Protein AF-A0A0G0ALE6-F1 (afdb_monomer_lite)

Secondary structure (DSSP, 8-state):
--HHHHHHHHHHHHHHTTSS-HHHHHHHHT--HHHHHHHHHHHHH--STTTHHHHSS----TTS--TT---HHHHHHHHHHHHH-TTS-HHHHHHHHHHHSSS---HHHHHHHHHHTT-SSHHHHHHHHHH--TT-HHHHHHHHHHHHTS---HHHHHHHTT--HHHHHHHHHHHHHH-GGGGS--------TT---HHHHHHHHHHHHH-TT--HHHHHHHHHHH-TT----HHHHHHHHHHTT--SHHHHHHHHHHHS----------------PPPPGGG--S--PPPPPP------------PPP--HHHHHHHHHHHHHHHHHHHHHHHHHHHHHHHHHHT--SHHHHHHHHHHHHHHHHHHHHHHHHHHHHHHHHHHHHHHHHHHHHHHHHHHHHHHHS-S---------TT---

InterPro domains:
  IPR010921 Trp repressor/replication initiator [SSF48295] (130-186)
  IPR036388 Winged helix-like DNA-binding domain superfamily [G3DSA:1.10.10.10] (129-192)
  IPR055247 Insertion element IS150 protein InsJ-like, helix-turn-helix domain [PF13518] (139-183)

Radius of gyration: 42.59 Å; chains: 1; bounding box: 122×99×124 Å

Sequence (421 aa):
MNQQNSKIIQTLTAVKIGELTVTQAAIGLGVSRQTIYTWLAKIASENTSETGQNAIKRQPRNNWVSKNSLDPKFEIQILKLIKNQPQLKIVDLYNYVSHLLPQKISWHGFYNCLKRNNLLTQENRQAFINSQDDTTASFRQRMVEKVVIGKYPVTSVANEYGISRQSLYTWINRYKKEGSQALTIKKTAYKTGLDATAEDVQMVLDQIIYQPQLSYAQVWQKLKVANPNFSIGRHGIYNIYKKYNLSHQNDRLYYSQKFAPIVQEAPKTAQTIDSVSIPSLDQLSPQVLPAPPPVISEVITPEAHVSPPLSFKTRIFNFFKISIISASLSLSVVTILFNLSDALISARSGKEFVGLIFAVAALSFGMFFFMYSMKYYLTIAFVLLFSRKNLNVKESEISNVNSSSIVSKTGLIPDLSQIEL

Structure (mmCIF, N/CA/C/O backbone):
data_AF-A0A0G0ALE6-F1
#
_entry.id   AF-A0A0G0ALE6-F1
#
loop_
_atom_site.group_PDB
_atom_site.id
_atom_site.type_symbol
_atom_site.label_atom_id
_atom_site.label_alt_id
_atom_site.label_comp_id
_atom_site.label_asym_id
_atom_site.label_entity_id
_atom_site.label_seq_id
_atom_site.pdbx_PDB_ins_code
_atom_site.Cartn_x
_atom_site.Cartn_y
_atom_site.Cartn_z
_atom_site.occupancy
_atom_site.B_iso_or_equiv
_atom_site.auth_seq_id
_atom_site.auth_comp_id
_atom_site.auth_asym_id
_atom_site.auth_atom_id
_atom_site.pdbx_PDB_model_num
ATOM 1 N N . MET A 1 1 ? -24.916 9.907 34.331 1.00 53.84 1 MET A N 1
ATOM 2 C CA . MET A 1 1 ? -23.897 9.141 35.093 1.00 53.84 1 MET A CA 1
ATOM 3 C C . MET A 1 1 ? -24.300 7.668 35.041 1.00 53.84 1 MET A C 1
ATOM 5 O O . MET A 1 1 ? -25.479 7.396 35.206 1.00 53.84 1 MET A O 1
ATOM 9 N N . ASN A 1 2 ? -23.400 6.738 34.702 1.00 75.69 2 ASN A N 1
ATOM 10 C CA . ASN A 1 2 ? -23.782 5.344 34.420 1.00 75.69 2 ASN A CA 1
ATOM 11 C C . ASN A 1 2 ? -24.257 4.642 35.712 1.00 75.69 2 ASN A C 1
ATOM 13 O O . ASN A 1 2 ? -23.517 4.675 36.698 1.00 75.69 2 ASN A O 1
ATOM 17 N N . GLN A 1 3 ? -25.451 4.029 35.730 1.00 83.06 3 GLN A N 1
ATOM 18 C CA . GLN A 1 3 ? -26.054 3.407 36.933 1.00 83.06 3 GLN A CA 1
ATOM 19 C C . GLN A 1 3 ? -25.088 2.442 37.647 1.00 83.06 3 GLN A C 1
ATOM 21 O O . GLN A 1 3 ? -25.023 2.394 38.874 1.00 83.06 3 GLN A O 1
ATOM 26 N N . GLN A 1 4 ? -24.252 1.743 36.877 1.00 82.19 4 GLN A N 1
ATOM 27 C CA . GLN A 1 4 ? -23.237 0.824 37.387 1.00 82.19 4 GLN A CA 1
ATOM 28 C C . GLN A 1 4 ? -22.166 1.508 38.258 1.00 82.19 4 GLN A C 1
ATOM 30 O O . GLN A 1 4 ? -21.738 0.941 39.261 1.00 82.19 4 GLN A O 1
ATOM 35 N N . ASN A 1 5 ? -21.760 2.738 37.927 1.00 84.50 5 ASN A N 1
ATOM 36 C CA .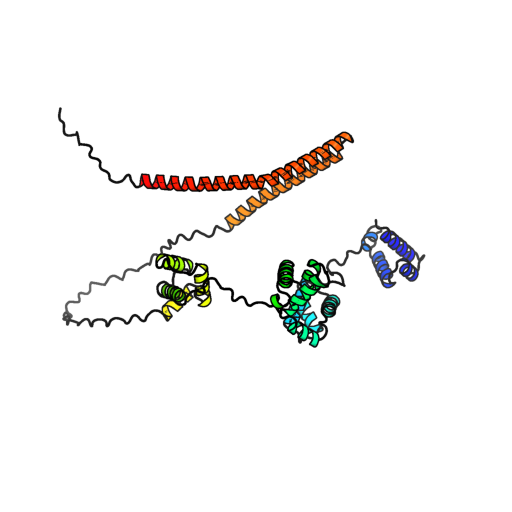 ASN A 1 5 ? -20.749 3.468 38.698 1.00 84.50 5 ASN A CA 1
ATOM 37 C C . ASN A 1 5 ? -21.296 3.926 40.054 1.00 84.50 5 ASN A C 1
ATOM 39 O O . ASN A 1 5 ? -20.572 3.890 41.045 1.00 84.50 5 ASN A O 1
ATOM 43 N N . SER A 1 6 ? -22.575 4.315 40.105 1.00 86.25 6 SER A N 1
ATOM 44 C CA . SER A 1 6 ? -23.244 4.689 41.356 1.00 86.25 6 SER A CA 1
ATOM 45 C C . SER A 1 6 ? -23.294 3.504 42.327 1.00 86.25 6 SER A C 1
ATOM 47 O O . SER A 1 6 ? -22.882 3.643 43.477 1.00 86.25 6 SER A O 1
ATOM 49 N N . LYS A 1 7 ? -23.656 2.310 41.832 1.00 93.75 7 LYS A N 1
ATOM 50 C CA . LYS A 1 7 ? -23.669 1.074 42.628 1.00 93.75 7 LYS A CA 1
ATOM 51 C C . LYS A 1 7 ? -22.281 0.706 43.171 1.00 93.75 7 LYS A C 1
ATOM 53 O O . LYS A 1 7 ? -22.166 0.321 44.332 1.00 93.75 7 LYS A O 1
ATOM 58 N N . ILE A 1 8 ? -21.222 0.844 42.362 1.00 93.38 8 ILE A N 1
ATOM 59 C CA . ILE A 1 8 ? -19.837 0.577 42.799 1.00 93.38 8 ILE A CA 1
ATOM 60 C C . ILE A 1 8 ? -19.435 1.523 43.934 1.00 93.38 8 ILE A C 1
ATOM 62 O O . ILE A 1 8 ? -18.913 1.061 44.945 1.00 93.38 8 ILE A O 1
ATOM 66 N N . ILE A 1 9 ? -19.703 2.825 43.792 1.00 90.56 9 ILE A N 1
ATOM 67 C CA . ILE A 1 9 ? -19.353 3.824 44.810 1.00 90.56 9 ILE A CA 1
ATOM 68 C C . ILE A 1 9 ? -20.107 3.550 46.112 1.00 90.56 9 ILE A C 1
ATOM 70 O O . ILE A 1 9 ? -19.473 3.461 47.155 1.00 90.56 9 ILE A O 1
ATOM 74 N N . GLN A 1 10 ? -21.426 3.342 46.052 1.00 93.56 10 GLN A N 1
ATOM 75 C CA . GLN A 1 10 ? -22.234 3.017 47.234 1.00 93.56 10 GLN A CA 1
ATOM 76 C C . GLN A 1 10 ? -21.705 1.776 47.961 1.00 93.56 10 GLN A C 1
ATOM 78 O O . GLN A 1 10 ? -21.524 1.800 49.175 1.00 93.56 10 GLN A O 1
ATOM 83 N N . THR A 1 11 ? -21.374 0.722 47.209 1.00 95.88 11 THR A N 1
ATOM 84 C CA . THR A 1 11 ? -20.838 -0.521 47.781 1.00 95.88 11 THR A CA 1
ATOM 85 C C . THR A 1 11 ? -19.474 -0.295 48.443 1.00 95.88 11 THR A C 1
ATOM 87 O O . THR A 1 11 ? -19.226 -0.807 49.529 1.00 95.88 11 THR A O 1
ATOM 90 N N . LEU A 1 12 ? -18.577 0.479 47.823 1.00 94.50 12 LEU A N 1
ATOM 91 C CA . LEU A 1 12 ? -17.256 0.772 48.393 1.00 94.50 12 LEU A CA 1
ATOM 92 C C . LEU A 1 12 ? -17.338 1.672 49.631 1.00 94.50 12 LEU A C 1
ATOM 94 O O . LEU A 1 12 ? -16.584 1.459 50.580 1.00 94.50 12 LEU A O 1
ATOM 98 N N . THR A 1 13 ? -18.262 2.635 49.648 1.00 92.62 13 THR A N 1
ATOM 99 C CA . THR A 1 13 ? -18.533 3.467 50.826 1.00 92.62 13 THR A CA 1
ATOM 100 C C . THR A 1 13 ? -19.042 2.614 51.984 1.00 92.62 13 THR A C 1
ATOM 102 O O . THR A 1 13 ? -18.494 2.730 53.075 1.00 92.62 13 THR A O 1
ATOM 105 N N . ALA A 1 14 ? -19.988 1.700 51.732 1.00 95.69 14 ALA A N 1
ATOM 106 C CA . ALA A 1 14 ? -20.498 0.750 52.724 1.00 95.69 14 ALA A CA 1
ATOM 107 C C . ALA A 1 14 ? -19.392 -0.155 53.303 1.00 95.69 14 ALA A C 1
ATOM 109 O O . ALA A 1 14 ? -19.362 -0.420 54.502 1.00 95.69 14 ALA A O 1
ATOM 110 N N . VAL A 1 15 ? -18.416 -0.573 52.487 1.00 96.38 15 VAL A N 1
ATOM 111 C CA . VAL A 1 15 ? -17.241 -1.307 52.993 1.00 96.38 15 VAL A CA 1
ATOM 112 C C . VAL A 1 15 ? -16.349 -0.423 53.867 1.00 96.38 15 VAL A C 1
ATOM 114 O O . VAL A 1 15 ? -15.850 -0.880 54.891 1.00 96.38 15 VAL A O 1
ATOM 117 N N . LYS A 1 16 ? -16.150 0.847 53.493 1.00 94.00 16 LYS A N 1
ATOM 118 C CA . LYS A 1 16 ? -15.302 1.786 54.245 1.00 94.00 16 LYS A CA 1
ATOM 119 C C . LYS A 1 16 ? -15.869 2.112 55.631 1.00 94.00 16 LYS A C 1
ATOM 121 O O . LYS A 1 16 ? -15.094 2.259 56.568 1.00 94.00 16 LYS A O 1
ATOM 126 N N . ILE A 1 17 ? -17.192 2.219 55.750 1.00 95.00 17 ILE A N 1
ATOM 127 C CA . ILE A 1 17 ? -17.886 2.458 57.029 1.00 95.00 17 ILE A CA 1
ATOM 128 C C . ILE A 1 17 ? -18.119 1.172 57.841 1.00 95.00 17 ILE A C 1
ATOM 130 O O . ILE A 1 17 ? -18.606 1.248 58.962 1.00 95.00 17 ILE A O 1
ATOM 134 N N . GLY A 1 18 ? -17.748 0.002 57.307 1.00 95.75 18 GLY A N 1
ATOM 135 C CA . GLY A 1 18 ? -17.861 -1.288 57.996 1.00 95.75 18 GLY A CA 1
ATOM 136 C C . GLY A 1 18 ? -19.229 -1.974 57.891 1.00 95.75 18 GLY A C 1
ATOM 137 O O . GLY A 1 18 ? -19.412 -3.026 58.493 1.00 95.75 18 GLY A O 1
ATOM 138 N N . GLU A 1 19 ? -20.170 -1.435 57.110 1.00 96.62 19 GLU A N 1
ATOM 139 C CA . GLU A 1 19 ? -21.495 -2.038 56.878 1.00 96.62 19 GLU A CA 1
ATOM 140 C C . GLU A 1 19 ? -21.433 -3.301 56.007 1.00 96.62 19 GLU A C 1
ATOM 142 O O . GLU A 1 19 ? -22.260 -4.202 56.141 1.00 96.62 19 GLU A O 1
ATOM 147 N N . LEU A 1 20 ? -20.453 -3.380 55.103 1.00 97.69 20 LEU A N 1
ATOM 148 C CA . LEU A 1 20 ? -20.230 -4.539 54.240 1.00 97.69 20 LEU A CA 1
ATOM 149 C C . LEU A 1 20 ? -18.809 -5.072 54.385 1.00 97.69 20 LEU A C 1
ATOM 151 O O . LEU A 1 20 ? -17.831 -4.328 54.392 1.00 97.69 20 LEU A O 1
ATOM 155 N N . THR A 1 21 ? -18.669 -6.395 54.386 1.00 97.81 21 THR A N 1
ATOM 156 C CA . THR A 1 21 ? -17.351 -7.024 54.245 1.00 97.81 21 THR A CA 1
ATOM 157 C C . THR A 1 21 ? -16.851 -6.921 52.799 1.00 97.81 21 THR A C 1
ATOM 159 O O . THR A 1 21 ? -17.629 -6.937 51.841 1.00 97.81 21 THR A O 1
ATOM 162 N N . VAL A 1 22 ? -15.525 -6.911 52.610 1.00 97.12 22 VAL A N 1
ATOM 163 C CA . VAL A 1 22 ? -14.880 -6.951 51.278 1.00 97.12 22 VAL A CA 1
ATOM 164 C C . VAL A 1 22 ? -15.400 -8.126 50.438 1.00 97.12 22 VAL A C 1
ATOM 166 O O . VAL A 1 22 ? -15.578 -8.004 49.227 1.00 97.12 22 VAL A O 1
ATOM 169 N N . THR A 1 23 ? -15.670 -9.266 51.079 1.00 97.12 23 THR A N 1
ATOM 170 C CA . THR A 1 23 ? -16.202 -10.468 50.425 1.00 97.12 23 THR A CA 1
ATOM 171 C C . THR A 1 23 ? -17.626 -10.253 49.908 1.00 97.12 23 THR A C 1
ATOM 173 O O . THR A 1 23 ? -17.898 -10.574 48.753 1.00 97.12 23 THR A O 1
ATOM 176 N N . GLN A 1 24 ? -18.519 -9.665 50.709 1.00 96.88 24 GLN A N 1
ATOM 177 C CA . GLN A 1 24 ? -19.891 -9.360 50.280 1.00 96.88 24 GLN A CA 1
ATOM 178 C C . GLN A 1 24 ? -19.910 -8.334 49.142 1.00 96.88 24 GLN A C 1
ATOM 180 O O . GLN A 1 24 ? -20.637 -8.512 48.166 1.00 96.88 24 GLN A O 1
ATOM 185 N N . ALA A 1 25 ? -19.059 -7.308 49.214 1.00 97.19 25 ALA A N 1
ATOM 186 C CA . ALA A 1 25 ? -18.912 -6.324 48.145 1.00 97.19 25 ALA A CA 1
ATOM 187 C C . ALA A 1 25 ? -18.399 -6.942 46.835 1.00 97.19 25 ALA A C 1
ATOM 189 O O . ALA A 1 25 ? -18.910 -6.632 45.758 1.00 97.19 25 ALA A O 1
ATOM 190 N N . ALA A 1 26 ? -17.420 -7.849 46.919 1.00 95.94 26 ALA A N 1
ATOM 191 C CA . ALA A 1 26 ? -16.896 -8.582 45.769 1.00 95.94 26 ALA A CA 1
ATOM 192 C C . ALA A 1 26 ? -17.993 -9.416 45.081 1.00 95.94 26 ALA A C 1
ATOM 194 O O . ALA A 1 26 ? -18.141 -9.350 43.859 1.00 95.94 26 ALA A O 1
ATOM 195 N N . ILE A 1 27 ? -18.808 -10.129 45.868 1.00 95.50 27 ILE A N 1
ATOM 196 C CA . ILE A 1 27 ? -19.945 -10.918 45.372 1.00 95.50 27 ILE A CA 1
ATOM 197 C C . ILE A 1 27 ? -21.007 -10.005 44.740 1.00 95.50 27 ILE A C 1
ATOM 199 O O . ILE A 1 27 ? -21.399 -10.228 43.596 1.00 95.50 27 ILE A O 1
ATOM 203 N N . GLY A 1 28 ? -21.426 -8.938 45.430 1.00 94.56 28 GLY A N 1
ATOM 204 C CA . GLY A 1 28 ? -22.487 -8.033 44.966 1.00 94.56 28 GLY A CA 1
ATOM 205 C C . GLY A 1 28 ? -22.150 -7.242 43.694 1.00 94.56 28 GLY A C 1
ATOM 206 O O . GLY A 1 28 ? -23.056 -6.817 42.968 1.00 94.56 28 GLY A O 1
ATOM 207 N N . LEU A 1 29 ? -20.857 -7.057 43.407 1.00 94.75 29 LEU A N 1
ATOM 208 C CA . LEU A 1 29 ? -20.359 -6.383 42.205 1.00 94.75 29 LEU A CA 1
ATOM 209 C C . LEU A 1 29 ? -19.858 -7.344 41.115 1.00 94.75 29 LEU A C 1
ATOM 211 O O . LEU A 1 29 ? -19.537 -6.882 40.020 1.00 94.75 29 LEU A O 1
ATOM 215 N N . GLY A 1 30 ? -19.778 -8.652 41.384 1.00 92.31 30 GLY A N 1
ATOM 216 C CA . GLY A 1 30 ? -19.241 -9.635 40.439 1.00 92.31 30 GLY A CA 1
ATOM 217 C C . GLY A 1 30 ? -17.754 -9.428 40.123 1.00 92.31 30 GLY A C 1
ATOM 218 O O . GLY A 1 30 ? -17.331 -9.599 38.979 1.00 92.31 30 GLY A O 1
ATOM 219 N N . VAL A 1 31 ? -16.951 -9.017 41.111 1.00 94.19 31 VAL A N 1
ATOM 220 C CA . VAL A 1 31 ? -15.507 -8.758 40.954 1.00 94.19 31 VAL A CA 1
ATOM 221 C C . VAL A 1 31 ? -14.680 -9.507 41.998 1.00 94.19 31 VAL A C 1
ATOM 223 O O . VAL A 1 31 ? -15.194 -9.988 43.000 1.00 94.19 31 VAL A O 1
ATOM 226 N N . SER A 1 32 ? -13.367 -9.611 41.781 1.00 95.06 32 SER A N 1
ATOM 227 C CA . SER A 1 32 ? -12.469 -10.261 42.746 1.00 95.06 32 SER A CA 1
ATOM 228 C C . SER A 1 32 ? -12.237 -9.401 44.000 1.00 95.06 32 SER A C 1
ATOM 230 O O . SER A 1 32 ? -12.211 -8.171 43.915 1.00 95.06 32 SER A O 1
ATOM 232 N N . ARG A 1 33 ? -11.957 -10.034 45.152 1.00 95.19 33 ARG A N 1
ATOM 233 C CA . ARG A 1 33 ? -11.572 -9.339 46.403 1.00 95.19 33 ARG A CA 1
ATOM 234 C C . ARG A 1 33 ? -10.376 -8.395 46.206 1.00 95.19 33 ARG A C 1
ATOM 236 O O . ARG A 1 33 ? -10.393 -7.274 46.703 1.00 95.19 33 ARG A O 1
ATOM 243 N N . GLN A 1 34 ? -9.388 -8.797 45.400 1.00 91.75 34 GLN A N 1
ATOM 244 C CA . GLN A 1 34 ? -8.221 -7.970 45.062 1.00 91.75 34 GLN A CA 1
ATOM 245 C C . GLN A 1 34 ? -8.621 -6.651 44.386 1.00 91.75 34 GLN A C 1
ATOM 247 O O . GLN A 1 34 ? -8.029 -5.602 44.640 1.00 91.75 34 GLN A O 1
ATOM 252 N N . THR A 1 35 ? -9.649 -6.689 43.534 1.00 90.88 35 THR A N 1
ATOM 253 C CA . THR A 1 35 ? -10.183 -5.498 42.864 1.00 90.88 35 THR A CA 1
ATOM 254 C C . THR A 1 35 ? -10.791 -4.526 43.871 1.00 90.88 35 THR A C 1
ATOM 256 O O . THR A 1 35 ? -10.513 -3.333 43.785 1.00 90.88 35 THR A O 1
ATOM 259 N N . ILE A 1 36 ? -11.535 -5.035 44.859 1.00 96.25 36 ILE A N 1
ATOM 260 C CA . ILE A 1 36 ? -12.102 -4.219 45.942 1.00 96.25 36 ILE A CA 1
ATOM 261 C C . ILE A 1 36 ? -10.990 -3.555 46.763 1.00 96.25 36 ILE A C 1
ATOM 263 O O . ILE A 1 36 ? -11.023 -2.340 46.936 1.00 96.25 36 ILE A O 1
ATOM 267 N N . TYR A 1 37 ? -9.962 -4.302 47.188 1.00 94.88 37 TYR A N 1
ATOM 268 C CA . TYR A 1 37 ? -8.813 -3.724 47.905 1.00 94.88 37 TYR A CA 1
ATOM 269 C C . TYR A 1 37 ? -8.104 -2.633 47.099 1.00 94.88 37 TYR A C 1
ATOM 271 O O . TYR A 1 37 ? -7.771 -1.582 47.637 1.00 94.88 37 TYR A O 1
ATOM 279 N N . THR A 1 38 ? -7.917 -2.851 45.794 1.00 90.50 38 THR A N 1
ATOM 280 C CA . THR A 1 38 ? -7.276 -1.865 44.910 1.00 90.50 38 THR A CA 1
ATOM 281 C C . THR A 1 38 ? -8.106 -0.581 44.814 1.00 90.50 38 THR A C 1
ATOM 283 O O . THR A 1 38 ? -7.554 0.518 44.824 1.00 90.50 38 THR A O 1
ATOM 286 N N . TRP A 1 39 ? -9.434 -0.701 44.727 1.00 93.06 39 TRP A N 1
ATOM 287 C CA . TRP A 1 39 ? -10.333 0.452 44.704 1.00 93.06 39 TRP A CA 1
ATOM 288 C C . TRP A 1 39 ? -10.353 1.199 46.037 1.00 93.06 39 TRP A C 1
ATOM 290 O O . TRP A 1 39 ? -10.263 2.423 46.032 1.00 93.06 39 TRP A O 1
ATOM 300 N N . LEU A 1 40 ? -10.391 0.484 47.165 1.00 93.38 40 LEU A N 1
ATOM 301 C CA . LEU A 1 40 ? -10.316 1.087 48.499 1.00 93.38 40 LEU A CA 1
ATOM 302 C C . LEU A 1 40 ? -8.989 1.821 48.722 1.00 93.38 40 LEU A C 1
ATOM 304 O O . LEU A 1 40 ? -9.004 2.959 49.183 1.00 93.38 40 LEU A O 1
ATOM 308 N N . ALA A 1 41 ? -7.859 1.219 48.337 1.00 90.12 41 ALA A N 1
ATOM 309 C CA . ALA A 1 41 ? -6.543 1.852 48.429 1.00 90.12 41 ALA A CA 1
ATOM 310 C C . ALA A 1 41 ? -6.474 3.144 47.602 1.00 90.12 41 ALA A C 1
ATOM 312 O O . ALA A 1 41 ? -5.946 4.151 48.067 1.00 90.12 41 ALA A O 1
ATOM 313 N N . LYS A 1 42 ? -7.071 3.141 46.403 1.00 85.06 42 LYS A N 1
ATOM 314 C CA . LYS A 1 42 ? -7.122 4.321 45.535 1.00 85.06 42 LYS A CA 1
ATOM 315 C C . LYS A 1 42 ? -7.989 5.445 46.116 1.00 85.06 42 LYS A C 1
ATOM 317 O O . LYS A 1 42 ? -7.601 6.607 46.060 1.00 85.06 42 LYS A O 1
ATOM 322 N N . ILE A 1 43 ? -9.128 5.095 46.716 1.00 86.06 43 ILE A N 1
ATOM 323 C CA . ILE A 1 43 ? -9.993 6.047 47.432 1.00 86.06 43 ILE A CA 1
ATOM 324 C C . ILE A 1 43 ? -9.286 6.605 48.676 1.00 86.06 43 ILE A C 1
ATOM 326 O O . ILE A 1 43 ? -9.480 7.766 49.012 1.00 86.06 43 ILE A O 1
ATOM 330 N N . ALA A 1 44 ? -8.468 5.803 49.362 1.00 84.69 44 ALA A N 1
ATOM 331 C CA . ALA A 1 44 ? -7.708 6.247 50.528 1.00 84.69 44 ALA A CA 1
ATOM 332 C C . ALA A 1 44 ? -6.543 7.186 50.164 1.00 84.69 44 ALA A C 1
ATOM 334 O O . ALA A 1 44 ? -6.212 8.063 50.954 1.00 84.69 44 ALA A O 1
ATOM 335 N N . SER A 1 45 ? -5.936 7.026 48.981 1.00 77.94 45 SER A N 1
ATOM 336 C CA . SER A 1 45 ? -4.833 7.884 48.522 1.00 77.94 45 SER A CA 1
ATOM 337 C C . SER A 1 45 ? -5.272 9.260 48.008 1.00 77.94 45 SER A C 1
ATOM 339 O O . SER A 1 45 ? -4.462 10.181 47.966 1.00 77.94 45 SER A O 1
ATOM 341 N N . GLU A 1 46 ? -6.534 9.418 47.606 1.00 76.81 46 GLU A N 1
ATOM 342 C CA . GLU A 1 46 ? -7.064 10.676 47.072 1.00 76.81 46 GLU A CA 1
ATOM 343 C C . GLU A 1 46 ? -7.840 11.425 48.168 1.00 76.81 46 GLU A C 1
ATOM 345 O O . GLU A 1 46 ? -9.049 11.275 48.332 1.00 76.81 46 GLU A O 1
ATOM 350 N N . ASN A 1 47 ? -7.120 12.233 48.952 1.00 56.53 47 ASN A N 1
ATOM 351 C CA . ASN A 1 47 ? -7.692 13.132 49.958 1.00 56.53 47 ASN A CA 1
ATOM 352 C C . ASN A 1 47 ? -8.458 14.286 49.285 1.00 56.53 47 ASN A C 1
ATOM 354 O O . ASN A 1 47 ? -7.909 15.376 49.165 1.00 56.53 47 ASN A O 1
ATOM 358 N N . THR A 1 48 ? -9.680 14.064 48.783 1.00 53.06 48 THR A N 1
ATOM 359 C CA . THR A 1 48 ? -10.735 15.087 48.556 1.00 53.06 48 THR A CA 1
ATOM 360 C C . THR A 1 48 ? -11.987 14.460 47.924 1.00 53.06 48 THR A C 1
ATOM 362 O O . THR A 1 48 ? -11.912 13.591 47.058 1.00 53.06 48 THR A O 1
ATOM 365 N N . SER A 1 49 ? -13.171 14.885 48.371 1.00 57.62 49 SER A N 1
ATOM 366 C CA . SER A 1 49 ? -14.468 14.240 48.096 1.00 57.62 49 SER A CA 1
ATOM 367 C C . SER A 1 49 ? -14.944 14.287 46.634 1.00 57.62 49 SER A C 1
ATOM 369 O O . SER A 1 49 ? -15.823 13.506 46.267 1.00 57.62 49 SER A O 1
ATOM 371 N N . GLU A 1 50 ? -14.355 15.127 45.779 1.00 57.50 50 GLU A N 1
ATOM 372 C CA . GLU A 1 50 ? -14.726 15.226 44.356 1.00 57.50 50 GLU A CA 1
ATOM 373 C C . GLU A 1 50 ? -13.795 14.454 43.402 1.00 57.50 50 GLU A C 1
ATOM 375 O O . GLU A 1 50 ? -14.221 14.027 42.325 1.00 57.50 50 GLU A O 1
ATOM 380 N N . THR A 1 51 ? -12.542 14.190 43.782 1.00 55.41 51 THR A N 1
ATOM 381 C CA . THR A 1 51 ? -11.544 13.519 42.924 1.00 55.41 51 THR A CA 1
ATOM 382 C C . THR A 1 51 ? -11.677 11.994 42.934 1.00 55.41 51 THR A C 1
ATOM 384 O O . THR A 1 51 ? -11.557 11.369 41.875 1.00 55.41 51 THR A O 1
ATOM 387 N N . GLY A 1 52 ? -12.098 11.399 44.056 1.00 57.78 52 GLY A N 1
ATOM 388 C CA . GLY A 1 52 ? -12.292 9.946 44.178 1.00 57.78 52 GLY A CA 1
ATOM 389 C C . GLY A 1 52 ? -13.320 9.351 43.198 1.00 57.78 52 GLY A C 1
ATOM 390 O O . GLY A 1 52 ? -13.184 8.206 42.758 1.00 57.78 52 GLY A O 1
ATOM 391 N N . GLN A 1 53 ? -14.318 10.133 42.764 1.00 61.19 53 GLN A N 1
ATOM 392 C CA . GLN A 1 53 ? -15.270 9.699 41.729 1.00 61.19 53 GLN A CA 1
ATOM 393 C C . GLN A 1 53 ? -14.619 9.593 40.338 1.00 61.19 53 GLN A C 1
ATOM 395 O O . GLN A 1 53 ? -15.040 8.783 39.504 1.00 61.19 53 GLN A O 1
ATOM 400 N N . ASN A 1 54 ? -13.572 10.381 40.080 1.00 61.28 54 ASN A N 1
ATOM 401 C CA . ASN A 1 54 ? -12.802 10.339 38.839 1.00 61.28 54 ASN A CA 1
ATOM 402 C C . ASN A 1 54 ? -11.723 9.245 38.860 1.00 61.28 54 ASN A C 1
ATOM 404 O O . ASN A 1 54 ? -11.412 8.700 37.803 1.00 61.28 54 ASN A O 1
ATOM 408 N N . ALA A 1 55 ? -11.237 8.822 40.030 1.00 60.22 55 ALA A N 1
ATOM 409 C CA . ALA A 1 55 ? -10.323 7.684 40.159 1.00 60.22 55 ALA A CA 1
ATOM 410 C C . ALA A 1 55 ? -10.903 6.345 39.694 1.00 60.22 55 ALA A C 1
ATOM 412 O O . ALA A 1 55 ? -10.172 5.500 39.162 1.00 60.22 55 ALA A O 1
ATOM 413 N N . ILE A 1 56 ? -12.198 6.120 39.922 1.00 61.78 56 ILE A N 1
ATOM 414 C CA . ILE A 1 56 ? -12.871 4.854 39.588 1.00 61.78 56 ILE A CA 1
ATOM 415 C C . ILE A 1 56 ? -13.229 4.798 38.099 1.00 61.78 56 ILE A C 1
ATOM 417 O O . ILE A 1 56 ? -13.375 3.710 37.530 1.00 61.78 56 ILE A O 1
ATOM 421 N N . LYS A 1 57 ? -13.279 5.953 37.418 1.00 61.47 57 LYS A N 1
ATOM 422 C CA . LYS A 1 57 ? -13.288 5.990 35.956 1.00 61.47 57 LYS A CA 1
ATOM 423 C C . LYS A 1 57 ? -11.958 5.408 35.495 1.00 61.47 57 LYS A C 1
ATOM 425 O O . LYS A 1 57 ? -10.922 6.065 35.525 1.00 61.47 57 LYS A O 1
ATOM 430 N N . ARG A 1 58 ? -11.978 4.138 35.084 1.00 51.75 58 ARG A N 1
ATOM 431 C CA . ARG A 1 58 ? -10.898 3.544 34.301 1.00 51.75 58 ARG A CA 1
ATOM 432 C C . ARG A 1 58 ? -10.613 4.512 33.153 1.00 51.75 58 ARG A C 1
ATOM 434 O O . ARG A 1 58 ? -11.361 4.528 32.184 1.00 51.75 58 ARG A O 1
ATOM 441 N N . GLN A 1 59 ? -9.526 5.276 33.228 1.00 42.88 59 GLN A N 1
ATOM 442 C CA . GLN A 1 59 ? -8.764 5.523 32.016 1.00 42.88 59 GLN A CA 1
ATOM 443 C C . GLN A 1 59 ? -8.411 4.111 31.542 1.00 42.88 59 GLN A C 1
ATOM 445 O O . GLN A 1 59 ? -7.719 3.389 32.277 1.00 42.88 59 GLN A O 1
ATOM 450 N N . PRO A 1 60 ? -8.964 3.626 30.415 1.00 43.56 60 PRO A N 1
ATOM 451 C CA . PRO A 1 60 ? -8.452 2.396 29.849 1.00 43.56 60 PRO A CA 1
ATOM 452 C C . PRO A 1 60 ? -6.946 2.623 29.716 1.00 43.56 60 PRO A C 1
ATOM 454 O O . PRO A 1 60 ? -6.519 3.726 29.371 1.00 43.56 60 PRO A O 1
ATOM 457 N N . ARG A 1 61 ? -6.118 1.629 30.051 1.00 46.25 61 ARG A N 1
ATOM 458 C CA . ARG A 1 61 ? -4.707 1.666 29.652 1.00 46.25 61 ARG A CA 1
ATOM 459 C C . ARG A 1 61 ? -4.706 1.702 28.122 1.00 46.25 61 ARG A C 1
ATOM 461 O O . ARG A 1 61 ? -4.682 0.655 27.486 1.00 46.25 61 ARG A O 1
ATOM 468 N N . ASN A 1 62 ? -4.803 2.901 27.555 1.00 44.06 62 ASN A N 1
ATOM 469 C CA . ASN A 1 62 ? -5.250 3.168 26.188 1.00 44.06 62 ASN A CA 1
ATOM 470 C C . ASN A 1 62 ? -4.260 2.718 25.109 1.00 44.06 62 ASN A C 1
ATOM 472 O O . ASN A 1 62 ? -4.515 2.934 23.935 1.00 44.06 62 ASN A O 1
ATOM 476 N N . ASN A 1 63 ? -3.176 2.031 25.476 1.00 46.69 63 ASN A N 1
ATOM 477 C CA . ASN A 1 63 ? -2.191 1.531 24.519 1.00 46.69 63 ASN A CA 1
ATOM 478 C C . ASN A 1 63 ? -2.078 0.002 24.483 1.00 46.69 63 ASN A C 1
ATOM 480 O O . ASN A 1 63 ? -1.238 -0.524 23.762 1.00 46.69 63 ASN A O 1
ATOM 484 N N . TRP A 1 64 ? -2.903 -0.731 25.235 1.00 45.72 64 TRP A N 1
ATOM 485 C CA . TRP A 1 64 ? -2.943 -2.189 25.125 1.00 45.72 64 TRP A CA 1
ATOM 486 C C . TRP A 1 64 ? -4.137 -2.565 24.257 1.00 45.72 64 TRP A C 1
ATOM 488 O O . TRP A 1 64 ? -5.270 -2.632 24.735 1.00 45.72 64 TRP A O 1
ATOM 498 N N . VAL A 1 65 ? -3.868 -2.780 22.965 1.00 46.75 65 VAL A N 1
ATOM 499 C CA . VAL A 1 65 ? -4.811 -3.399 22.023 1.00 46.75 65 VAL A CA 1
ATOM 500 C C . VAL A 1 65 ? -5.400 -4.644 22.696 1.00 46.75 65 VAL A C 1
ATOM 502 O O . VAL A 1 65 ? -4.674 -5.367 23.384 1.00 46.75 65 VAL A O 1
ATOM 505 N N . SER A 1 66 ? -6.721 -4.833 22.587 1.00 46.03 66 SER A N 1
ATOM 506 C CA . SER A 1 66 ? -7.469 -5.826 23.371 1.00 46.03 66 SER A CA 1
ATOM 507 C C . SER A 1 66 ? -6.744 -7.179 23.441 1.00 46.03 66 SER A C 1
ATOM 509 O O . SER A 1 66 ? -6.188 -7.644 22.444 1.00 46.03 66 SER A O 1
ATOM 511 N N . LYS A 1 67 ? -6.783 -7.837 24.611 1.00 51.06 67 LYS A N 1
ATOM 512 C CA . LYS A 1 67 ? -6.098 -9.119 24.892 1.00 51.06 67 LYS A CA 1
ATOM 513 C C . LYS A 1 67 ? -6.362 -10.236 23.861 1.00 51.06 67 LYS A C 1
ATOM 515 O O . LYS A 1 67 ? -5.621 -11.217 23.854 1.00 51.06 67 LYS A O 1
ATOM 520 N N . ASN A 1 68 ? -7.373 -10.091 23.001 1.00 54.00 68 ASN A N 1
ATOM 521 C CA . ASN A 1 68 ? -7.833 -11.137 22.092 1.00 54.00 68 ASN A CA 1
ATOM 522 C C . ASN A 1 68 ? -7.580 -10.861 20.601 1.00 54.00 68 ASN A C 1
ATOM 524 O O . ASN A 1 68 ? -7.758 -11.776 19.799 1.00 54.00 68 ASN A O 1
ATOM 528 N N . SER A 1 69 ? -7.123 -9.671 20.201 1.00 62.28 69 SER A N 1
ATOM 529 C CA . SER A 1 69 ? -6.765 -9.428 18.798 1.00 62.28 69 SER A CA 1
ATOM 530 C C . SER A 1 69 ? -5.553 -8.515 18.687 1.00 62.28 69 SER A C 1
ATOM 532 O O . SER A 1 69 ? -5.641 -7.315 18.933 1.00 62.28 69 SER A O 1
ATOM 534 N N . LEU A 1 70 ? -4.421 -9.093 18.293 1.00 78.06 70 LEU A N 1
ATOM 535 C CA . LEU A 1 70 ? -3.292 -8.328 17.785 1.00 78.06 70 LEU A CA 1
ATOM 536 C C . LEU A 1 70 ? -3.755 -7.499 16.571 1.00 78.06 70 LEU A C 1
ATOM 538 O O . LEU A 1 70 ? -4.602 -7.972 15.814 1.00 78.06 70 LEU A O 1
ATOM 542 N N . ASP A 1 71 ? -3.231 -6.283 16.380 1.00 79.19 71 ASP A N 1
ATOM 543 C CA . ASP A 1 71 ? -3.498 -5.526 15.147 1.00 79.19 71 ASP A CA 1
ATOM 544 C C . ASP A 1 71 ? -3.093 -6.397 13.936 1.00 79.19 71 ASP A C 1
ATOM 546 O O . ASP A 1 71 ? -1.967 -6.920 13.925 1.00 79.19 71 ASP A O 1
ATOM 550 N N . PRO A 1 72 ? -3.963 -6.557 12.919 1.00 76.75 72 PRO A N 1
ATOM 551 C CA . PRO A 1 72 ? -3.665 -7.345 11.724 1.00 76.75 72 PRO A CA 1
ATOM 552 C C . PRO A 1 72 ? -2.320 -6.999 11.069 1.00 76.75 72 PRO A C 1
ATOM 554 O O . PRO A 1 72 ? -1.640 -7.875 10.535 1.00 76.75 72 PRO A O 1
ATOM 557 N N . LYS A 1 73 ? -1.878 -5.736 11.143 1.00 80.12 73 LYS A N 1
ATOM 558 C CA . LYS A 1 73 ? -0.577 -5.311 10.603 1.00 80.12 73 LYS A CA 1
ATOM 559 C C . LYS A 1 73 ? 0.605 -5.958 11.320 1.00 80.12 73 LYS A C 1
ATOM 561 O O . LYS A 1 73 ? 1.628 -6.212 10.682 1.00 80.12 73 LYS A O 1
ATOM 566 N N . PHE A 1 74 ? 0.500 -6.197 12.625 1.00 86.44 74 PHE A N 1
ATOM 567 C CA . PHE A 1 74 ? 1.553 -6.858 13.398 1.00 86.44 74 PHE A CA 1
ATOM 568 C C . PHE A 1 74 ? 1.522 -8.365 13.211 1.00 86.44 74 PHE A C 1
ATOM 570 O O . PHE A 1 74 ? 2.578 -8.980 13.115 1.00 86.44 74 PHE A O 1
ATOM 577 N N . GLU A 1 75 ? 0.333 -8.951 13.086 1.00 88.38 75 GLU A N 1
ATOM 578 C CA . GLU A 1 75 ? 0.188 -10.368 12.752 1.00 88.38 75 GLU A CA 1
ATOM 579 C C . GLU A 1 75 ? 0.879 -10.684 11.423 1.00 88.38 75 GLU A C 1
ATOM 581 O O . GLU A 1 75 ? 1.721 -11.576 11.370 1.00 88.38 75 GLU A O 1
ATOM 586 N N . ILE A 1 76 ? 0.651 -9.873 10.384 1.00 82.88 76 ILE A N 1
ATOM 587 C CA . ILE A 1 76 ? 1.345 -10.017 9.094 1.00 82.88 76 ILE A CA 1
ATOM 588 C C . ILE A 1 76 ? 2.871 -9.939 9.258 1.00 82.88 76 ILE A C 1
ATOM 590 O O . ILE A 1 76 ? 3.601 -10.684 8.605 1.00 82.88 76 ILE A O 1
ATOM 594 N N . GLN A 1 77 ? 3.376 -9.049 10.114 1.00 87.44 77 GLN A N 1
ATOM 595 C CA . GLN A 1 77 ? 4.816 -8.922 10.359 1.00 87.44 77 GLN A CA 1
ATOM 596 C C . GLN A 1 77 ? 5.387 -10.140 11.094 1.00 87.44 77 GLN A C 1
ATOM 598 O O . GLN A 1 77 ? 6.440 -10.635 10.702 1.00 87.44 77 GLN A O 1
ATOM 603 N N . ILE A 1 78 ? 4.671 -10.674 12.088 1.00 92.00 78 ILE A N 1
ATOM 604 C CA . ILE A 1 78 ? 5.042 -11.915 12.782 1.00 92.00 78 ILE A CA 1
ATOM 605 C C . ILE A 1 78 ? 5.101 -13.084 11.795 1.00 92.00 78 ILE A C 1
ATOM 607 O O . ILE A 1 78 ? 6.085 -13.819 11.777 1.00 92.00 78 ILE A O 1
ATOM 611 N N . LEU A 1 79 ? 4.088 -13.231 10.936 1.00 90.12 79 LEU A N 1
ATOM 612 C CA . LEU A 1 79 ? 4.043 -14.301 9.936 1.00 90.12 79 LEU A CA 1
ATOM 613 C C . LEU A 1 79 ? 5.196 -14.193 8.924 1.00 90.12 79 LEU A C 1
ATOM 615 O O . LEU A 1 79 ? 5.831 -15.198 8.608 1.00 90.12 79 LEU A O 1
ATOM 619 N N . LYS A 1 80 ? 5.531 -12.978 8.469 1.00 89.12 80 LYS A N 1
ATOM 620 C CA . LYS A 1 80 ? 6.701 -12.736 7.604 1.00 89.12 80 LYS A CA 1
ATOM 621 C C . LYS A 1 80 ? 8.020 -13.100 8.284 1.00 89.12 80 LYS A C 1
ATOM 623 O O . LYS A 1 80 ? 8.906 -13.647 7.639 1.00 89.12 80 LYS A O 1
ATOM 628 N N . LEU A 1 81 ? 8.156 -12.804 9.574 1.00 91.44 81 LEU A N 1
ATOM 629 C CA . LEU A 1 81 ? 9.359 -13.143 10.332 1.00 91.44 81 LEU A CA 1
ATOM 630 C C . LEU A 1 81 ? 9.513 -14.654 10.510 1.00 91.44 81 LEU A C 1
ATOM 632 O O . LEU A 1 81 ? 10.596 -15.184 10.277 1.00 91.44 81 LEU A O 1
ATOM 636 N N . ILE A 1 82 ? 8.422 -15.357 10.820 1.00 93.12 82 ILE A N 1
ATOM 637 C CA . ILE A 1 82 ? 8.402 -16.825 10.891 1.00 93.12 82 ILE A CA 1
ATOM 638 C C . ILE A 1 82 ? 8.806 -17.448 9.557 1.00 93.12 82 ILE A C 1
ATOM 640 O O . ILE A 1 82 ? 9.551 -18.423 9.551 1.00 93.12 82 ILE A O 1
ATOM 644 N N . LYS A 1 83 ? 8.366 -16.866 8.435 1.00 88.69 83 LYS A N 1
ATOM 645 C CA . LYS A 1 83 ? 8.750 -17.319 7.093 1.00 88.69 83 LYS A CA 1
ATOM 646 C C . LYS A 1 83 ? 10.260 -17.254 6.866 1.00 88.69 83 LYS A C 1
ATOM 648 O O . LYS A 1 83 ? 10.822 -18.148 6.246 1.00 88.69 83 LYS A O 1
ATOM 653 N N . ASN A 1 84 ? 10.914 -16.220 7.386 1.00 90.75 84 ASN A N 1
ATOM 654 C CA . ASN A 1 84 ? 12.355 -16.046 7.235 1.00 90.75 84 ASN A CA 1
ATOM 655 C C . ASN A 1 84 ? 13.165 -16.924 8.203 1.00 90.75 84 ASN A C 1
ATOM 657 O O . ASN A 1 84 ? 14.326 -17.214 7.927 1.00 90.75 84 ASN A O 1
ATOM 661 N N . GLN A 1 85 ? 12.593 -17.293 9.355 1.00 94.31 85 GLN A N 1
ATOM 662 C CA . GLN A 1 85 ? 13.310 -17.955 10.452 1.00 94.31 85 GLN A CA 1
ATOM 663 C C . GLN A 1 85 ? 12.433 -18.999 11.187 1.00 94.31 85 GLN A C 1
ATOM 665 O O . GLN A 1 85 ? 12.158 -18.849 12.383 1.00 94.31 85 GLN A O 1
ATOM 670 N N . PRO A 1 86 ? 11.980 -20.078 10.518 1.00 94.25 86 PRO A N 1
ATOM 671 C CA . PRO A 1 86 ? 11.102 -21.095 11.122 1.00 94.25 86 PRO A CA 1
ATOM 672 C C . PRO A 1 86 ? 11.738 -21.866 12.284 1.00 94.25 86 PRO A C 1
ATOM 674 O O . PRO A 1 86 ? 11.029 -22.347 13.174 1.00 94.25 86 PRO A O 1
ATOM 677 N N . GLN A 1 87 ? 13.065 -21.989 12.269 1.00 96.00 87 GLN A N 1
ATOM 678 C CA . GLN A 1 87 ? 13.856 -22.773 13.213 1.00 96.00 87 GLN A CA 1
ATOM 679 C C . GLN A 1 87 ? 13.960 -22.142 14.605 1.00 96.00 87 GLN A C 1
ATOM 681 O O . GLN A 1 87 ? 14.326 -22.826 15.558 1.00 96.00 87 GLN A O 1
ATOM 686 N N . LEU A 1 88 ? 13.645 -20.851 14.747 1.00 95.94 88 LEU A N 1
ATOM 687 C CA . LEU A 1 88 ? 13.733 -20.179 16.038 1.00 95.94 88 LEU A CA 1
ATOM 688 C C . LEU A 1 88 ? 12.702 -20.726 17.031 1.00 95.94 88 LEU A C 1
ATOM 690 O O . LEU A 1 88 ? 11.576 -21.095 16.669 1.00 95.94 88 LEU A O 1
ATOM 694 N N . LYS A 1 89 ? 13.079 -20.752 18.315 1.00 96.75 89 LYS A N 1
ATOM 695 C CA . LYS A 1 89 ? 12.142 -21.073 19.394 1.00 96.75 89 LYS A CA 1
ATOM 696 C C . LYS A 1 89 ? 11.140 -19.928 19.542 1.00 96.75 89 LYS A C 1
ATOM 698 O O . LYS A 1 89 ? 11.429 -18.776 19.231 1.00 96.75 89 LYS A O 1
ATOM 703 N N . ILE A 1 90 ? 9.954 -20.238 20.066 1.00 96.88 90 ILE A N 1
ATOM 704 C CA . ILE A 1 90 ? 8.865 -19.260 20.238 1.00 96.88 90 ILE A CA 1
ATOM 705 C C . ILE A 1 90 ? 9.321 -18.048 21.066 1.00 96.88 90 ILE A C 1
ATOM 707 O O . ILE A 1 90 ? 8.969 -16.914 20.750 1.00 96.88 90 ILE A O 1
ATOM 711 N N . VAL A 1 91 ? 10.106 -18.292 22.119 1.00 96.50 91 VAL A N 1
ATOM 712 C CA . VAL A 1 91 ? 10.631 -17.241 23.001 1.00 96.50 91 VAL A CA 1
ATOM 713 C C . VAL A 1 91 ? 11.598 -16.325 22.247 1.00 96.50 91 VAL A C 1
ATOM 715 O O . VAL A 1 91 ? 11.478 -15.107 22.342 1.00 96.50 91 VAL A O 1
ATOM 718 N N . ASP A 1 92 ? 12.486 -16.896 21.430 1.00 96.38 92 ASP A N 1
ATOM 719 C CA . ASP A 1 92 ? 13.451 -16.134 20.628 1.00 96.38 92 ASP A CA 1
ATOM 720 C C . ASP A 1 92 ? 12.739 -15.292 19.563 1.00 96.38 92 ASP A C 1
ATOM 722 O O . ASP A 1 92 ? 13.037 -14.109 19.403 1.00 96.38 92 ASP A O 1
ATOM 726 N N . LEU A 1 93 ? 11.728 -15.868 18.899 1.00 95.31 93 LEU A N 1
ATOM 727 C CA . LEU A 1 93 ? 10.869 -15.147 17.956 1.00 95.31 93 LEU A CA 1
ATOM 728 C C . LEU A 1 93 ? 10.162 -13.968 18.625 1.00 95.31 93 LEU A C 1
ATOM 730 O O . LEU A 1 93 ? 10.117 -12.882 18.053 1.00 95.31 93 LEU A O 1
ATOM 734 N N . TYR A 1 94 ? 9.619 -14.158 19.828 1.00 96.19 94 TYR A N 1
ATOM 735 C CA . TYR A 1 94 ? 8.970 -13.073 20.557 1.00 96.19 94 TYR A CA 1
ATOM 736 C C . TYR A 1 94 ? 9.950 -11.956 20.900 1.00 96.19 94 TYR A C 1
ATOM 738 O O . TYR A 1 94 ? 9.644 -10.795 20.641 1.00 96.19 94 TYR A O 1
ATOM 746 N N . ASN A 1 95 ? 11.121 -12.297 21.445 1.00 95.38 95 ASN A N 1
ATOM 747 C CA . ASN A 1 95 ? 12.135 -11.308 21.799 1.00 95.38 95 ASN A CA 1
ATOM 748 C C . ASN A 1 95 ? 12.536 -10.503 20.557 1.00 95.38 95 ASN A C 1
ATOM 750 O O . ASN A 1 95 ? 12.494 -9.273 20.580 1.00 95.38 95 ASN A O 1
ATOM 754 N N . TYR A 1 96 ? 12.792 -11.187 19.442 1.00 93.88 96 TYR A N 1
ATOM 755 C CA . TYR A 1 96 ? 13.123 -10.562 18.165 1.00 93.88 96 TYR A CA 1
ATOM 756 C C . TYR A 1 96 ? 12.018 -9.616 17.664 1.00 93.88 96 TYR A C 1
ATOM 758 O O . TYR A 1 96 ? 12.271 -8.446 17.377 1.00 93.88 96 TYR A O 1
ATOM 766 N N . VAL A 1 97 ? 10.764 -10.079 17.644 1.00 92.06 97 VAL A N 1
ATOM 767 C CA . VAL A 1 97 ? 9.590 -9.275 17.258 1.00 92.06 97 VAL A CA 1
ATOM 768 C C . VAL A 1 97 ? 9.408 -8.066 18.182 1.00 92.06 97 VAL A C 1
ATOM 770 O O . VAL A 1 97 ? 9.083 -6.976 17.715 1.00 92.06 97 VAL A O 1
ATOM 773 N N . SER A 1 98 ? 9.632 -8.241 19.486 1.00 91.75 98 SER A N 1
ATOM 774 C CA . SER A 1 98 ? 9.453 -7.191 20.493 1.00 91.75 98 SER A CA 1
ATOM 775 C C . SER A 1 98 ? 10.470 -6.055 20.364 1.00 91.75 98 SER A C 1
ATOM 777 O O . SER A 1 98 ? 10.148 -4.918 20.697 1.00 91.75 98 SER A O 1
ATOM 779 N N . HIS A 1 99 ? 11.667 -6.352 19.845 1.00 91.56 99 HIS A N 1
ATOM 780 C CA . HIS A 1 99 ? 12.700 -5.359 19.562 1.00 91.56 99 HIS A CA 1
ATOM 781 C C . HIS A 1 99 ? 12.496 -4.657 18.217 1.00 91.56 99 HIS A C 1
ATOM 783 O O . HIS A 1 99 ? 12.827 -3.482 18.090 1.00 91.56 99 HIS A O 1
ATOM 789 N N . LEU A 1 100 ? 11.954 -5.358 17.217 1.00 89.38 100 LEU A N 1
ATOM 790 C CA . LEU A 1 100 ? 11.762 -4.799 15.877 1.00 89.38 100 LEU A CA 1
ATOM 791 C C . LEU A 1 100 ? 10.549 -3.877 15.760 1.00 89.38 100 LEU A C 1
ATOM 793 O O . LEU A 1 100 ? 10.542 -2.972 14.924 1.00 89.38 100 LEU A O 1
ATOM 797 N N . LEU A 1 101 ? 9.496 -4.125 16.537 1.00 85.06 101 LEU A N 1
ATOM 798 C CA . LEU A 1 101 ? 8.245 -3.397 16.387 1.00 85.06 101 LEU A CA 1
ATOM 799 C C . LEU A 1 101 ? 8.200 -2.165 17.300 1.00 85.06 101 LEU A C 1
ATOM 801 O O . LEU A 1 101 ? 8.451 -2.277 18.497 1.00 85.06 101 LEU A O 1
ATOM 805 N N . PRO A 1 102 ? 7.798 -0.989 16.778 1.00 79.44 102 PRO A N 1
ATOM 806 C CA . PRO A 1 102 ? 7.747 0.246 17.564 1.00 79.44 102 PRO A CA 1
ATOM 807 C C . PRO A 1 102 ? 6.686 0.208 18.675 1.00 79.44 102 PRO A C 1
ATOM 809 O O . PRO A 1 102 ? 6.725 1.014 19.603 1.00 79.44 102 PRO A O 1
ATOM 812 N N . GLN A 1 103 ? 5.722 -0.714 18.594 1.00 82.94 103 GLN A N 1
ATOM 813 C CA . GLN A 1 103 ? 4.695 -0.910 19.612 1.00 82.94 103 GLN A CA 1
ATOM 814 C C . GLN A 1 103 ? 4.976 -2.174 20.425 1.00 82.94 103 GLN A C 1
ATOM 816 O O . GLN A 1 103 ? 5.238 -3.241 19.871 1.00 82.94 103 GLN A O 1
ATOM 821 N N . LYS A 1 104 ? 4.854 -2.063 21.753 1.00 85.19 104 LYS A N 1
ATOM 822 C CA . LYS A 1 104 ? 5.031 -3.190 22.676 1.00 85.19 104 LYS A CA 1
ATOM 823 C C . LYS A 1 104 ? 3.898 -4.204 22.498 1.00 85.19 104 LYS A C 1
ATOM 825 O O . LYS A 1 104 ? 2.779 -3.982 22.957 1.00 85.19 104 LYS A O 1
ATOM 830 N N . ILE A 1 105 ? 4.200 -5.332 21.860 1.00 89.12 105 ILE A N 1
ATOM 831 C CA . ILE A 1 105 ? 3.300 -6.486 21.795 1.00 89.12 105 ILE A CA 1
ATOM 832 C C . ILE A 1 105 ? 3.405 -7.276 23.099 1.00 89.12 105 ILE A C 1
ATOM 834 O O . ILE A 1 105 ? 4.495 -7.552 23.585 1.00 89.12 105 ILE A O 1
ATOM 838 N N . SER A 1 106 ? 2.263 -7.671 23.662 1.00 91.06 106 SER A N 1
ATOM 839 C CA . SER A 1 106 ? 2.245 -8.573 24.816 1.00 91.06 106 SER A CA 1
ATOM 840 C C . SER A 1 106 ? 2.590 -10.011 24.414 1.00 91.06 106 SER A C 1
ATOM 842 O O . SER A 1 106 ? 2.124 -10.487 23.377 1.00 91.06 106 SER A O 1
ATOM 844 N N . TRP A 1 107 ? 3.309 -10.737 25.276 1.00 93.94 107 TRP A N 1
ATOM 845 C CA . TRP A 1 107 ? 3.574 -12.175 25.108 1.00 93.94 107 TRP A CA 1
ATOM 846 C C . TRP A 1 107 ? 2.307 -12.979 24.787 1.00 93.94 107 TRP A C 1
ATOM 848 O O . TRP A 1 107 ? 2.297 -13.782 23.860 1.00 93.94 107 TRP A O 1
ATOM 858 N N . HIS A 1 108 ? 1.200 -12.713 25.488 1.00 91.94 108 HIS A N 1
ATOM 859 C CA . HIS A 1 108 ? -0.072 -13.393 25.232 1.00 91.94 108 HIS A CA 1
ATOM 860 C C . HIS A 1 108 ? -0.647 -13.095 23.843 1.00 91.94 108 HIS A C 1
ATOM 862 O O . HIS A 1 108 ? -1.171 -14.000 23.200 1.00 91.94 108 HIS A O 1
ATOM 868 N N . GLY A 1 109 ? -0.535 -11.854 23.361 1.00 89.44 109 GLY A N 1
ATOM 869 C CA . GLY A 1 109 ? -0.975 -11.484 22.013 1.00 89.44 109 GLY A CA 1
ATOM 870 C C . GLY A 1 109 ? -0.164 -12.199 20.932 1.00 89.44 109 GLY A C 1
ATOM 871 O O . GLY A 1 109 ? -0.739 -12.753 19.997 1.00 89.44 109 GLY A O 1
ATOM 872 N N . PHE A 1 110 ? 1.157 -12.256 21.110 1.00 94.06 110 PHE A N 1
ATOM 873 C CA . PHE A 1 110 ? 2.059 -13.009 20.241 1.00 94.06 110 PHE A CA 1
ATOM 874 C C . PHE A 1 110 ? 1.747 -14.514 20.259 1.00 94.06 110 PHE A C 1
ATOM 876 O O . PHE A 1 110 ? 1.536 -15.121 19.212 1.00 94.06 110 PHE A O 1
ATOM 883 N N . TYR A 1 111 ? 1.619 -15.110 21.444 1.00 95.19 111 TYR A N 1
ATOM 884 C CA . TYR A 1 111 ? 1.302 -16.529 21.597 1.00 95.19 111 TYR A CA 1
ATOM 885 C C . TYR A 1 111 ? -0.052 -16.895 20.969 1.00 95.19 111 TYR A C 1
ATOM 887 O O . TYR A 1 111 ? -0.153 -17.883 20.243 1.00 95.19 111 TYR A O 1
ATOM 895 N N . ASN A 1 112 ? -1.090 -16.082 21.190 1.00 89.56 112 ASN A N 1
ATOM 896 C CA . ASN A 1 112 ? -2.411 -16.295 20.597 1.00 89.56 112 ASN A CA 1
ATOM 897 C C . ASN A 1 112 ? -2.382 -16.182 19.066 1.00 89.56 112 ASN A C 1
ATOM 899 O O . ASN A 1 112 ? -3.063 -16.953 18.391 1.00 89.56 112 ASN A O 1
ATOM 903 N N . CYS A 1 113 ? -1.573 -15.264 18.524 1.00 90.00 113 CYS A N 1
ATOM 904 C CA . CYS A 1 113 ? -1.327 -15.149 17.088 1.00 90.00 113 CYS A CA 1
ATOM 905 C C . CYS A 1 113 ? -0.748 -16.455 16.524 1.00 90.00 113 CYS A C 1
ATOM 907 O O . CYS A 1 113 ? -1.284 -16.999 15.559 1.00 90.00 113 CYS A O 1
ATOM 909 N N . LEU A 1 114 ? 0.289 -17.013 17.157 1.00 94.44 114 LEU A N 1
ATOM 910 C CA . LEU A 1 114 ? 0.862 -18.293 16.728 1.00 94.44 114 LEU A CA 1
ATOM 911 C C . LEU A 1 114 ? -0.134 -19.442 16.864 1.00 94.44 114 LEU A C 1
ATOM 913 O O . LEU A 1 114 ? -0.281 -20.237 15.942 1.00 94.44 114 LEU A O 1
ATOM 917 N N . LYS A 1 115 ? -0.842 -19.516 17.995 1.00 92.38 115 LYS A N 1
ATOM 918 C CA . LYS A 1 115 ? -1.813 -20.577 18.276 1.00 92.38 115 LYS A CA 1
ATOM 919 C C . LYS A 1 115 ? -2.929 -20.617 17.234 1.00 92.38 115 LYS A C 1
ATOM 921 O O . LYS A 1 115 ? -3.248 -21.689 16.733 1.00 92.38 115 LYS A O 1
ATOM 926 N N . ARG A 1 116 ? -3.500 -19.463 16.878 1.00 82.50 116 ARG A N 1
ATOM 927 C CA . ARG A 1 116 ? -4.595 -19.374 15.899 1.00 82.50 116 ARG A CA 1
ATOM 928 C C . ARG A 1 116 ? -4.155 -19.748 14.481 1.00 82.50 116 ARG A C 1
ATOM 930 O O . ARG A 1 116 ? -4.950 -20.307 13.739 1.00 82.50 116 ARG A O 1
ATOM 937 N N . ASN A 1 117 ? -2.895 -19.489 14.137 1.00 84.69 117 ASN A N 1
ATOM 938 C CA . ASN A 1 117 ? -2.304 -19.879 12.854 1.00 84.69 117 ASN A CA 1
ATOM 939 C C . ASN A 1 117 ? -1.662 -21.283 12.887 1.00 84.69 117 ASN A C 1
ATOM 941 O O . ASN A 1 117 ? -1.031 -21.696 11.920 1.00 84.69 117 ASN A O 1
ATOM 945 N N . ASN A 1 118 ? -1.810 -22.020 13.994 1.00 91.38 118 ASN A N 1
ATOM 946 C CA . ASN A 1 118 ? -1.207 -23.333 14.224 1.00 91.38 118 ASN A CA 1
ATOM 947 C C . ASN A 1 118 ? 0.339 -23.356 14.146 1.00 91.38 118 ASN A C 1
ATOM 949 O O . ASN A 1 118 ? 0.921 -24.377 13.820 1.00 91.38 118 ASN A O 1
ATOM 953 N N . LEU A 1 119 ? 1.031 -22.260 14.479 1.00 95.31 119 LEU A N 1
ATOM 954 C CA . LEU A 1 119 ? 2.487 -22.078 14.295 1.00 95.31 119 LEU A CA 1
ATOM 955 C C . LEU A 1 119 ? 3.333 -22.323 15.557 1.00 95.31 119 LEU A C 1
ATOM 957 O O . LEU A 1 119 ? 4.479 -21.871 15.650 1.00 95.31 119 LEU A O 1
ATOM 961 N N . LEU A 1 120 ? 2.775 -22.999 16.564 1.00 96.06 120 LEU A N 1
ATOM 962 C CA . LEU A 1 120 ? 3.469 -23.226 17.837 1.00 96.06 120 LEU A CA 1
ATOM 963 C C . LEU A 1 120 ? 4.646 -24.203 17.688 1.00 96.06 120 LEU A C 1
ATOM 965 O O . LEU A 1 120 ? 5.709 -23.978 18.267 1.00 96.06 120 LEU A O 1
ATOM 969 N N . THR A 1 121 ? 4.520 -25.246 16.870 1.00 95.88 121 THR A N 1
ATOM 970 C CA . THR A 1 121 ? 5.607 -26.210 16.643 1.00 95.88 121 THR A CA 1
ATOM 971 C C . THR A 1 121 ? 6.500 -25.778 15.480 1.00 95.88 121 THR A C 1
ATOM 973 O O . THR A 1 121 ? 6.056 -25.106 14.548 1.00 95.88 121 THR A O 1
ATOM 976 N N . GLN A 1 122 ? 7.781 -26.149 15.539 1.00 95.31 122 GLN A N 1
ATOM 977 C CA . GLN A 1 122 ? 8.723 -25.905 14.441 1.00 95.31 122 GLN A CA 1
ATOM 978 C C . GLN A 1 122 ? 8.276 -26.611 13.158 1.00 95.31 122 GLN A C 1
ATOM 980 O O . GLN A 1 122 ? 8.342 -26.022 12.084 1.00 95.31 122 GLN A O 1
ATOM 985 N N . GLU A 1 123 ? 7.758 -27.832 13.284 1.00 94.06 123 GLU A N 1
ATOM 986 C CA . GLU A 1 123 ? 7.191 -28.594 12.172 1.00 94.06 123 GLU A CA 1
ATOM 987 C C . GLU A 1 123 ? 6.051 -27.833 11.494 1.00 94.06 123 GLU A C 1
ATOM 989 O O . GLU A 1 123 ? 6.081 -27.646 10.281 1.00 94.06 123 GLU A O 1
ATOM 994 N N . ASN A 1 124 ? 5.104 -27.284 12.262 1.00 92.69 124 ASN A N 1
ATOM 995 C CA . ASN A 1 124 ? 4.011 -26.518 11.675 1.00 92.69 124 ASN A CA 1
ATOM 996 C C . ASN A 1 124 ? 4.491 -25.206 11.047 1.00 92.69 124 ASN A C 1
ATOM 998 O O . ASN A 1 124 ? 3.914 -24.771 10.055 1.00 92.69 124 ASN A O 1
ATOM 1002 N N . ARG A 1 125 ? 5.546 -24.572 11.579 1.00 94.44 125 ARG A N 1
ATOM 1003 C CA . ARG A 1 125 ? 6.173 -23.401 10.936 1.00 94.44 125 ARG A CA 1
ATOM 1004 C C . ARG A 1 125 ? 6.838 -23.772 9.613 1.00 94.44 125 ARG A C 1
ATOM 1006 O O . ARG A 1 125 ? 6.704 -23.034 8.641 1.00 94.44 125 ARG A O 1
ATOM 1013 N N . GLN A 1 126 ? 7.502 -24.922 9.550 1.00 91.94 126 GLN A N 1
ATOM 1014 C CA . GLN A 1 126 ? 8.100 -25.418 8.314 1.00 91.94 126 GLN A CA 1
ATOM 1015 C C . GLN A 1 126 ? 7.025 -25.811 7.292 1.00 91.94 126 GLN A C 1
ATOM 1017 O O . GLN A 1 126 ? 7.110 -25.433 6.126 1.00 91.94 126 GLN A O 1
ATOM 1022 N N . ALA A 1 127 ? 5.966 -26.492 7.736 1.00 85.69 127 ALA A N 1
ATOM 1023 C CA . ALA A 1 127 ? 4.802 -26.808 6.918 1.00 85.69 127 ALA A CA 1
ATOM 1024 C C . ALA A 1 127 ? 4.099 -25.535 6.430 1.00 85.69 127 ALA A C 1
ATOM 1026 O O . ALA A 1 127 ? 3.684 -25.471 5.277 1.00 85.69 127 ALA A O 1
ATOM 1027 N N . PHE A 1 128 ? 4.018 -24.500 7.269 1.00 85.75 128 PHE A N 1
ATOM 1028 C CA . PHE A 1 128 ? 3.488 -23.193 6.899 1.00 85.75 128 PHE A CA 1
ATOM 1029 C C . PHE A 1 128 ? 4.292 -22.576 5.754 1.00 85.75 128 PHE A C 1
ATOM 1031 O O . PHE A 1 128 ? 3.687 -22.221 4.748 1.00 85.75 128 PHE A O 1
ATOM 1038 N N . ILE A 1 129 ? 5.626 -22.560 5.835 1.00 85.12 129 ILE A N 1
ATOM 1039 C CA . ILE A 1 129 ? 6.499 -22.098 4.741 1.00 85.12 129 ILE A CA 1
ATOM 1040 C C . ILE A 1 129 ? 6.260 -22.904 3.467 1.00 85.12 129 ILE A C 1
ATOM 1042 O O . ILE A 1 129 ? 6.015 -22.320 2.414 1.00 85.12 129 ILE A O 1
ATOM 1046 N N . ASN A 1 130 ? 6.251 -24.233 3.576 1.00 77.94 130 ASN A N 1
ATOM 1047 C CA . ASN A 1 130 ? 6.044 -25.127 2.437 1.00 77.94 130 ASN A CA 1
ATOM 1048 C C . ASN A 1 130 ? 4.636 -24.968 1.824 1.00 77.94 130 ASN A C 1
ATOM 1050 O O . ASN A 1 130 ? 4.441 -25.181 0.632 1.00 77.94 130 ASN A O 1
ATOM 1054 N N . SER A 1 131 ? 3.644 -24.575 2.629 1.00 65.31 131 SER A N 1
ATOM 1055 C CA . SER A 1 131 ? 2.265 -24.327 2.191 1.00 65.31 131 SER A CA 1
ATOM 1056 C C . SER A 1 131 ? 2.039 -22.924 1.616 1.00 65.31 131 SER A C 1
ATOM 1058 O O . SER A 1 131 ? 1.018 -22.693 0.962 1.00 65.31 131 SER A O 1
ATOM 1060 N N . GLN A 1 132 ? 2.969 -22.001 1.879 1.00 61.16 132 GLN A N 1
ATOM 1061 C CA . GLN A 1 132 ? 2.875 -20.572 1.598 1.00 61.16 132 GLN A CA 1
ATOM 1062 C C . GLN A 1 132 ? 3.890 -20.133 0.527 1.00 61.16 132 GLN A C 1
ATOM 1064 O O . GLN A 1 132 ? 4.473 -19.042 0.580 1.00 61.16 132 GLN A O 1
ATOM 1069 N N . ASP A 1 133 ? 4.034 -20.954 -0.514 1.00 58.09 133 ASP A N 1
ATOM 1070 C CA . ASP A 1 133 ? 4.181 -20.394 -1.853 1.00 58.09 133 ASP A CA 1
ATOM 1071 C C . ASP A 1 133 ? 2.896 -19.600 -2.132 1.00 58.09 133 ASP A C 1
ATOM 1073 O O . ASP A 1 133 ? 1.864 -20.150 -2.525 1.00 58.09 133 ASP A O 1
ATOM 1077 N N . ASP A 1 134 ? 2.949 -18.285 -1.887 1.00 54.75 134 ASP A N 1
ATOM 1078 C CA . ASP A 1 134 ? 1.857 -17.289 -1.970 1.00 54.75 134 ASP A CA 1
ATOM 1079 C C . ASP A 1 134 ? 1.167 -17.210 -3.359 1.00 54.75 134 ASP A C 1
ATOM 1081 O O . ASP A 1 134 ? 0.348 -16.334 -3.650 1.00 54.75 134 ASP A O 1
ATOM 1085 N N . THR A 1 135 ? 1.481 -18.138 -4.258 1.00 57.66 135 THR A N 1
ATOM 1086 C CA . THR A 1 135 ? 0.994 -18.214 -5.630 1.00 57.66 135 THR A CA 1
ATOM 1087 C C . THR A 1 135 ? 0.579 -19.609 -6.092 1.00 57.66 135 THR A C 1
ATOM 1089 O O . THR A 1 135 ? 0.109 -19.742 -7.228 1.00 57.66 135 THR A O 1
ATOM 1092 N N . THR A 1 136 ? 0.678 -20.630 -5.239 1.00 67.44 136 THR A N 1
ATOM 1093 C CA . THR A 1 136 ? 0.308 -21.994 -5.624 1.00 67.44 136 THR A CA 1
ATOM 1094 C C . THR A 1 136 ? -1.191 -22.077 -5.877 1.00 67.44 136 THR A C 1
ATOM 1096 O O . THR A 1 136 ? -2.014 -21.558 -5.116 1.00 67.44 136 THR A O 1
ATOM 1099 N N . ALA A 1 137 ? -1.556 -22.729 -6.980 1.00 77.38 137 ALA A N 1
ATOM 1100 C CA . ALA A 1 137 ? -2.939 -22.895 -7.421 1.00 77.38 137 ALA A CA 1
ATOM 1101 C C . ALA A 1 137 ? -3.852 -23.419 -6.301 1.00 77.38 137 ALA A C 1
ATOM 1103 O O . ALA A 1 137 ? -4.980 -22.955 -6.156 1.00 77.38 137 ALA A O 1
ATOM 1104 N N . SER A 1 138 ? -3.319 -24.308 -5.457 1.00 78.31 138 SER A N 1
ATOM 1105 C CA . SER A 1 138 ? -4.006 -24.895 -4.305 1.00 78.31 138 SER A CA 1
ATOM 1106 C C . SER A 1 138 ? -4.393 -23.867 -3.236 1.00 78.31 138 SER A C 1
ATOM 1108 O O . SER A 1 138 ? -5.476 -23.946 -2.659 1.00 78.31 138 SER A O 1
ATOM 1110 N N . PHE A 1 139 ? -3.554 -22.861 -2.972 1.00 83.06 139 PHE A N 1
ATOM 1111 C CA . PHE A 1 139 ? -3.864 -21.798 -2.015 1.00 83.06 139 PHE A CA 1
ATOM 1112 C C . PHE A 1 139 ? -5.025 -20.937 -2.518 1.00 83.06 139 PHE A C 1
ATOM 1114 O O . PHE A 1 139 ? -5.998 -20.709 -1.798 1.00 83.06 139 PHE A O 1
ATOM 1121 N N . ARG A 1 140 ? -4.972 -20.540 -3.794 1.00 89.88 140 ARG A N 1
ATOM 1122 C CA . ARG A 1 140 ? -6.063 -19.807 -4.455 1.00 89.88 140 ARG A CA 1
ATOM 1123 C C . ARG A 1 140 ? -7.352 -20.609 -4.482 1.00 89.88 140 ARG A C 1
ATOM 1125 O O . ARG A 1 140 ? -8.411 -20.047 -4.221 1.00 89.88 140 ARG A O 1
ATOM 1132 N N . GLN A 1 141 ? -7.249 -21.905 -4.755 1.00 90.62 141 GLN A N 1
ATOM 1133 C CA . GLN A 1 141 ? -8.387 -22.811 -4.788 1.00 90.62 141 GLN A CA 1
ATOM 1134 C C . GLN A 1 141 ? -9.107 -22.846 -3.441 1.00 90.62 141 GLN A C 1
ATOM 1136 O O . GLN A 1 141 ? -10.302 -22.579 -3.413 1.00 90.62 141 GLN A O 1
ATOM 1141 N N . ARG A 1 142 ? -8.385 -23.018 -2.326 1.00 88.75 142 ARG A N 1
ATOM 1142 C CA . ARG A 1 142 ? -8.987 -23.010 -0.979 1.00 88.75 142 ARG A CA 1
ATOM 1143 C C . ARG A 1 142 ? -9.768 -21.728 -0.677 1.00 88.75 142 ARG A C 1
ATOM 1145 O O . ARG A 1 142 ? -10.866 -21.787 -0.129 1.00 88.75 142 ARG A O 1
ATOM 1152 N N . MET A 1 143 ? -9.226 -20.566 -1.045 1.00 91.62 143 MET A N 1
ATOM 1153 C CA . MET A 1 143 ? -9.903 -19.280 -0.823 1.00 91.62 143 MET A CA 1
ATOM 1154 C C . MET A 1 143 ? -11.164 -19.145 -1.675 1.00 91.62 143 MET A C 1
ATOM 1156 O O . MET A 1 143 ? -12.199 -18.689 -1.189 1.00 91.62 143 MET A O 1
ATOM 1160 N N . VAL A 1 144 ? -11.088 -19.551 -2.943 1.00 94.25 144 VAL A N 1
ATOM 1161 C CA . VAL A 1 144 ? -12.234 -19.498 -3.850 1.00 94.25 144 VAL A CA 1
ATOM 1162 C C . VAL A 1 144 ? -13.314 -20.493 -3.428 1.00 94.25 144 VAL A C 1
ATOM 1164 O O . VAL A 1 144 ? -14.479 -20.115 -3.388 1.00 94.25 144 VAL A O 1
ATOM 1167 N N . GLU A 1 145 ? -12.955 -21.715 -3.040 1.00 92.31 145 GLU A N 1
ATOM 1168 C CA . GLU A 1 145 ? -13.890 -22.730 -2.542 1.00 92.31 145 GLU A CA 1
ATOM 1169 C C . GLU A 1 145 ? -14.590 -22.278 -1.260 1.00 92.31 145 GLU A C 1
ATOM 1171 O O . GLU A 1 145 ? -15.808 -22.409 -1.153 1.00 92.31 145 GLU A O 1
ATOM 1176 N N . LYS A 1 146 ? -13.875 -21.636 -0.326 1.00 92.12 146 LYS A N 1
ATOM 1177 C CA . LYS A 1 146 ? -14.502 -21.007 0.848 1.00 92.12 146 LYS A CA 1
ATOM 1178 C C . LYS A 1 146 ? -15.595 -20.014 0.448 1.00 92.12 146 LYS A C 1
ATOM 1180 O O . LYS A 1 146 ? -16.672 -20.014 1.035 1.00 92.12 146 LYS A O 1
ATOM 1185 N N . VAL A 1 147 ? -15.356 -19.179 -0.559 1.00 95.31 147 VAL A N 1
ATOM 1186 C CA . VAL A 1 147 ? -16.361 -18.200 -0.999 1.00 95.31 147 VAL A CA 1
ATOM 1187 C C . VAL A 1 147 ? -17.499 -18.862 -1.781 1.00 95.31 147 VAL A C 1
ATOM 1189 O O . VAL A 1 147 ? -18.665 -18.561 -1.542 1.00 95.31 147 VAL A O 1
ATOM 1192 N N . VAL A 1 148 ? -17.175 -19.737 -2.734 1.00 92.44 148 VAL A N 1
ATOM 1193 C CA . VAL A 1 148 ? -18.137 -20.300 -3.694 1.00 92.44 148 VAL A CA 1
ATOM 1194 C C . VAL A 1 148 ? -18.966 -21.422 -3.071 1.00 92.44 148 VAL A C 1
ATOM 1196 O O . VAL A 1 148 ? -20.183 -21.427 -3.226 1.00 92.44 148 VAL A O 1
ATOM 1199 N N . ILE A 1 149 ? -18.321 -22.344 -2.354 1.00 90.31 149 ILE A N 1
ATOM 1200 C CA . ILE A 1 149 ? -18.954 -23.510 -1.721 1.00 90.31 149 ILE A CA 1
ATOM 1201 C C . ILE A 1 149 ? -19.407 -23.150 -0.305 1.00 90.31 149 ILE A C 1
ATOM 1203 O O . ILE A 1 149 ? -20.564 -23.353 0.050 1.00 90.31 149 ILE A O 1
ATOM 1207 N N . GLY A 1 150 ? -18.508 -22.564 0.492 1.00 82.88 150 GLY A N 1
ATOM 1208 C CA . GLY A 1 150 ? -18.771 -22.231 1.896 1.00 82.88 150 GLY A CA 1
ATOM 1209 C C . GLY A 1 150 ? -19.688 -21.022 2.113 1.00 82.88 150 GLY A C 1
ATOM 1210 O O . GLY A 1 150 ? -20.073 -20.755 3.247 1.00 82.88 150 GLY A O 1
ATOM 1211 N N . LYS A 1 151 ? -20.037 -20.282 1.047 1.00 88.12 151 LYS A N 1
ATOM 1212 C CA . LYS A 1 151 ? -20.866 -19.058 1.073 1.00 88.12 151 LYS A CA 1
ATOM 1213 C C . LYS A 1 151 ? -20.363 -17.978 2.045 1.00 88.12 151 LYS A C 1
ATOM 1215 O O . LYS A 1 151 ? -21.135 -17.127 2.489 1.00 88.12 151 LYS A O 1
ATOM 1220 N N . TYR A 1 152 ? -19.067 -17.970 2.361 1.00 92.38 152 TYR A N 1
ATOM 1221 C CA . TYR A 1 152 ? -18.479 -16.917 3.184 1.00 92.38 152 TYR A CA 1
ATOM 1222 C C . TYR A 1 152 ? -18.417 -15.593 2.406 1.00 92.38 152 TYR A C 1
ATOM 1224 O O . TYR A 1 152 ? -18.101 -15.588 1.211 1.00 92.38 152 TYR A O 1
ATOM 1232 N N . PRO A 1 153 ? -18.660 -14.442 3.059 1.00 96.00 153 PRO A N 1
ATOM 1233 C CA . PRO A 1 153 ? -18.557 -13.153 2.392 1.00 96.00 153 PRO A CA 1
ATOM 1234 C C . PRO A 1 153 ? -17.114 -12.899 1.937 1.00 96.00 153 PRO A C 1
ATOM 1236 O O . PRO A 1 153 ? -16.168 -13.039 2.715 1.00 96.00 153 PRO A O 1
ATOM 1239 N N . VAL A 1 154 ? -16.953 -12.454 0.686 1.00 95.31 154 VAL A N 1
ATOM 1240 C CA . VAL A 1 154 ? -15.652 -12.174 0.039 1.00 95.31 154 VAL A CA 1
ATOM 1241 C C . VAL A 1 154 ? -14.762 -11.293 0.910 1.00 95.31 154 VAL A C 1
ATOM 1243 O O . VAL A 1 154 ? -13.564 -11.529 1.010 1.00 95.31 154 VAL A O 1
ATOM 1246 N N . THR A 1 155 ? -15.342 -10.289 1.570 1.00 92.25 155 THR A N 1
ATOM 1247 C CA . THR A 1 155 ? -14.614 -9.386 2.469 1.00 92.25 155 THR A CA 1
ATOM 1248 C C . THR A 1 155 ? -14.009 -10.127 3.662 1.00 92.25 155 THR A C 1
ATOM 1250 O O . THR A 1 155 ? -12.873 -9.846 4.023 1.00 92.25 155 THR A O 1
ATOM 1253 N N . SER A 1 156 ? -14.730 -11.090 4.248 1.00 90.06 156 SER A N 1
ATOM 1254 C CA . SER A 1 156 ? -14.221 -11.879 5.376 1.00 90.06 156 SER A CA 1
ATOM 1255 C C . SER A 1 156 ? -13.054 -12.754 4.943 1.00 90.06 156 SER A C 1
ATOM 1257 O O . SER A 1 156 ? -12.018 -12.740 5.594 1.00 90.06 156 SER A O 1
ATOM 1259 N N . VAL A 1 157 ? -13.194 -13.454 3.814 1.00 90.56 157 VAL A N 1
ATOM 1260 C CA . VAL A 1 157 ? -12.131 -14.320 3.282 1.00 90.56 157 VAL A CA 1
ATOM 1261 C C . VAL A 1 157 ? -10.921 -13.489 2.843 1.00 90.56 157 VAL A C 1
ATOM 1263 O O . VAL A 1 157 ? -9.788 -13.837 3.145 1.00 90.56 157 VAL A O 1
ATOM 1266 N N . ALA A 1 158 ? -11.124 -12.341 2.194 1.00 90.44 158 ALA A N 1
ATOM 1267 C CA . ALA A 1 158 ? -10.022 -11.463 1.804 1.00 90.44 158 ALA A CA 1
ATOM 1268 C C . ALA A 1 158 ? -9.219 -10.961 3.018 1.00 90.44 158 ALA A C 1
ATOM 1270 O O . ALA A 1 158 ? -7.990 -10.980 2.989 1.00 90.44 158 ALA A O 1
ATOM 1271 N N . ASN A 1 159 ? -9.910 -10.567 4.092 1.00 79.12 159 ASN A N 1
ATOM 1272 C CA . ASN A 1 159 ? -9.275 -10.120 5.330 1.00 79.12 159 ASN A CA 1
ATOM 1273 C C . ASN A 1 159 ? -8.568 -11.268 6.063 1.00 79.12 159 ASN A C 1
ATOM 1275 O O . ASN A 1 159 ? -7.454 -11.076 6.538 1.00 79.12 159 ASN A O 1
ATOM 1279 N N . GLU A 1 160 ? -9.195 -12.447 6.128 1.00 82.00 160 GLU A N 1
ATOM 1280 C CA . GLU A 1 160 ? -8.635 -13.644 6.768 1.00 82.00 160 GLU A CA 1
ATOM 1281 C C . GLU A 1 160 ? -7.305 -14.056 6.126 1.00 82.00 160 GLU A C 1
ATOM 1283 O O . GLU A 1 160 ? -6.336 -14.328 6.826 1.00 82.00 160 GLU A O 1
ATOM 1288 N N . TYR A 1 161 ? -7.243 -14.055 4.793 1.00 82.06 161 TYR A N 1
ATOM 1289 C CA . TYR A 1 161 ? -6.060 -14.485 4.045 1.00 82.06 161 TYR A CA 1
ATOM 1290 C C . TYR A 1 161 ? -5.100 -13.335 3.693 1.00 82.06 161 TYR A C 1
ATOM 1292 O O . TYR A 1 161 ? -4.112 -13.556 2.995 1.00 82.06 161 TYR A O 1
ATOM 1300 N N . GLY A 1 162 ? -5.369 -12.105 4.146 1.00 79.06 162 GLY A N 1
ATOM 1301 C CA . GLY A 1 162 ? -4.495 -10.951 3.907 1.00 79.06 162 GLY A CA 1
ATOM 1302 C C . GLY A 1 162 ? -4.349 -10.556 2.431 1.00 79.06 162 GLY A C 1
ATOM 1303 O O . GLY A 1 162 ? -3.317 -10.010 2.040 1.00 79.06 162 GLY A O 1
ATOM 1304 N N . ILE A 1 163 ? -5.360 -10.823 1.601 1.00 87.75 163 ILE A N 1
ATOM 1305 C CA . ILE A 1 163 ? -5.353 -10.515 0.164 1.00 87.75 163 ILE A CA 1
ATOM 1306 C C . ILE A 1 163 ? -6.298 -9.364 -0.173 1.00 87.75 163 ILE A C 1
ATOM 1308 O O . ILE A 1 163 ? -7.281 -9.094 0.516 1.00 87.75 163 ILE A O 1
ATOM 1312 N N . SER A 1 164 ? -6.046 -8.693 -1.298 1.00 89.12 164 SER A N 1
ATOM 1313 C CA . SER A 1 164 ? -6.987 -7.687 -1.783 1.00 89.12 164 SER A CA 1
ATOM 1314 C C . SER A 1 164 ? -8.300 -8.343 -2.235 1.00 89.12 164 SER A C 1
ATOM 1316 O O . SER A 1 164 ? -8.305 -9.386 -2.900 1.00 89.12 164 SER A O 1
ATOM 1318 N N . ARG A 1 165 ? -9.433 -7.689 -1.946 1.00 94.12 165 ARG A N 1
ATOM 1319 C CA . ARG A 1 165 ? -10.754 -8.121 -2.440 1.00 94.12 165 ARG A CA 1
ATOM 1320 C C . ARG A 1 165 ? -10.773 -8.256 -3.966 1.00 94.12 165 ARG A C 1
ATOM 1322 O O . ARG A 1 165 ? -11.371 -9.189 -4.487 1.00 94.12 165 ARG A O 1
ATOM 1329 N N . GLN A 1 166 ? -10.094 -7.355 -4.681 1.00 93.62 166 GLN A N 1
ATOM 1330 C CA . GLN A 1 166 ? -10.008 -7.370 -6.147 1.00 93.62 166 GLN A CA 1
ATOM 1331 C C . GLN A 1 166 ? -9.292 -8.622 -6.678 1.00 93.62 166 GLN A C 1
ATOM 1333 O O . GLN A 1 166 ? -9.755 -9.233 -7.644 1.00 93.62 166 GLN A O 1
ATOM 1338 N N . SER A 1 167 ? -8.203 -9.045 -6.026 1.00 91.50 167 SER A N 1
ATOM 1339 C CA . SER A 1 167 ? -7.493 -10.286 -6.363 1.00 91.50 167 SER A CA 1
ATOM 1340 C C . SER A 1 167 ? -8.402 -11.498 -6.177 1.00 91.50 167 SER A C 1
ATOM 1342 O O . SER A 1 167 ? -8.510 -12.327 -7.081 1.00 91.50 167 SER A O 1
ATOM 1344 N N . LEU A 1 168 ? -9.125 -11.550 -5.053 1.00 94.75 168 LEU A N 1
ATOM 1345 C CA . LEU A 1 168 ? -10.063 -12.632 -4.766 1.00 94.75 168 LEU A CA 1
ATOM 1346 C C . LEU A 1 168 ? -11.213 -12.678 -5.783 1.00 94.75 168 LEU A C 1
ATOM 1348 O O . LEU A 1 168 ? -11.503 -13.745 -6.315 1.00 94.75 168 LEU A O 1
ATOM 1352 N N . TYR A 1 169 ? -11.812 -11.534 -6.134 1.00 96.12 169 TYR A N 1
ATOM 1353 C CA . TYR A 1 169 ? -12.826 -11.460 -7.197 1.00 96.12 169 TYR A CA 1
ATOM 1354 C C . TYR A 1 169 ? -12.298 -11.954 -8.544 1.00 96.12 169 TYR A C 1
ATOM 1356 O O . TYR A 1 169 ? -12.982 -12.699 -9.244 1.00 96.12 169 TYR A O 1
ATOM 1364 N N . THR A 1 170 ? -11.068 -11.582 -8.896 1.00 94.12 170 THR A N 1
ATOM 1365 C CA . THR A 1 170 ? -10.428 -12.037 -10.135 1.00 94.12 170 THR A CA 1
ATOM 1366 C C . THR A 1 170 ? -10.286 -13.559 -10.152 1.00 94.12 170 THR A C 1
ATOM 1368 O O . THR A 1 170 ? -10.590 -14.192 -11.161 1.00 94.12 170 THR A O 1
ATOM 1371 N N . TRP A 1 171 ? -9.870 -14.164 -9.037 1.00 94.81 171 TRP A N 1
ATOM 1372 C CA . TRP A 1 171 ? -9.747 -15.618 -8.917 1.00 94.81 171 TRP A CA 1
ATOM 1373 C C . TRP A 1 171 ? -11.099 -16.327 -8.928 1.00 94.81 171 TRP A C 1
ATOM 1375 O O . TRP A 1 171 ? -11.245 -17.302 -9.657 1.00 94.81 171 TRP A O 1
ATOM 1385 N N . ILE A 1 172 ? -12.104 -15.809 -8.217 1.00 95.50 172 ILE A N 1
ATOM 1386 C CA . ILE A 1 172 ? -13.474 -16.345 -8.246 1.00 95.50 172 ILE A CA 1
ATOM 1387 C C . ILE A 1 172 ? -14.016 -16.343 -9.679 1.00 95.50 172 ILE A C 1
ATOM 1389 O O . ILE A 1 172 ? -14.566 -17.343 -10.132 1.00 95.50 172 ILE A O 1
ATOM 1393 N N . ASN A 1 173 ? -13.833 -15.244 -10.414 1.00 95.06 173 ASN A N 1
ATOM 1394 C CA . ASN A 1 173 ? -14.306 -15.133 -11.793 1.00 95.06 173 ASN A CA 1
ATOM 1395 C C . ASN A 1 173 ? -13.597 -16.115 -12.733 1.00 95.06 173 ASN A C 1
ATOM 1397 O O . ASN A 1 173 ? -14.243 -16.678 -13.611 1.00 95.06 173 ASN A O 1
ATOM 1401 N N . ARG A 1 174 ? -12.291 -16.346 -12.551 1.00 93.38 174 ARG A N 1
ATOM 1402 C CA . ARG A 1 174 ? -11.543 -17.353 -13.323 1.00 93.38 174 ARG A CA 1
ATOM 1403 C C . ARG A 1 174 ? -12.003 -18.769 -12.996 1.00 93.38 174 ARG A C 1
ATOM 1405 O O . ARG A 1 174 ? -12.294 -19.535 -13.905 1.00 93.38 174 ARG A O 1
ATOM 1412 N N . TYR A 1 175 ? -12.145 -19.080 -11.712 1.00 94.88 175 TYR A N 1
ATOM 1413 C CA . TYR A 1 175 ? -12.612 -20.383 -11.247 1.00 94.88 175 TYR A CA 1
ATOM 1414 C C . TYR A 1 175 ? -14.018 -20.716 -11.754 1.00 94.88 175 TYR A C 1
ATOM 1416 O O . TYR A 1 175 ? -14.261 -21.828 -12.200 1.00 94.88 175 TYR A O 1
ATOM 1424 N N . LYS A 1 176 ? -14.936 -19.741 -11.762 1.00 94.00 176 LYS A N 1
ATOM 1425 C CA . LYS A 1 176 ? -16.289 -19.929 -12.310 1.00 94.00 176 LYS A CA 1
ATOM 1426 C C . LYS A 1 176 ? -16.305 -20.214 -13.815 1.00 94.00 176 LYS A C 1
ATOM 1428 O O . LYS A 1 176 ? -17.250 -20.831 -14.286 1.00 94.00 176 LYS A O 1
ATOM 1433 N N . LYS A 1 177 ? -15.306 -19.736 -14.563 1.00 93.69 177 LYS A N 1
ATOM 1434 C CA . LYS A 1 177 ? -15.217 -19.913 -16.021 1.00 93.69 177 LYS A CA 1
ATOM 1435 C C . LYS A 1 177 ? -14.515 -21.208 -16.421 1.00 93.69 177 LYS A C 1
ATOM 1437 O O . LYS A 1 177 ? -14.970 -21.886 -17.328 1.00 93.69 177 LYS A O 1
ATOM 1442 N N . GLU A 1 178 ? -13.395 -21.513 -15.775 1.00 93.19 178 GLU A N 1
ATOM 1443 C CA . GLU A 1 178 ? -12.436 -22.534 -16.226 1.00 93.19 178 GLU A CA 1
ATOM 1444 C C . GLU A 1 178 ? -12.112 -23.579 -15.131 1.00 93.19 178 GLU A C 1
ATOM 1446 O O . GLU A 1 178 ? -11.265 -24.451 -15.323 1.00 93.19 178 GLU A O 1
ATOM 1451 N N . GLY A 1 179 ? -12.755 -23.502 -13.962 1.00 92.31 179 GLY A N 1
ATOM 1452 C CA . GLY A 1 179 ? -12.526 -24.412 -12.837 1.00 92.31 179 GLY A CA 1
ATOM 1453 C C . GLY A 1 179 ? -11.214 -24.167 -12.080 1.00 92.31 179 GLY A C 1
ATOM 1454 O O . GLY A 1 179 ? -10.565 -23.123 -12.198 1.00 92.31 179 GLY A O 1
ATOM 1455 N N . SER A 1 180 ? -10.809 -25.149 -11.268 1.00 86.94 180 SER A N 1
ATOM 1456 C CA . SER A 1 180 ? -9.595 -25.092 -10.432 1.00 86.94 180 SER A CA 1
ATOM 1457 C C . SER A 1 180 ? -8.309 -24.931 -11.246 1.00 86.94 180 SER A C 1
ATOM 1459 O O . SER A 1 180 ? -7.381 -24.248 -10.806 1.00 86.94 180 SER A O 1
ATOM 1461 N N . GLN A 1 181 ? -8.273 -25.477 -12.464 1.00 85.00 181 GLN A N 1
ATOM 1462 C CA . GLN A 1 181 ? -7.108 -25.426 -13.351 1.00 85.00 181 GLN A CA 1
ATOM 1463 C C . GLN A 1 181 ? -6.704 -23.986 -13.705 1.00 85.00 181 GLN A C 1
ATOM 1465 O O . GLN A 1 181 ? -5.514 -23.688 -13.798 1.00 85.00 181 GLN A O 1
ATOM 1470 N N . ALA A 1 182 ? -7.654 -23.051 -13.801 1.00 85.25 182 ALA A N 1
ATOM 1471 C CA . ALA A 1 182 ? -7.372 -21.646 -14.118 1.00 85.25 182 ALA A CA 1
ATOM 1472 C C . ALA A 1 182 ? -6.828 -20.807 -12.957 1.00 85.25 182 ALA A C 1
ATOM 1474 O O . ALA A 1 182 ? -6.482 -19.633 -13.135 1.00 85.25 182 ALA A O 1
ATOM 1475 N N . LEU A 1 183 ? -6.749 -21.386 -11.759 1.00 86.62 183 LEU A N 1
ATOM 1476 C CA . LEU A 1 183 ? -6.123 -20.742 -10.609 1.00 86.62 183 LEU A CA 1
ATOM 1477 C C . LEU A 1 183 ? -4.606 -20.930 -10.586 1.00 86.62 183 LEU A C 1
ATOM 1479 O O . LEU A 1 183 ? -3.917 -20.175 -9.888 1.00 86.62 183 LEU A O 1
ATOM 1483 N N . THR A 1 184 ? -4.076 -21.863 -11.382 1.00 82.75 184 THR A N 1
ATOM 1484 C CA . THR A 1 184 ? -2.639 -21.932 -11.653 1.00 82.75 184 THR A CA 1
ATOM 1485 C C . THR A 1 184 ? -2.175 -20.595 -12.227 1.00 82.75 184 THR A C 1
ATOM 1487 O O . THR A 1 184 ? -2.852 -19.974 -13.052 1.00 82.75 184 THR A O 1
ATOM 1490 N N . ILE A 1 185 ? -1.030 -20.083 -11.756 1.00 69.62 185 ILE A N 1
ATOM 1491 C CA . ILE A 1 185 ? -0.349 -19.037 -12.518 1.00 69.62 185 ILE A CA 1
ATOM 1492 C C . ILE A 1 185 ? 0.006 -19.691 -13.847 1.00 69.62 185 ILE A C 1
ATOM 1494 O O . ILE A 1 185 ? 1.022 -20.373 -13.951 1.00 69.62 185 ILE A O 1
ATOM 1498 N N . LYS A 1 186 ? -0.803 -19.446 -14.884 1.00 63.38 186 LYS A N 1
ATOM 1499 C CA . LYS A 1 186 ? -0.253 -19.399 -16.230 1.00 63.38 186 LYS A CA 1
ATOM 1500 C C . LYS A 1 186 ? 0.867 -18.382 -16.097 1.00 63.38 186 LYS A C 1
ATOM 1502 O O . LYS A 1 186 ? 0.589 -17.203 -15.857 1.00 63.38 186 LYS A O 1
ATOM 1507 N N . LYS A 1 187 ? 2.125 -18.834 -16.157 1.00 53.81 187 LYS A N 1
ATOM 1508 C CA . LYS A 1 187 ? 3.214 -17.958 -16.567 1.00 53.81 187 LYS A CA 1
ATOM 1509 C C . LYS A 1 187 ? 2.784 -17.548 -17.962 1.00 53.81 187 LYS A C 1
ATOM 1511 O O . LYS A 1 187 ? 3.111 -18.205 -18.941 1.00 53.81 187 LYS A O 1
ATOM 1516 N N . THR A 1 188 ? 1.934 -16.528 -18.053 1.00 48.84 188 THR A N 1
ATOM 1517 C CA . THR A 1 188 ? 1.867 -15.739 -19.254 1.00 48.84 188 THR A CA 1
ATOM 1518 C C . THR A 1 188 ? 3.306 -15.295 -19.356 1.00 48.84 188 THR A C 1
ATOM 1520 O O . THR A 1 188 ? 3.752 -14.468 -18.558 1.00 48.84 188 THR A O 1
ATOM 1523 N N . ALA A 1 189 ? 4.060 -15.931 -20.256 1.00 46.50 189 ALA A N 1
ATOM 1524 C CA . ALA A 1 189 ? 5.059 -15.201 -20.992 1.00 46.50 189 ALA A CA 1
ATOM 1525 C C . ALA A 1 189 ? 4.273 -13.971 -21.409 1.00 46.50 189 ALA A C 1
ATOM 1527 O O . ALA A 1 189 ? 3.372 -14.055 -22.249 1.00 46.50 189 ALA A O 1
ATOM 1528 N N . TYR A 1 190 ? 4.416 -12.889 -20.639 1.00 45.66 190 TYR A N 1
ATOM 1529 C CA . TYR A 1 190 ? 3.949 -11.613 -21.103 1.00 45.66 190 TYR A CA 1
ATOM 1530 C C . TYR A 1 190 ? 4.605 -11.577 -22.468 1.00 45.66 190 TYR A C 1
ATOM 1532 O O . TYR A 1 190 ? 5.828 -11.679 -22.553 1.00 45.66 190 TYR A O 1
ATOM 1540 N N . LYS A 1 191 ? 3.801 -11.571 -23.532 1.00 45.94 191 LYS A N 1
ATOM 1541 C CA . LYS A 1 191 ? 4.280 -11.031 -24.789 1.00 45.94 191 LYS A CA 1
ATOM 1542 C C . LYS A 1 191 ? 4.539 -9.571 -24.436 1.00 45.94 191 LYS A C 1
ATOM 1544 O O . LYS A 1 191 ? 3.661 -8.729 -24.601 1.00 45.94 191 LYS A O 1
ATOM 1549 N N . THR A 1 192 ? 5.662 -9.310 -23.762 1.00 48.12 192 THR A N 1
ATOM 1550 C CA . THR A 1 192 ? 6.307 -8.016 -23.691 1.00 48.12 192 THR A CA 1
ATOM 1551 C C . THR A 1 192 ? 6.303 -7.588 -25.138 1.00 48.12 192 THR A C 1
ATOM 1553 O O . THR A 1 192 ? 6.780 -8.329 -25.996 1.00 48.12 192 THR A O 1
ATOM 1556 N N . GLY A 1 193 ? 5.517 -6.547 -25.429 1.00 50.38 193 GLY A N 1
ATOM 1557 C CA . GLY A 1 193 ? 5.214 -6.171 -26.802 1.00 50.38 193 GLY A CA 1
ATOM 1558 C C . GLY A 1 193 ? 6.517 -6.129 -27.576 1.00 50.38 193 GLY A C 1
ATOM 1559 O O . GLY A 1 193 ? 7.392 -5.393 -27.144 1.00 50.38 193 GLY A O 1
ATOM 1560 N N . LEU A 1 194 ? 6.627 -6.989 -28.598 1.00 54.41 194 LEU A N 1
ATOM 1561 C CA . LEU A 1 194 ? 7.822 -7.222 -29.413 1.00 54.41 194 LEU A CA 1
ATOM 1562 C C . LEU A 1 194 ? 9.111 -7.043 -28.602 1.00 54.41 194 LEU A C 1
ATOM 1564 O O . LEU A 1 194 ? 9.657 -5.941 -28.544 1.00 54.41 194 LEU A O 1
ATOM 1568 N N . ASP A 1 195 ? 9.582 -8.118 -27.962 1.00 64.69 195 ASP A N 1
ATOM 1569 C CA . ASP A 1 195 ? 10.942 -8.130 -27.427 1.00 64.69 195 ASP A CA 1
ATOM 1570 C C . ASP A 1 195 ? 11.871 -7.534 -28.486 1.00 64.69 195 ASP A C 1
ATOM 1572 O O . ASP A 1 195 ? 11.834 -7.941 -29.649 1.00 64.69 195 ASP A O 1
ATOM 1576 N N . ALA A 1 196 ? 12.611 -6.503 -28.074 1.00 77.62 196 ALA A N 1
ATOM 1577 C CA . ALA A 1 196 ? 13.562 -5.793 -28.910 1.00 77.62 196 ALA A CA 1
ATOM 1578 C C . ALA A 1 196 ? 14.334 -6.807 -29.759 1.00 77.62 196 ALA A C 1
ATOM 1580 O O . ALA A 1 196 ? 14.966 -7.712 -29.201 1.00 77.62 196 ALA A O 1
ATOM 1581 N N . THR A 1 197 ? 14.242 -6.690 -31.086 1.00 88.38 197 THR A N 1
ATOM 1582 C CA . THR A 1 197 ? 14.977 -7.594 -31.971 1.00 88.38 197 THR A CA 1
ATOM 1583 C C . THR A 1 197 ? 16.469 -7.467 -31.665 1.00 88.38 197 THR A C 1
ATOM 1585 O O . THR A 1 197 ? 16.931 -6.413 -31.219 1.00 88.38 197 THR A O 1
ATOM 1588 N N . ALA A 1 198 ? 17.242 -8.537 -31.865 1.00 89.81 198 ALA A N 1
ATOM 1589 C CA . ALA A 1 198 ? 18.686 -8.483 -31.622 1.00 89.81 198 ALA A CA 1
ATOM 1590 C C . ALA A 1 198 ? 19.349 -7.346 -32.425 1.00 89.81 198 ALA A C 1
ATOM 1592 O O . ALA A 1 198 ? 20.253 -6.683 -31.924 1.00 89.81 198 ALA A O 1
ATOM 1593 N N . GLU A 1 199 ? 18.825 -7.078 -33.622 1.00 92.75 199 GLU A N 1
ATOM 1594 C CA . GLU A 1 199 ? 19.226 -5.973 -34.487 1.00 92.75 199 GLU A CA 1
ATOM 1595 C C . GLU A 1 199 ? 18.915 -4.602 -33.870 1.00 92.75 199 GLU A C 1
ATOM 1597 O O . GLU A 1 199 ? 19.817 -3.778 -33.731 1.00 92.75 199 GLU A O 1
ATOM 1602 N N . ASP A 1 200 ? 17.683 -4.370 -33.406 1.00 93.44 200 ASP A N 1
ATOM 1603 C CA . ASP A 1 200 ? 17.324 -3.103 -32.763 1.00 93.44 200 ASP A CA 1
ATOM 1604 C C . ASP A 1 200 ? 18.148 -2.858 -31.479 1.00 93.44 200 ASP A C 1
ATOM 1606 O O . ASP A 1 200 ? 18.511 -1.720 -31.173 1.00 93.44 200 ASP A O 1
ATOM 1610 N N . VAL A 1 201 ? 18.459 -3.916 -30.712 1.00 95.00 201 VAL A N 1
ATOM 1611 C CA . VAL A 1 201 ? 19.350 -3.820 -29.541 1.00 95.00 201 VAL A CA 1
ATOM 1612 C C . VAL A 1 201 ? 20.753 -3.408 -29.972 1.00 95.00 201 VAL A C 1
ATOM 1614 O O . VAL A 1 201 ? 21.338 -2.524 -29.345 1.00 95.00 201 VAL A O 1
ATOM 1617 N N . GLN A 1 202 ? 21.280 -4.014 -31.037 1.00 95.31 202 GLN A N 1
ATOM 1618 C CA . GLN A 1 202 ? 22.611 -3.697 -31.539 1.00 95.31 202 GLN A CA 1
ATOM 1619 C C . GLN A 1 202 ? 22.690 -2.250 -32.032 1.00 95.31 202 GLN A C 1
ATOM 1621 O O . GLN A 1 202 ? 23.593 -1.534 -31.616 1.00 95.31 202 GLN A O 1
ATOM 1626 N N . MET A 1 203 ? 21.687 -1.764 -32.771 1.00 95.94 203 MET A N 1
ATOM 1627 C CA . MET A 1 203 ? 21.614 -0.359 -33.197 1.00 95.94 203 MET A CA 1
ATOM 1628 C C . MET A 1 203 ? 21.674 0.618 -32.013 1.00 95.94 203 MET A C 1
ATOM 1630 O O . MET A 1 203 ? 22.313 1.669 -32.092 1.00 95.94 203 MET A O 1
ATOM 1634 N N . VAL A 1 204 ? 21.025 0.282 -30.891 1.00 97.06 204 VAL A N 1
ATOM 1635 C CA . VAL A 1 204 ? 21.109 1.082 -29.659 1.00 97.06 204 VAL A CA 1
ATOM 1636 C C . VAL A 1 204 ? 22.523 1.068 -29.085 1.00 97.06 204 VAL A C 1
ATOM 1638 O O . VAL A 1 204 ? 23.023 2.125 -28.699 1.00 97.06 204 VAL A O 1
ATOM 1641 N N . LEU A 1 205 ? 23.164 -0.098 -29.012 1.00 96.94 205 LEU A N 1
ATOM 1642 C CA . LEU A 1 205 ? 24.519 -0.230 -28.471 1.00 96.94 205 LEU A CA 1
ATOM 1643 C C . LEU A 1 205 ? 25.557 0.470 -29.359 1.00 96.94 205 LEU A C 1
ATOM 1645 O O . LEU A 1 205 ? 26.399 1.192 -28.831 1.00 96.94 205 LEU A O 1
ATOM 1649 N N . ASP A 1 206 ? 25.446 0.354 -30.680 1.00 96.44 206 ASP A N 1
ATOM 1650 C CA . ASP A 1 206 ? 26.314 1.035 -31.646 1.00 96.44 206 ASP A CA 1
ATOM 1651 C C . ASP A 1 206 ? 26.191 2.556 -31.512 1.00 96.44 206 ASP A C 1
ATOM 1653 O O . ASP A 1 206 ? 27.189 3.279 -31.477 1.00 96.44 206 ASP A O 1
ATOM 1657 N N . GLN A 1 207 ? 24.964 3.055 -31.330 1.00 97.50 207 GLN A N 1
ATOM 1658 C CA . GLN A 1 207 ? 24.733 4.478 -31.106 1.00 97.50 207 GLN A CA 1
ATOM 1659 C C . GLN A 1 207 ? 25.355 4.973 -29.789 1.00 97.50 207 GLN A C 1
ATOM 1661 O O . GLN A 1 207 ? 25.796 6.122 -29.724 1.00 97.50 207 GLN A O 1
ATOM 1666 N N . ILE A 1 208 ? 25.413 4.127 -28.752 1.00 97.12 208 ILE A N 1
ATOM 1667 C CA . ILE A 1 208 ? 26.094 4.433 -27.481 1.00 97.12 208 ILE A CA 1
ATOM 1668 C C . ILE A 1 208 ? 27.614 4.422 -27.657 1.00 97.12 208 ILE A C 1
ATOM 1670 O O . ILE A 1 208 ? 28.278 5.286 -27.092 1.00 97.12 208 ILE A O 1
ATOM 1674 N N . ILE A 1 209 ? 28.160 3.487 -28.442 1.00 96.88 209 ILE A N 1
ATOM 1675 C CA . ILE A 1 209 ? 29.596 3.437 -28.754 1.00 96.88 209 ILE A CA 1
ATOM 1676 C C . ILE A 1 209 ? 30.012 4.707 -29.506 1.00 96.88 209 ILE A C 1
ATOM 1678 O O . ILE A 1 209 ? 31.016 5.323 -29.161 1.00 96.88 209 ILE A O 1
ATOM 1682 N N . TYR A 1 210 ? 29.210 5.139 -30.482 1.00 96.25 210 TYR A N 1
ATOM 1683 C CA . TYR A 1 210 ? 29.493 6.333 -31.277 1.00 96.25 210 TYR A CA 1
ATOM 1684 C C . TYR A 1 210 ? 29.285 7.644 -30.495 1.00 96.25 210 TYR A C 1
ATOM 1686 O O . TYR A 1 210 ? 30.037 8.600 -30.679 1.00 96.25 210 TYR A O 1
ATOM 1694 N N . GLN A 1 211 ? 28.255 7.727 -29.640 1.00 96.88 211 GLN A N 1
ATOM 1695 C CA . GLN A 1 211 ? 27.890 8.946 -28.898 1.00 96.88 211 GLN A CA 1
ATOM 1696 C C . GLN A 1 211 ? 27.475 8.658 -27.440 1.00 96.88 211 GLN A C 1
ATOM 1698 O O . GLN A 1 211 ? 26.291 8.766 -27.087 1.00 96.88 211 GLN A O 1
ATOM 1703 N N . PRO A 1 212 ? 28.438 8.350 -26.551 1.00 97.31 212 PRO A N 1
ATOM 1704 C CA . PRO A 1 212 ? 28.170 7.960 -25.161 1.00 97.31 212 PRO A CA 1
ATOM 1705 C C . PRO A 1 212 ? 27.537 9.072 -24.301 1.00 97.31 212 PRO A C 1
ATOM 1707 O O . PRO A 1 212 ? 26.922 8.799 -23.264 1.00 97.31 212 PRO A O 1
ATOM 1710 N N . GLN A 1 213 ? 27.624 10.333 -24.729 1.00 97.19 213 GLN A N 1
ATOM 1711 C CA . GLN A 1 213 ? 27.023 11.488 -24.057 1.00 97.19 213 GLN A CA 1
ATOM 1712 C C . GLN A 1 213 ? 25.491 11.535 -24.159 1.00 97.19 213 GLN A C 1
ATOM 1714 O O . GLN A 1 213 ? 24.845 12.191 -23.341 1.00 97.19 213 GLN A O 1
ATOM 1719 N N . LEU A 1 214 ? 24.885 10.837 -25.127 1.00 97.44 214 LEU A N 1
ATOM 1720 C CA . LEU A 1 214 ? 23.440 10.899 -25.335 1.00 97.44 214 LEU A CA 1
ATOM 1721 C C . LEU A 1 214 ? 22.655 10.168 -24.237 1.00 97.44 214 LEU A C 1
ATOM 1723 O O . LEU A 1 214 ? 22.964 9.048 -23.821 1.00 97.44 214 LEU A O 1
ATOM 1727 N N . SER A 1 215 ? 21.562 10.792 -23.805 1.00 96.81 215 SER A N 1
ATOM 1728 C CA . SER A 1 215 ? 20.536 10.138 -22.993 1.00 96.81 215 SER A CA 1
ATOM 1729 C C . SER A 1 215 ? 19.738 9.128 -23.826 1.00 96.81 215 SER A C 1
ATOM 1731 O O . SER A 1 215 ? 19.580 9.292 -25.036 1.00 96.81 215 SER A O 1
ATOM 1733 N N . TYR A 1 216 ? 19.140 8.123 -23.178 1.00 96.38 216 TYR A N 1
ATOM 1734 C CA . TYR A 1 216 ? 18.296 7.121 -23.853 1.00 96.38 216 TYR A CA 1
ATOM 1735 C C . TYR A 1 216 ? 17.157 7.748 -24.682 1.00 96.38 216 TYR A C 1
ATOM 1737 O O . TYR A 1 216 ? 16.729 7.194 -25.690 1.00 96.38 216 TYR A O 1
ATOM 1745 N N . ALA A 1 217 ? 16.668 8.925 -24.275 1.00 97.19 217 ALA A N 1
ATOM 1746 C CA . ALA A 1 217 ? 15.657 9.679 -25.004 1.00 97.19 217 ALA A CA 1
ATOM 1747 C C . ALA A 1 217 ? 16.185 10.273 -26.316 1.00 97.19 217 ALA A C 1
ATOM 1749 O O . ALA A 1 217 ? 15.481 10.249 -27.323 1.00 97.19 217 ALA A O 1
ATOM 1750 N N . GLN A 1 218 ? 17.409 10.803 -26.295 1.00 97.94 218 GLN A N 1
ATOM 1751 C CA . GLN A 1 218 ? 18.063 11.351 -27.481 1.00 97.94 218 GLN A CA 1
ATOM 1752 C C . GLN A 1 218 ? 18.467 10.233 -28.441 1.00 97.94 218 GLN A C 1
ATOM 1754 O O . GLN A 1 218 ? 18.259 10.372 -29.642 1.00 97.94 218 GLN A O 1
ATOM 1759 N N . VAL A 1 219 ? 18.960 9.104 -27.915 1.00 97.56 219 VAL A N 1
ATOM 1760 C CA . VAL A 1 219 ? 19.229 7.899 -28.714 1.00 97.56 219 VAL A CA 1
ATOM 1761 C C . VAL A 1 219 ? 17.952 7.406 -29.391 1.00 97.56 219 VAL A C 1
ATOM 1763 O O . VAL A 1 219 ? 17.960 7.188 -30.597 1.00 97.56 219 VAL A O 1
ATOM 1766 N N . TRP A 1 220 ? 16.831 7.330 -28.664 1.00 97.25 220 TRP A N 1
ATOM 1767 C CA . TRP A 1 220 ? 15.534 6.976 -29.249 1.00 97.25 220 TRP A CA 1
ATOM 1768 C C . TRP A 1 220 ? 15.130 7.911 -30.391 1.00 97.25 220 TRP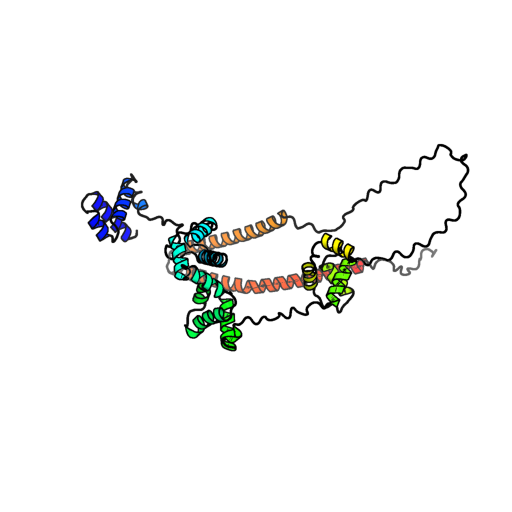 A C 1
ATOM 1770 O O . TRP A 1 220 ? 14.793 7.439 -31.473 1.00 97.25 220 TRP A O 1
ATOM 1780 N N . GLN A 1 221 ? 15.189 9.227 -30.169 1.00 97.56 221 GLN A N 1
ATOM 1781 C CA . GLN A 1 221 ? 14.815 10.208 -31.187 1.00 97.56 221 GLN A CA 1
ATOM 1782 C C . GLN A 1 221 ? 15.699 10.072 -32.430 1.00 97.56 221 GLN A C 1
ATOM 1784 O O . GLN A 1 221 ? 15.196 10.063 -33.549 1.00 97.56 221 GLN A O 1
ATOM 1789 N N . LYS A 1 222 ? 17.013 9.931 -32.233 1.00 97.31 222 LYS A N 1
ATOM 1790 C CA . LYS A 1 222 ? 17.980 9.826 -33.323 1.00 97.31 222 LYS A CA 1
ATOM 1791 C C . LYS A 1 222 ? 17.791 8.543 -34.131 1.00 97.31 222 LYS A C 1
ATOM 1793 O O . LYS A 1 222 ? 17.738 8.615 -35.353 1.00 97.31 222 LYS A O 1
ATOM 1798 N N . LEU A 1 223 ? 17.604 7.403 -33.464 1.00 96.69 223 LEU A N 1
ATOM 1799 C CA . LEU A 1 223 ? 17.326 6.127 -34.128 1.00 96.69 223 LEU A CA 1
ATOM 1800 C C . LEU A 1 223 ? 15.975 6.134 -34.845 1.00 96.69 223 LEU A C 1
ATOM 1802 O O . LEU A 1 223 ? 15.874 5.589 -35.935 1.00 96.69 223 LEU A O 1
ATOM 1806 N N . LYS A 1 224 ? 14.951 6.792 -34.288 1.00 96.00 224 LYS A N 1
ATOM 1807 C CA . LYS A 1 224 ? 13.633 6.880 -34.928 1.00 96.00 224 LYS A CA 1
ATOM 1808 C C . LYS A 1 224 ? 13.633 7.772 -36.171 1.00 96.00 224 LYS A C 1
ATOM 1810 O O . LYS A 1 224 ? 12.910 7.480 -37.118 1.00 96.00 224 LYS A O 1
ATOM 1815 N N . VAL A 1 225 ? 14.431 8.843 -36.162 1.00 96.44 225 VAL A N 1
ATOM 1816 C CA . VAL A 1 225 ? 14.634 9.723 -37.325 1.00 96.44 225 VAL A CA 1
ATOM 1817 C C . VAL A 1 225 ? 15.480 9.030 -38.394 1.00 96.44 225 VAL A C 1
ATOM 1819 O O . VAL A 1 225 ? 15.140 9.113 -39.567 1.00 96.44 225 VAL A O 1
ATOM 1822 N N . ALA A 1 226 ? 16.548 8.329 -37.998 1.00 96.06 226 ALA A N 1
ATOM 1823 C CA . ALA A 1 226 ? 17.413 7.603 -38.928 1.00 96.06 226 ALA A CA 1
ATOM 1824 C C . ALA A 1 226 ? 16.716 6.379 -39.548 1.00 96.06 226 ALA A C 1
ATOM 1826 O O . ALA A 1 226 ? 16.863 6.128 -40.738 1.00 96.06 226 ALA A O 1
ATOM 1827 N N . ASN A 1 227 ? 15.925 5.651 -38.753 1.00 95.12 227 ASN A N 1
ATOM 1828 C CA . ASN A 1 227 ? 15.243 4.422 -39.145 1.00 95.12 227 ASN A CA 1
ATOM 1829 C C . ASN A 1 227 ? 13.744 4.513 -38.796 1.00 95.12 227 ASN A C 1
ATOM 1831 O O . ASN A 1 227 ? 13.342 4.171 -37.678 1.00 95.12 227 ASN A O 1
ATOM 1835 N N . PRO A 1 228 ? 12.872 4.917 -39.742 1.00 91.94 228 PRO A N 1
ATOM 1836 C CA . PRO A 1 228 ? 11.427 5.008 -39.505 1.00 91.94 228 PRO A CA 1
ATOM 1837 C C . PRO A 1 228 ? 10.799 3.694 -39.005 1.00 91.94 228 PRO A C 1
ATOM 1839 O O . PRO A 1 228 ? 9.890 3.715 -38.167 1.00 91.94 228 PRO A O 1
ATOM 1842 N N . ASN A 1 229 ? 11.352 2.557 -39.442 1.00 90.75 229 ASN A N 1
ATOM 1843 C CA . ASN A 1 229 ? 10.930 1.204 -39.063 1.00 90.75 229 ASN A CA 1
ATOM 1844 C C . ASN A 1 229 ? 11.434 0.744 -37.683 1.00 90.75 229 ASN A C 1
ATOM 1846 O O . ASN A 1 229 ? 11.085 -0.353 -37.258 1.00 90.75 229 ASN A O 1
ATOM 1850 N N . PHE A 1 230 ? 12.205 1.565 -36.960 1.00 92.44 230 PHE A N 1
ATOM 1851 C CA . PHE A 1 230 ? 12.699 1.225 -35.625 1.00 92.44 230 PHE A CA 1
ATOM 1852 C C . PHE A 1 230 ? 11.531 0.937 -34.670 1.00 92.44 230 PHE A C 1
ATOM 1854 O O . PHE A 1 230 ? 10.667 1.801 -34.434 1.00 92.44 230 PHE A O 1
ATOM 1861 N N . SER A 1 231 ? 11.496 -0.296 -34.160 1.00 87.19 231 SER A N 1
ATOM 1862 C CA . SER A 1 231 ? 10.333 -0.881 -33.479 1.00 87.19 231 SER A CA 1
ATOM 1863 C C . SER A 1 231 ? 10.259 -0.513 -31.992 1.00 87.19 231 SER A C 1
ATOM 1865 O O . SER A 1 231 ? 9.178 -0.458 -31.397 1.00 87.19 231 SER A O 1
ATOM 1867 N N . ILE A 1 232 ? 11.409 -0.201 -31.386 1.00 92.06 232 ILE A N 1
ATOM 1868 C CA . ILE A 1 232 ? 11.531 -0.017 -29.943 1.00 92.06 232 ILE A CA 1
ATOM 1869 C C . ILE A 1 232 ? 11.039 1.374 -29.516 1.00 92.06 232 ILE A C 1
ATOM 1871 O O . ILE A 1 232 ? 11.528 2.422 -29.946 1.00 92.06 232 ILE A O 1
ATOM 1875 N N . GLY A 1 233 ? 10.093 1.398 -28.576 1.00 92.50 233 GLY A N 1
ATOM 1876 C CA . GLY A 1 233 ? 9.664 2.628 -27.910 1.00 92.50 233 GLY A CA 1
ATOM 1877 C C . GLY A 1 233 ? 10.699 3.163 -26.910 1.00 92.50 233 GLY A C 1
ATOM 1878 O O . GLY A 1 233 ? 11.563 2.441 -26.420 1.00 92.50 233 GLY A O 1
ATOM 1879 N N . ARG A 1 234 ? 10.562 4.426 -26.501 1.00 94.62 234 ARG A N 1
ATOM 1880 C CA . ARG A 1 234 ? 11.481 5.093 -25.554 1.00 94.62 234 ARG A CA 1
ATOM 1881 C C . ARG A 1 234 ? 11.769 4.288 -24.273 1.00 94.62 234 ARG A C 1
ATOM 1883 O O . ARG A 1 234 ? 12.898 4.282 -23.789 1.00 94.62 234 ARG A O 1
ATOM 1890 N N . HIS A 1 235 ? 10.763 3.594 -23.731 1.00 93.25 235 HIS A N 1
ATOM 1891 C CA . HIS A 1 235 ? 10.923 2.749 -22.540 1.00 93.25 235 HIS A CA 1
ATOM 1892 C C . HIS A 1 235 ? 11.703 1.449 -22.816 1.00 93.25 235 HIS A C 1
ATOM 1894 O O . HIS A 1 235 ? 12.409 0.962 -21.939 1.00 93.25 235 HIS A O 1
ATOM 1900 N N . GLY A 1 236 ? 11.638 0.913 -24.037 1.00 93.00 236 GLY A N 1
ATOM 1901 C CA . GLY A 1 236 ? 12.431 -0.250 -24.433 1.00 93.00 236 GLY A CA 1
ATOM 1902 C C . GLY A 1 236 ? 13.928 0.063 -24.474 1.00 93.00 236 GLY A C 1
ATOM 1903 O O . GLY A 1 236 ? 14.718 -0.699 -23.925 1.00 93.00 236 GLY A O 1
ATOM 1904 N N . ILE A 1 237 ? 14.317 1.239 -24.982 1.00 95.25 237 ILE A N 1
ATOM 1905 C CA . ILE A 1 237 ? 15.716 1.703 -24.912 1.00 95.25 237 ILE A CA 1
ATOM 1906 C C . ILE A 1 237 ? 16.162 1.884 -23.459 1.00 95.25 237 ILE A C 1
ATOM 1908 O O . ILE A 1 237 ? 17.254 1.458 -23.093 1.00 95.25 237 ILE A O 1
ATOM 1912 N N . TYR A 1 238 ? 15.310 2.449 -22.598 1.00 95.75 238 TYR A N 1
ATOM 1913 C CA . TYR A 1 238 ? 15.606 2.532 -21.165 1.00 95.75 238 TYR A CA 1
ATOM 1914 C C . TYR A 1 238 ? 15.858 1.145 -20.541 1.00 95.75 238 TYR A C 1
ATOM 1916 O O . TYR A 1 238 ? 16.793 0.980 -19.759 1.00 95.75 238 TYR A O 1
ATOM 1924 N N . ASN A 1 239 ? 15.078 0.129 -20.917 1.00 93.81 239 ASN A N 1
ATOM 1925 C CA . ASN A 1 239 ? 15.292 -1.239 -20.444 1.00 93.81 239 ASN A CA 1
ATOM 1926 C C . ASN A 1 239 ? 16.605 -1.841 -20.964 1.00 93.81 239 ASN A C 1
ATOM 1928 O O . ASN A 1 239 ? 17.266 -2.549 -20.208 1.00 93.81 239 ASN A O 1
ATOM 1932 N N . ILE A 1 240 ? 17.024 -1.520 -22.193 1.00 94.88 240 ILE A N 1
ATOM 1933 C CA . ILE A 1 240 ? 18.354 -1.880 -22.713 1.00 94.88 240 ILE A CA 1
ATOM 1934 C C . ILE A 1 240 ? 19.440 -1.210 -21.862 1.00 94.88 240 ILE A C 1
ATOM 1936 O O . ILE A 1 240 ? 20.315 -1.895 -21.340 1.00 94.88 240 ILE A O 1
ATOM 1940 N N . TYR A 1 241 ? 19.336 0.097 -21.607 1.00 95.75 241 TYR A N 1
ATOM 1941 C CA . TYR A 1 241 ? 20.283 0.815 -20.744 1.00 95.75 241 TYR A CA 1
ATOM 1942 C C . TYR A 1 241 ? 20.385 0.170 -19.361 1.00 95.75 241 TYR A C 1
ATOM 1944 O O . TYR A 1 241 ? 21.476 0.000 -18.827 1.00 95.75 241 TYR A O 1
ATOM 1952 N N . LYS A 1 242 ? 19.254 -0.223 -18.776 1.00 94.62 242 LYS A N 1
ATOM 1953 C CA . LYS A 1 242 ? 19.230 -0.897 -17.479 1.00 94.62 242 LYS A CA 1
ATOM 1954 C C . LYS A 1 242 ? 19.846 -2.298 -17.542 1.00 94.62 242 LYS A C 1
ATOM 1956 O O . LYS A 1 242 ? 20.610 -2.652 -16.656 1.00 94.62 242 LYS A O 1
ATOM 1961 N N . LYS A 1 243 ? 19.537 -3.082 -18.580 1.00 93.19 243 LYS A N 1
ATOM 1962 C CA . LYS A 1 243 ? 20.029 -4.459 -18.765 1.00 93.19 243 LYS A CA 1
ATOM 1963 C C . LYS A 1 243 ? 21.553 -4.520 -18.906 1.00 93.19 243 LYS A C 1
ATOM 1965 O O . LYS A 1 243 ? 22.160 -5.448 -18.387 1.00 93.19 243 LYS A O 1
ATOM 1970 N N . TYR A 1 244 ? 22.152 -3.537 -19.577 1.00 95.31 244 TYR A N 1
ATOM 1971 C CA . TYR A 1 244 ? 23.599 -3.459 -19.810 1.00 95.31 244 TYR A CA 1
ATOM 1972 C C . TYR A 1 244 ? 24.334 -2.535 -18.821 1.00 95.31 244 TYR A C 1
ATOM 1974 O O . TYR A 1 244 ? 25.520 -2.281 -19.001 1.00 95.31 244 TYR A O 1
ATOM 1982 N N . ASN A 1 245 ? 23.657 -2.034 -17.778 1.00 96.00 245 ASN A N 1
ATOM 1983 C CA . ASN A 1 245 ? 24.210 -1.075 -16.809 1.00 96.00 245 ASN A CA 1
ATOM 1984 C C . ASN A 1 245 ? 24.768 0.217 -17.450 1.00 96.00 245 ASN A C 1
ATOM 1986 O O . ASN A 1 245 ? 25.762 0.761 -17.001 1.00 96.00 245 ASN A O 1
ATOM 1990 N N . LEU A 1 246 ? 24.105 0.738 -18.486 1.00 97.00 246 LEU A N 1
ATOM 1991 C CA . LEU A 1 246 ? 24.486 1.937 -19.253 1.00 97.00 246 LEU A CA 1
ATOM 1992 C C . LEU A 1 246 ? 23.683 3.187 -18.854 1.00 97.00 246 LEU A C 1
ATOM 1994 O O . LEU A 1 246 ? 23.555 4.151 -19.616 1.00 97.00 246 LEU A O 1
ATOM 1998 N N . SER A 1 247 ? 23.075 3.167 -17.665 1.00 93.94 247 SER A N 1
ATOM 1999 C CA . SER A 1 247 ? 22.182 4.240 -17.212 1.00 93.94 247 SER A CA 1
ATOM 2000 C C . SER A 1 247 ? 22.939 5.544 -16.947 1.00 93.94 247 SER A C 1
ATOM 2002 O O . SER A 1 247 ? 22.442 6.619 -17.304 1.00 93.94 247 SER A O 1
ATOM 2004 N N . HIS A 1 248 ? 24.159 5.473 -16.408 1.00 96.75 248 HIS A N 1
ATOM 2005 C CA . HIS A 1 248 ? 24.990 6.650 -16.162 1.00 96.75 248 HIS A CA 1
ATOM 2006 C C . HIS A 1 248 ? 25.915 6.954 -17.344 1.00 96.75 248 HIS A C 1
ATOM 2008 O O . HIS A 1 248 ? 26.264 6.085 -18.139 1.00 96.75 248 HIS A O 1
ATOM 2014 N N . GLN A 1 249 ? 26.290 8.226 -17.483 1.00 96.44 249 GLN A N 1
ATOM 2015 C CA . GLN A 1 249 ? 27.149 8.687 -18.576 1.00 96.44 249 GLN A CA 1
ATOM 2016 C C . GLN A 1 249 ? 28.546 8.063 -18.520 1.00 96.44 249 GLN A C 1
ATOM 2018 O O . GLN A 1 249 ? 29.067 7.663 -19.555 1.00 96.44 249 GLN A O 1
ATOM 2023 N N . ASN A 1 250 ? 29.112 7.919 -17.321 1.00 96.94 250 ASN A N 1
ATOM 2024 C CA . ASN A 1 250 ? 30.430 7.311 -17.136 1.00 96.94 250 ASN A CA 1
ATOM 2025 C C . ASN A 1 250 ? 30.444 5.839 -17.566 1.00 96.94 250 ASN A C 1
ATOM 2027 O O . ASN A 1 250 ? 31.387 5.411 -18.224 1.00 96.94 250 ASN A O 1
ATOM 2031 N N . ASP A 1 251 ? 29.370 5.093 -17.291 1.00 96.94 251 ASP A N 1
ATOM 2032 C CA . ASP A 1 251 ? 29.252 3.694 -17.716 1.00 96.94 251 ASP A CA 1
ATOM 2033 C C . ASP A 1 251 ? 29.202 3.578 -19.244 1.00 96.94 251 ASP A C 1
ATOM 2035 O O . ASP A 1 251 ? 29.807 2.680 -19.824 1.00 96.94 251 ASP A O 1
ATOM 2039 N N . ARG A 1 252 ? 28.526 4.522 -19.915 1.00 97.44 252 ARG A N 1
ATOM 2040 C CA . ARG A 1 252 ? 28.494 4.595 -21.384 1.00 97.44 252 ARG A CA 1
ATOM 2041 C C . ARG A 1 252 ? 29.846 4.945 -21.980 1.00 97.44 252 ARG A C 1
ATOM 2043 O O . ARG A 1 252 ? 30.208 4.339 -22.977 1.00 97.44 252 ARG A O 1
ATOM 2050 N N . LEU A 1 253 ? 30.581 5.875 -21.369 1.00 97.12 253 LEU A N 1
ATOM 2051 C CA . LEU A 1 253 ? 31.944 6.228 -21.782 1.00 97.12 253 LEU A CA 1
ATOM 2052 C C . LEU A 1 253 ? 32.896 5.036 -21.635 1.00 97.12 253 LEU A C 1
ATOM 2054 O O . LEU A 1 253 ? 33.669 4.740 -22.541 1.00 97.12 253 LEU A O 1
ATOM 2058 N N . TYR A 1 254 ? 32.805 4.311 -20.521 1.00 96.50 254 TYR A N 1
ATOM 2059 C CA . TYR A 1 254 ? 33.587 3.095 -20.313 1.00 96.50 254 TYR A CA 1
ATOM 2060 C C . TYR A 1 254 ? 33.213 2.005 -21.327 1.00 96.50 254 TYR A C 1
ATOM 2062 O O . TYR A 1 254 ? 34.084 1.376 -21.928 1.00 96.50 254 TYR A O 1
ATOM 2070 N N . TYR A 1 255 ? 31.914 1.811 -21.568 1.00 96.56 255 TYR A N 1
ATOM 2071 C CA . TYR A 1 255 ? 31.423 0.868 -22.568 1.00 96.56 255 TYR A CA 1
ATOM 2072 C C . TYR A 1 255 ? 31.904 1.240 -23.977 1.00 96.56 255 TYR A C 1
ATOM 2074 O O . TYR A 1 255 ? 32.425 0.384 -24.686 1.00 96.56 255 TYR A O 1
ATOM 2082 N N . SER A 1 256 ? 31.810 2.514 -24.370 1.00 96.31 256 SER A N 1
ATOM 2083 C CA . SER A 1 256 ? 32.288 2.973 -25.674 1.00 96.31 256 SER A CA 1
ATOM 2084 C C . SER A 1 256 ? 33.793 2.788 -25.821 1.00 96.31 256 SER A C 1
ATOM 2086 O O . SER A 1 256 ? 34.228 2.360 -26.874 1.00 96.31 256 SER A O 1
ATOM 2088 N N . GLN A 1 257 ? 34.594 3.041 -24.782 1.00 95.31 257 GLN A N 1
ATOM 2089 C CA . GLN A 1 257 ? 36.046 2.817 -24.829 1.00 95.31 257 GLN A CA 1
ATOM 2090 C C . GLN A 1 257 ? 36.398 1.337 -24.987 1.00 95.31 257 GLN A C 1
ATOM 2092 O O . GLN A 1 257 ? 37.294 0.989 -25.749 1.00 95.31 257 GLN A O 1
ATOM 2097 N N . LYS A 1 258 ? 35.677 0.458 -24.285 1.00 95.25 258 LYS A N 1
ATOM 2098 C CA . LYS A 1 258 ? 35.912 -0.988 -24.323 1.00 95.25 258 LYS A CA 1
ATOM 2099 C C . LYS A 1 258 ? 35.555 -1.619 -25.672 1.00 95.25 258 LYS A C 1
ATOM 2101 O O . LYS A 1 258 ? 36.190 -2.592 -26.066 1.00 95.25 258 LYS A O 1
ATOM 2106 N N . PHE A 1 259 ? 34.521 -1.105 -26.334 1.00 93.81 259 PHE A N 1
ATOM 2107 C CA . PHE A 1 259 ? 33.968 -1.669 -27.569 1.00 93.81 259 PHE A CA 1
ATOM 2108 C C . PHE A 1 259 ? 34.145 -0.760 -28.790 1.00 93.81 259 PHE A C 1
ATOM 2110 O O . PHE A 1 259 ? 33.593 -1.057 -29.849 1.00 93.81 259 PHE A O 1
ATOM 2117 N N . ALA A 1 260 ? 34.898 0.337 -28.664 1.00 86.56 260 ALA A N 1
ATOM 2118 C CA . ALA A 1 260 ? 35.255 1.164 -29.805 1.00 86.56 260 ALA A CA 1
ATOM 2119 C C . ALA A 1 260 ? 35.987 0.281 -30.822 1.00 86.56 260 ALA A C 1
ATOM 2121 O O . ALA A 1 260 ? 36.888 -0.472 -30.430 1.00 86.56 260 ALA A O 1
ATOM 2122 N N . PRO A 1 261 ? 35.620 0.343 -32.114 1.00 78.88 261 PRO A N 1
ATOM 2123 C CA . PRO A 1 261 ? 36.397 -0.330 -33.136 1.00 78.88 261 PRO A CA 1
ATOM 2124 C C . PRO A 1 261 ? 37.829 0.179 -33.015 1.00 78.88 261 PRO A C 1
ATOM 2126 O O . PRO A 1 261 ? 38.055 1.390 -32.984 1.00 78.88 261 PRO A O 1
ATOM 2129 N N . ILE A 1 262 ? 38.781 -0.749 -32.896 1.00 71.44 262 ILE A N 1
ATOM 2130 C CA . ILE A 1 262 ? 40.201 -0.432 -32.998 1.00 71.44 262 ILE A CA 1
ATOM 2131 C C . ILE A 1 262 ? 40.346 0.158 -34.393 1.00 71.44 262 ILE A C 1
ATOM 2133 O O . ILE A 1 262 ? 40.349 -0.575 -35.383 1.00 71.44 262 ILE A O 1
ATOM 2137 N N . VAL A 1 263 ? 40.354 1.487 -34.480 1.00 69.00 263 VAL A N 1
ATOM 2138 C CA . VAL A 1 263 ? 40.700 2.185 -35.706 1.00 69.00 263 VAL A CA 1
ATOM 2139 C C . VAL A 1 263 ? 42.117 1.718 -35.973 1.00 69.00 263 VAL A C 1
ATOM 2141 O O . VAL A 1 263 ? 43.034 2.098 -35.249 1.00 69.00 263 VAL A O 1
ATOM 2144 N N . GLN A 1 264 ? 42.278 0.796 -36.924 1.00 61.84 264 GLN A N 1
ATOM 2145 C CA . GLN A 1 264 ? 43.589 0.474 -37.453 1.00 61.84 264 GLN A CA 1
ATOM 2146 C C . GLN A 1 264 ? 44.120 1.811 -37.939 1.00 61.84 264 GLN A C 1
ATOM 2148 O O . GLN A 1 264 ? 43.587 2.367 -38.901 1.00 61.84 264 GLN A O 1
ATOM 2153 N N . GLU A 1 265 ? 45.065 2.386 -37.192 1.00 59.16 265 GLU A N 1
ATOM 2154 C CA . GLU A 1 265 ? 45.769 3.575 -37.631 1.00 59.16 265 GLU A CA 1
ATOM 2155 C C . GLU A 1 265 ? 46.291 3.225 -39.018 1.00 59.16 265 GLU A C 1
ATOM 2157 O O . GLU A 1 265 ? 47.120 2.322 -39.164 1.00 59.16 265 GLU A O 1
ATOM 2162 N N . ALA A 1 266 ? 45.720 3.858 -40.049 1.00 61.97 266 ALA A N 1
ATOM 2163 C CA . ALA A 1 266 ? 46.242 3.745 -41.396 1.00 61.97 266 ALA A CA 1
ATOM 2164 C C . ALA A 1 266 ? 47.753 3.982 -41.282 1.00 61.97 266 ALA A C 1
ATOM 2166 O O . ALA A 1 266 ? 48.133 4.918 -40.566 1.00 61.97 266 ALA A O 1
ATOM 2167 N N . PRO A 1 267 ? 48.601 3.122 -41.881 1.00 53.81 267 PRO A N 1
ATOM 2168 C CA . PRO A 1 267 ? 50.042 3.230 -41.729 1.00 53.81 267 PRO A CA 1
ATOM 2169 C C . PRO A 1 267 ? 50.405 4.674 -42.023 1.00 53.81 267 PRO A C 1
ATOM 2171 O O . PRO A 1 267 ? 50.164 5.146 -43.134 1.00 53.81 267 PRO A O 1
ATOM 2174 N N . LYS A 1 268 ? 50.878 5.392 -40.993 1.00 55.31 268 LYS A N 1
ATOM 2175 C CA . LYS A 1 268 ? 51.368 6.759 -41.143 1.00 55.31 268 LYS A CA 1
ATOM 2176 C C . LYS A 1 268 ? 52.368 6.679 -42.276 1.00 55.31 268 LYS A C 1
ATOM 2178 O O . LYS A 1 268 ? 53.409 6.044 -42.117 1.00 55.31 268 LYS A O 1
ATOM 2183 N N . THR A 1 269 ? 51.996 7.224 -43.429 1.00 53.16 269 THR A N 1
ATOM 2184 C CA . THR A 1 269 ? 52.859 7.304 -44.594 1.00 53.16 269 THR A CA 1
ATOM 2185 C C . THR A 1 269 ? 54.151 7.897 -44.073 1.00 53.16 269 THR A C 1
ATOM 2187 O O . THR A 1 269 ? 54.129 9.001 -43.523 1.00 53.16 269 THR A O 1
ATOM 2190 N N . ALA A 1 270 ? 55.228 7.111 -44.109 1.00 54.41 270 ALA A N 1
ATOM 2191 C CA . ALA A 1 270 ? 56.532 7.564 -43.678 1.00 54.41 270 ALA A CA 1
ATOM 2192 C C . ALA A 1 270 ? 56.804 8.852 -44.451 1.00 54.41 270 ALA A C 1
ATOM 2194 O O . ALA A 1 270 ? 56.934 8.829 -45.674 1.00 54.41 270 ALA A O 1
ATOM 2195 N N . GLN A 1 271 ? 56.775 9.984 -43.752 1.00 52.88 271 GLN A N 1
ATOM 2196 C CA . GLN A 1 271 ? 57.265 11.223 -44.314 1.00 52.88 271 GLN A CA 1
ATOM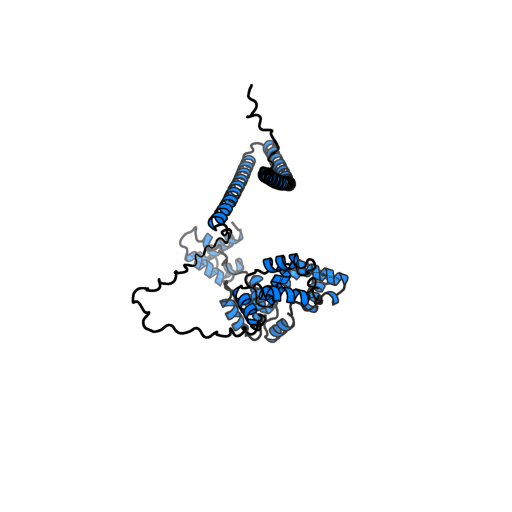 2197 C C . GLN A 1 271 ? 58.750 10.978 -44.532 1.00 52.88 271 GLN A C 1
ATOM 2199 O O . GLN A 1 271 ? 59.517 10.875 -43.574 1.00 52.88 271 GLN A O 1
ATOM 2204 N N . THR A 1 272 ? 59.121 10.776 -45.794 1.00 50.00 272 THR A N 1
ATOM 2205 C CA . THR A 1 272 ? 60.501 10.814 -46.248 1.00 50.00 272 THR A CA 1
ATOM 2206 C C . THR A 1 272 ? 61.068 12.132 -45.751 1.00 50.00 272 THR A C 1
ATOM 2208 O O . THR A 1 272 ? 60.625 13.205 -46.156 1.00 50.00 272 THR A O 1
ATOM 2211 N N . ILE A 1 273 ? 61.967 12.040 -44.779 1.00 51.12 273 ILE A N 1
ATOM 2212 C CA . ILE A 1 273 ? 62.687 13.181 -44.244 1.00 51.12 273 ILE A CA 1
ATOM 2213 C C . ILE A 1 273 ? 63.660 13.568 -45.353 1.00 51.12 273 ILE A C 1
ATOM 2215 O O . ILE A 1 273 ? 64.748 13.001 -45.447 1.00 51.12 273 ILE A O 1
ATOM 2219 N N . ASP A 1 274 ? 63.242 14.468 -46.242 1.00 49.44 274 ASP A N 1
ATOM 2220 C CA . ASP A 1 274 ? 64.191 15.169 -47.095 1.00 49.44 274 ASP A CA 1
ATOM 2221 C C . ASP A 1 274 ? 65.193 15.847 -46.164 1.00 49.44 274 ASP A C 1
ATOM 2223 O O . ASP A 1 274 ? 64.834 16.563 -45.226 1.00 49.44 274 ASP A O 1
ATOM 2227 N N . SER A 1 275 ? 66.462 15.523 -46.378 1.00 55.19 275 SER A N 1
ATOM 2228 C CA . SER A 1 275 ? 67.603 15.983 -45.604 1.00 55.19 275 SER A CA 1
ATOM 2229 C C . SER A 1 275 ? 67.650 17.511 -45.579 1.00 55.19 275 SER A C 1
ATOM 2231 O O . SER A 1 275 ? 68.186 18.144 -46.488 1.00 55.19 275 SER A O 1
ATOM 2233 N N . VAL A 1 276 ? 67.091 18.103 -44.525 1.00 53.38 276 VAL A N 1
ATOM 2234 C CA . VAL A 1 276 ? 67.234 19.524 -44.216 1.00 53.38 276 VAL A CA 1
ATOM 2235 C C . VAL A 1 276 ? 68.686 19.765 -43.815 1.00 53.38 276 VAL A C 1
ATOM 2237 O O . VAL A 1 276 ? 69.166 19.247 -42.806 1.00 53.38 276 VAL A O 1
ATOM 2240 N N . SER A 1 277 ? 69.393 20.535 -44.639 1.00 53.84 277 SER A N 1
ATOM 2241 C CA . SER A 1 277 ? 70.730 21.045 -44.353 1.00 53.84 277 SER A CA 1
ATOM 2242 C C . SER A 1 277 ? 70.732 21.810 -43.028 1.00 53.84 277 SER A C 1
ATOM 2244 O O . SER A 1 277 ? 69.970 22.755 -42.840 1.00 53.84 277 SER A O 1
ATOM 2246 N N . ILE A 1 278 ? 71.599 21.391 -42.110 1.00 57.03 278 ILE A N 1
ATOM 2247 C CA . ILE A 1 278 ? 71.817 22.048 -40.820 1.00 57.03 278 ILE A CA 1
ATOM 2248 C C . ILE A 1 278 ? 72.506 23.399 -41.091 1.00 57.03 278 ILE A C 1
ATOM 2250 O O . ILE A 1 278 ? 73.574 23.398 -41.711 1.00 57.03 278 ILE A O 1
ATOM 2254 N N . PRO A 1 279 ? 71.948 24.547 -40.663 1.00 56.81 279 PRO A N 1
ATOM 2255 C CA . PRO A 1 279 ? 72.644 25.823 -40.765 1.00 56.81 279 PRO A CA 1
ATOM 2256 C C . PRO A 1 279 ? 73.819 25.879 -39.777 1.00 56.81 279 PRO A C 1
ATOM 2258 O O . PRO A 1 279 ? 73.743 25.384 -38.652 1.00 56.81 279 PRO A O 1
ATOM 2261 N N . SER A 1 280 ? 74.925 26.474 -40.222 1.00 52.47 280 SER A N 1
ATOM 2262 C CA . SER A 1 280 ? 76.165 26.676 -39.467 1.00 52.47 280 SER A CA 1
ATOM 2263 C C . SER A 1 280 ? 75.957 27.494 -38.185 1.00 52.47 280 SER A C 1
ATOM 2265 O O . SER A 1 280 ? 75.185 28.452 -38.163 1.00 52.47 280 SER A O 1
ATOM 2267 N N . LEU A 1 281 ? 76.711 27.137 -37.138 1.00 54.44 281 LEU A N 1
ATOM 2268 C CA . LEU A 1 281 ? 76.592 27.604 -35.746 1.00 54.44 281 LEU A CA 1
ATOM 2269 C C . LEU A 1 281 ? 76.820 29.121 -35.530 1.00 54.44 281 LEU A C 1
ATOM 2271 O O . LEU A 1 281 ? 76.562 29.624 -34.441 1.00 54.44 281 LEU A O 1
ATOM 2275 N N . ASP A 1 282 ? 77.225 29.864 -36.562 1.00 56.28 282 ASP A N 1
ATOM 2276 C CA . ASP A 1 282 ? 77.532 31.301 -36.485 1.00 56.28 282 ASP A CA 1
ATOM 2277 C C . ASP A 1 282 ? 76.309 32.227 -36.663 1.00 56.28 282 ASP A C 1
ATOM 2279 O O . ASP A 1 282 ? 76.431 33.445 -36.552 1.00 56.28 282 ASP A O 1
ATOM 2283 N N . GLN A 1 283 ? 75.107 31.686 -36.911 1.00 55.09 283 GLN A N 1
ATOM 2284 C CA . GLN A 1 283 ? 73.871 32.483 -37.050 1.00 55.09 283 GLN A CA 1
ATOM 2285 C C . GLN A 1 283 ? 73.026 32.601 -35.767 1.00 55.09 283 GLN A C 1
ATOM 2287 O O . GLN A 1 283 ? 71.931 33.166 -35.794 1.00 55.09 283 GLN A O 1
ATOM 2292 N N . LEU A 1 284 ? 73.520 32.130 -34.619 1.00 51.59 284 LEU A N 1
ATOM 2293 C CA . LEU A 1 284 ? 72.828 32.276 -33.333 1.00 51.59 284 LEU A CA 1
ATOM 2294 C C . LEU A 1 284 ? 73.055 33.679 -32.737 1.00 51.59 284 LEU A C 1
ATOM 2296 O O . LEU A 1 284 ? 73.886 33.874 -31.854 1.00 51.59 284 LEU A O 1
ATOM 2300 N N . SER A 1 285 ? 72.294 34.674 -33.204 1.00 50.50 285 SER A N 1
ATOM 2301 C CA . SER A 1 285 ? 72.165 35.955 -32.493 1.00 50.50 285 SER A CA 1
ATOM 2302 C C . SER A 1 285 ? 71.403 35.783 -31.166 1.00 50.50 285 SER A C 1
ATOM 2304 O O . SER A 1 285 ? 70.346 35.150 -31.151 1.00 50.50 285 SER A O 1
ATOM 2306 N N . PRO A 1 286 ? 71.864 36.380 -30.049 1.00 54.75 286 PRO A N 1
ATOM 2307 C CA . PRO A 1 286 ? 71.329 36.129 -28.706 1.00 54.75 286 PRO A CA 1
ATOM 2308 C C . PRO A 1 286 ? 70.038 36.905 -28.365 1.00 54.75 286 PRO A C 1
ATOM 2310 O O . PRO A 1 286 ? 69.768 37.168 -27.196 1.00 54.75 286 PRO A O 1
ATOM 2313 N N . GLN A 1 287 ? 69.220 37.295 -29.347 1.00 56.47 287 GLN A N 1
ATOM 2314 C CA . GLN A 1 287 ? 68.036 38.134 -29.107 1.00 56.47 287 GLN A CA 1
ATOM 2315 C C . GLN A 1 287 ? 66.813 37.721 -29.928 1.00 56.47 287 GLN A C 1
ATOM 2317 O O . GLN A 1 287 ? 66.235 38.531 -30.639 1.00 56.47 287 GLN A O 1
ATOM 2322 N N . VAL A 1 288 ? 66.362 36.478 -29.783 1.00 54.16 288 VAL A N 1
ATOM 2323 C CA . VAL A 1 288 ? 64.939 36.156 -29.967 1.00 54.16 288 VAL A CA 1
ATOM 2324 C C . VAL A 1 288 ? 64.573 35.107 -28.925 1.00 54.16 288 VAL A C 1
ATOM 2326 O O . VAL A 1 288 ? 64.702 33.906 -29.149 1.00 54.16 288 VAL A O 1
ATOM 2329 N N . LEU A 1 289 ? 64.151 35.563 -27.745 1.00 52.47 289 LEU A N 1
ATOM 2330 C CA . LEU A 1 289 ? 63.403 34.698 -26.840 1.00 52.47 289 LEU A CA 1
ATOM 2331 C C . LEU A 1 289 ? 62.071 34.368 -27.533 1.00 52.47 289 LEU A C 1
ATOM 2333 O O . LEU A 1 289 ? 61.346 35.299 -27.896 1.00 52.47 289 LEU A O 1
ATOM 2337 N N . PRO A 1 290 ? 61.722 33.087 -27.734 1.00 50.78 290 PRO A N 1
ATOM 2338 C CA . PRO A 1 290 ? 60.380 32.734 -28.157 1.00 50.78 290 PRO A CA 1
ATOM 2339 C C . PRO A 1 290 ? 59.412 33.171 -27.053 1.00 50.78 290 PRO A C 1
ATOM 2341 O O . PRO A 1 290 ? 59.596 32.841 -25.879 1.00 50.78 290 PRO A O 1
ATOM 2344 N N . ALA A 1 291 ? 58.406 33.961 -27.430 1.00 61.56 291 ALA A N 1
ATOM 2345 C CA . ALA A 1 291 ? 57.324 34.342 -26.536 1.00 61.56 291 ALA A CA 1
ATOM 2346 C C . ALA A 1 291 ? 56.708 33.083 -25.891 1.00 61.56 291 ALA A C 1
ATOM 2348 O O . ALA A 1 291 ? 56.584 32.053 -26.565 1.00 61.56 291 ALA A O 1
ATOM 2349 N N . PRO A 1 292 ? 56.325 33.135 -24.603 1.00 64.44 292 PRO A N 1
ATOM 2350 C CA . PRO A 1 292 ? 55.677 32.007 -23.956 1.00 64.44 292 PRO A CA 1
ATOM 2351 C C . PRO A 1 292 ? 54.373 31.656 -24.694 1.00 64.44 292 PRO A C 1
ATOM 2353 O O . PRO A 1 292 ? 53.691 32.553 -25.200 1.00 64.44 292 PRO A O 1
ATOM 2356 N N . PRO A 1 293 ? 54.019 30.363 -24.773 1.00 63.16 293 PRO A N 1
ATOM 2357 C CA . PRO A 1 293 ? 52.819 29.919 -25.466 1.00 63.16 293 PRO A CA 1
ATOM 2358 C C . PRO A 1 293 ? 51.565 30.581 -24.871 1.00 63.16 293 PRO A C 1
ATOM 2360 O O . PRO A 1 293 ? 51.517 30.827 -23.660 1.00 63.16 293 PRO A O 1
ATOM 2363 N N . PRO A 1 294 ? 50.534 30.859 -25.690 1.00 52.09 294 PRO A N 1
ATOM 2364 C CA . PRO A 1 294 ? 49.277 31.388 -25.191 1.00 52.09 294 PRO A CA 1
ATOM 2365 C C . PRO A 1 294 ? 48.681 30.406 -24.182 1.00 52.09 294 PRO A C 1
ATOM 2367 O O . PRO A 1 294 ? 48.467 29.230 -24.478 1.00 52.09 294 PRO A O 1
ATOM 2370 N N . VAL A 1 295 ? 48.402 30.906 -22.980 1.00 51.88 295 VAL A N 1
ATOM 2371 C CA . VAL A 1 295 ? 47.550 30.226 -22.009 1.00 51.88 295 VAL A CA 1
ATOM 2372 C C . VAL A 1 295 ? 46.178 30.095 -22.659 1.00 51.88 295 VAL A C 1
ATOM 2374 O O . VAL A 1 295 ? 45.435 31.070 -22.769 1.00 51.88 295 VAL A O 1
ATOM 2377 N N . ILE A 1 296 ? 45.850 28.893 -23.127 1.00 46.69 296 ILE A N 1
ATOM 2378 C CA . ILE A 1 296 ? 44.487 28.534 -23.503 1.00 46.69 296 ILE A CA 1
ATOM 2379 C C . ILE A 1 296 ? 43.714 28.432 -22.189 1.00 46.69 296 ILE A C 1
ATOM 2381 O O . ILE A 1 296 ? 43.584 27.370 -21.587 1.00 46.69 296 ILE A O 1
ATOM 2385 N N . SER A 1 297 ? 43.238 29.577 -21.709 1.00 45.00 297 SER A N 1
ATOM 2386 C CA . SER A 1 297 ? 42.092 29.616 -20.819 1.00 45.00 297 SER A CA 1
ATOM 2387 C C . SER A 1 297 ? 40.916 29.109 -21.643 1.00 45.00 297 SER A C 1
ATOM 2389 O O . SER A 1 297 ? 40.307 29.874 -22.390 1.00 45.00 297 SER A O 1
ATOM 2391 N N . GLU A 1 298 ? 40.629 27.808 -21.568 1.00 44.50 298 GLU A N 1
ATOM 2392 C CA . GLU A 1 298 ? 39.342 27.280 -22.004 1.00 44.50 298 GLU A CA 1
ATOM 2393 C C . GLU A 1 298 ? 38.266 27.976 -21.174 1.00 44.50 298 GLU A C 1
ATOM 2395 O O . GLU A 1 298 ? 37.982 27.648 -20.020 1.00 44.50 298 GLU A O 1
ATOM 2400 N N . VAL A 1 299 ? 37.705 29.014 -21.784 1.00 49.66 299 VAL A N 1
ATOM 2401 C CA . VAL A 1 299 ? 36.455 29.636 -21.400 1.00 49.66 299 VAL A CA 1
ATOM 2402 C C . VAL A 1 299 ? 35.393 28.552 -21.536 1.00 49.66 299 VAL A C 1
ATOM 2404 O O . VAL A 1 299 ? 34.841 28.304 -22.605 1.00 49.66 299 VAL A O 1
ATOM 2407 N N . ILE A 1 300 ? 35.131 27.871 -20.427 1.00 45.78 300 ILE A N 1
ATOM 2408 C CA . ILE A 1 300 ? 33.916 27.100 -20.224 1.00 45.78 300 ILE A CA 1
ATOM 2409 C C . ILE A 1 300 ? 32.775 28.123 -20.275 1.00 45.78 300 ILE A C 1
ATOM 2411 O O . ILE A 1 300 ? 32.508 28.803 -19.287 1.00 45.78 300 ILE A O 1
ATOM 2415 N N . THR A 1 301 ? 32.110 28.270 -21.420 1.00 47.94 301 THR A N 1
ATOM 2416 C CA . THR A 1 301 ? 30.742 28.796 -21.479 1.00 47.94 301 THR A CA 1
ATOM 2417 C C . THR A 1 301 ? 29.781 27.614 -21.360 1.00 47.94 301 THR A C 1
ATOM 2419 O O . THR A 1 301 ? 29.562 26.885 -22.328 1.00 47.94 301 THR A O 1
ATOM 2422 N N . PRO A 1 302 ? 29.167 27.378 -20.187 1.00 46.50 302 PRO A N 1
ATOM 2423 C CA . PRO A 1 302 ? 28.081 26.429 -20.071 1.00 46.50 302 PRO A CA 1
ATOM 2424 C C . PRO A 1 302 ? 26.777 27.151 -20.431 1.00 46.50 302 PRO A C 1
ATOM 2426 O O . PRO A 1 302 ? 25.968 27.447 -19.560 1.00 46.50 302 PRO A O 1
ATOM 2429 N N . GLU A 1 303 ? 26.529 27.412 -21.715 1.00 42.94 303 GLU A N 1
ATOM 2430 C CA . GLU A 1 303 ? 25.174 27.752 -22.184 1.00 42.94 303 GLU A CA 1
ATOM 2431 C C . GLU A 1 303 ? 24.390 26.479 -22.525 1.00 42.94 303 GLU A C 1
ATOM 2433 O O . GLU A 1 303 ? 23.807 26.305 -23.591 1.00 42.94 303 GLU A O 1
ATOM 2438 N N . ALA A 1 304 ? 24.347 25.551 -21.571 1.00 45.66 304 ALA A N 1
ATOM 2439 C CA . ALA A 1 304 ? 23.233 24.627 -21.497 1.00 45.66 304 ALA A CA 1
ATOM 2440 C C . ALA A 1 304 ? 22.126 25.362 -20.740 1.00 45.66 304 ALA A C 1
ATOM 2442 O O . ALA A 1 304 ? 22.190 25.489 -19.518 1.00 45.66 304 ALA A O 1
ATOM 2443 N N . HIS A 1 305 ? 21.107 25.837 -21.464 1.00 49.47 305 HIS A N 1
ATOM 2444 C CA . HIS A 1 305 ? 19.814 26.252 -20.915 1.00 49.47 305 HIS A CA 1
ATOM 2445 C C . HIS A 1 305 ? 19.130 25.057 -20.219 1.00 49.47 305 HIS A C 1
ATOM 2447 O O . HIS A 1 305 ? 18.118 24.516 -20.662 1.00 49.47 305 HIS A O 1
ATOM 2453 N N . VAL A 1 306 ? 19.697 24.616 -19.099 1.00 51.59 306 VAL A N 1
ATOM 2454 C CA . VAL A 1 306 ? 19.033 23.786 -18.108 1.00 51.59 306 VAL A CA 1
ATOM 2455 C C . VAL A 1 306 ? 18.083 24.734 -17.405 1.00 51.59 306 VAL A C 1
ATOM 2457 O O . VAL A 1 306 ? 18.494 25.564 -16.597 1.00 51.59 306 VAL A O 1
ATOM 2460 N N . SER A 1 307 ? 16.802 24.656 -17.757 1.00 55.28 307 SER A N 1
ATOM 2461 C CA . SER A 1 307 ? 15.751 25.342 -17.013 1.00 55.28 307 SER A CA 1
ATOM 2462 C C . SER A 1 307 ? 15.965 25.017 -15.529 1.00 55.28 307 SER A C 1
ATOM 2464 O O . SER A 1 307 ? 15.973 23.828 -15.183 1.00 55.28 307 SER A O 1
ATOM 2466 N N . PRO A 1 308 ? 16.198 26.008 -14.650 1.00 56.09 308 PRO A N 1
ATOM 2467 C CA . PRO A 1 308 ? 16.487 25.716 -13.258 1.00 56.09 308 PRO A CA 1
ATOM 2468 C C . PRO A 1 308 ? 15.305 24.930 -12.680 1.00 56.09 308 PRO A C 1
ATOM 2470 O O . PRO A 1 308 ? 14.150 25.272 -12.969 1.00 56.09 308 PRO A O 1
ATOM 2473 N N . PRO A 1 309 ? 15.545 23.864 -11.892 1.00 62.53 309 PRO A N 1
ATOM 2474 C CA . PRO A 1 309 ? 14.462 23.160 -11.224 1.00 62.53 309 PRO A CA 1
ATOM 2475 C C . PRO A 1 309 ? 13.683 24.202 -10.425 1.00 62.53 309 PRO A C 1
ATOM 2477 O O . PRO A 1 309 ? 14.268 24.853 -9.558 1.00 62.53 309 PRO A O 1
ATOM 2480 N N . LEU A 1 310 ? 12.401 24.407 -10.777 1.00 57.69 310 LEU A N 1
ATOM 2481 C CA . LEU A 1 310 ? 11.540 25.422 -10.162 1.00 57.69 310 LEU A CA 1
ATOM 2482 C C . LEU A 1 310 ? 11.819 25.462 -8.664 1.00 57.69 310 LEU A C 1
ATOM 2484 O O . LEU A 1 310 ? 11.608 24.453 -7.980 1.00 57.69 310 LEU A O 1
ATOM 2488 N N . SER A 1 311 ? 12.336 26.605 -8.206 1.00 68.88 311 SER A N 1
ATOM 2489 C CA . SER A 1 311 ? 12.903 26.738 -6.872 1.00 68.88 311 SER A CA 1
ATOM 2490 C C . SER A 1 311 ? 11.927 26.180 -5.837 1.00 68.88 311 SER A C 1
ATOM 2492 O O . SER A 1 311 ? 10.714 26.400 -5.914 1.00 68.88 311 SER A O 1
ATOM 2494 N N . PHE A 1 312 ? 12.442 25.437 -4.862 1.00 71.88 312 PHE A N 1
ATOM 2495 C CA . PHE A 1 312 ? 11.642 24.865 -3.779 1.00 71.88 312 PHE A CA 1
ATOM 2496 C C . PHE A 1 312 ? 10.733 25.921 -3.111 1.00 71.88 312 PHE A C 1
ATOM 2498 O O . PHE A 1 312 ? 9.591 25.628 -2.760 1.00 71.88 312 PHE A O 1
ATOM 2505 N N . LYS A 1 313 ? 11.184 27.186 -3.075 1.00 71.56 313 LYS A N 1
ATOM 2506 C CA . LYS A 1 313 ? 10.408 28.352 -2.625 1.00 71.56 313 LYS A CA 1
ATOM 2507 C C . LYS A 1 313 ? 9.134 28.583 -3.451 1.00 71.56 313 LYS A C 1
ATOM 2509 O O . LYS A 1 313 ? 8.076 28.814 -2.875 1.00 71.56 313 LYS A O 1
ATOM 2514 N N . THR A 1 314 ? 9.194 28.456 -4.776 1.00 76.38 314 THR A N 1
ATOM 2515 C CA . THR A 1 314 ? 8.030 28.612 -5.667 1.00 76.38 314 THR A CA 1
ATOM 2516 C C . THR A 1 314 ? 7.002 27.496 -5.460 1.00 76.38 314 THR A C 1
ATOM 2518 O O . THR A 1 314 ? 5.799 27.754 -5.450 1.00 76.38 314 THR A O 1
ATOM 2521 N N . ARG A 1 315 ? 7.456 26.253 -5.240 1.00 73.25 315 ARG A N 1
ATOM 2522 C CA . ARG A 1 315 ? 6.556 25.120 -4.948 1.00 73.25 315 ARG A CA 1
ATOM 2523 C C . ARG A 1 315 ? 5.862 25.278 -3.598 1.00 73.25 315 ARG A C 1
ATOM 2525 O O . ARG A 1 315 ? 4.653 25.082 -3.516 1.00 73.25 315 ARG A O 1
ATOM 2532 N N . ILE A 1 316 ? 6.609 25.688 -2.574 1.00 79.31 316 ILE A N 1
ATOM 2533 C CA . ILE A 1 316 ? 6.061 25.972 -1.245 1.00 79.31 316 ILE A CA 1
ATOM 2534 C C . ILE A 1 316 ? 5.027 27.098 -1.317 1.00 79.31 316 ILE A C 1
ATOM 2536 O O . ILE A 1 316 ? 3.924 26.955 -0.797 1.00 79.31 316 ILE A O 1
ATOM 2540 N N . PHE A 1 317 ? 5.337 28.192 -2.010 1.00 81.94 317 PHE A N 1
ATOM 2541 C CA . PHE A 1 317 ? 4.431 29.334 -2.098 1.00 81.94 317 PHE A CA 1
ATOM 2542 C C . PHE A 1 317 ? 3.112 28.990 -2.809 1.00 81.94 317 PHE A C 1
ATOM 2544 O O . PHE A 1 317 ? 2.039 29.390 -2.356 1.00 81.94 317 PHE A O 1
ATOM 2551 N N . ASN A 1 318 ? 3.165 28.178 -3.870 1.00 76.31 318 ASN A N 1
ATOM 2552 C CA . ASN A 1 318 ? 1.959 27.695 -4.546 1.00 76.31 318 ASN A CA 1
ATOM 2553 C C . ASN A 1 318 ? 1.128 26.757 -3.657 1.00 76.31 318 ASN A C 1
ATOM 2555 O O . ASN A 1 318 ? -0.100 26.829 -3.676 1.00 76.31 318 ASN A O 1
ATOM 2559 N N . PHE A 1 319 ? 1.776 25.928 -2.835 1.00 78.25 319 PHE A N 1
ATOM 2560 C CA . PHE A 1 319 ? 1.080 25.073 -1.874 1.00 78.25 319 PHE A CA 1
ATOM 2561 C C . PHE A 1 319 ? 0.375 25.887 -0.777 1.00 78.25 319 PHE A C 1
ATOM 2563 O O . PHE A 1 319 ? -0.785 25.617 -0.458 1.00 78.25 319 PHE A O 1
ATOM 2570 N N . PHE A 1 320 ? 1.029 26.927 -0.247 1.00 83.88 320 PHE A N 1
ATOM 2571 C CA . PHE A 1 320 ? 0.424 27.819 0.747 1.00 83.88 320 PHE A CA 1
ATOM 2572 C C . PHE A 1 320 ? -0.761 28.602 0.180 1.00 83.88 320 PHE A C 1
ATOM 2574 O O . PHE A 1 320 ? -1.785 28.703 0.849 1.00 83.88 320 PHE A O 1
ATOM 2581 N N . LYS A 1 321 ? -0.682 29.086 -1.067 1.00 82.25 321 LYS A N 1
ATOM 2582 C CA . LYS A 1 321 ? -1.814 29.759 -1.728 1.00 82.25 321 LYS A CA 1
ATOM 2583 C C . LYS A 1 321 ? -3.042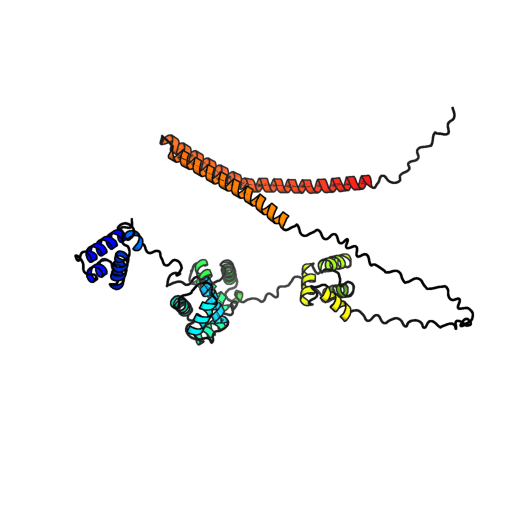 28.858 -1.830 1.00 82.25 321 LYS A C 1
ATOM 2585 O O . LYS A 1 321 ? -4.134 29.272 -1.452 1.00 82.25 321 LYS A O 1
ATOM 2590 N N . ILE A 1 322 ? -2.861 27.622 -2.297 1.00 84.50 322 ILE A N 1
ATOM 2591 C CA . ILE A 1 322 ? -3.960 26.652 -2.405 1.00 84.50 322 ILE A CA 1
ATOM 2592 C C . ILE A 1 322 ? -4.511 26.315 -1.012 1.00 84.50 322 ILE A C 1
ATOM 2594 O O . ILE A 1 322 ? -5.726 26.269 -0.825 1.00 84.50 322 ILE A O 1
ATOM 2598 N N . SER A 1 323 ? -3.632 26.157 -0.019 1.00 81.38 323 SER A N 1
ATOM 2599 C CA . SER A 1 323 ? -4.034 25.851 1.357 1.00 81.38 323 SER A CA 1
ATOM 2600 C C . SER A 1 323 ? -4.850 26.979 1.991 1.00 81.38 323 SER A C 1
ATOM 2602 O O . SER A 1 323 ? -5.894 26.701 2.573 1.00 81.38 323 SER A O 1
ATOM 2604 N N . ILE A 1 324 ? -4.448 28.245 1.828 1.00 89.62 324 ILE A N 1
ATOM 2605 C CA . ILE A 1 324 ? -5.180 29.405 2.368 1.00 89.62 324 ILE A CA 1
ATOM 2606 C C . ILE A 1 324 ? -6.577 29.506 1.748 1.00 89.62 324 ILE A C 1
ATOM 2608 O O . ILE A 1 324 ? -7.547 29.700 2.476 1.00 89.62 324 ILE A O 1
ATOM 2612 N N . ILE A 1 325 ? -6.696 29.312 0.429 1.00 89.06 325 ILE A N 1
ATOM 2613 C CA . ILE A 1 325 ? -7.996 29.323 -0.262 1.00 89.06 325 ILE A CA 1
ATOM 2614 C C . ILE A 1 325 ? -8.884 28.174 0.234 1.00 89.06 325 ILE A C 1
ATOM 2616 O O . ILE A 1 325 ? -10.077 28.358 0.462 1.00 89.06 325 ILE A O 1
ATOM 2620 N N . SER A 1 326 ? -8.313 26.983 0.441 1.00 86.94 326 SER A N 1
ATOM 2621 C CA . SER A 1 326 ? -9.081 25.855 0.978 1.00 86.94 326 SER A CA 1
ATOM 2622 C C . SER A 1 326 ? -9.531 26.093 2.426 1.00 86.94 326 SER A C 1
ATOM 2624 O O . SER A 1 326 ? -10.662 25.761 2.782 1.00 86.94 326 SER A O 1
ATOM 2626 N N . ALA A 1 327 ? -8.681 26.725 3.241 1.00 88.88 327 ALA A N 1
ATOM 2627 C CA . ALA A 1 327 ? -8.974 27.034 4.633 1.00 88.88 327 ALA A CA 1
ATOM 2628 C C . ALA A 1 327 ? -10.072 28.099 4.750 1.00 88.88 327 ALA A C 1
ATOM 2630 O O . ALA A 1 327 ? -11.014 27.905 5.518 1.00 88.88 327 ALA A O 1
ATOM 2631 N N . SER A 1 328 ? -10.011 29.173 3.953 1.00 89.62 328 SER A N 1
ATOM 2632 C CA . SER A 1 328 ? -11.048 30.211 3.958 1.00 89.62 328 SER A CA 1
ATOM 2633 C C . SER A 1 328 ? -12.403 29.656 3.526 1.00 89.62 328 SER A C 1
ATOM 2635 O O . SER A 1 328 ? -13.398 29.900 4.203 1.00 89.62 328 SER A O 1
ATOM 2637 N N . LEU A 1 329 ? -12.433 28.823 2.479 1.00 88.81 329 LEU A N 1
ATOM 2638 C CA . LEU A 1 329 ? -13.658 28.163 2.034 1.00 88.81 329 LEU A CA 1
ATOM 2639 C C . LEU A 1 329 ? -14.239 27.254 3.126 1.00 88.81 329 LEU A C 1
ATOM 2641 O O . LEU A 1 329 ? -15.442 27.283 3.376 1.00 88.81 329 LEU A O 1
ATOM 2645 N N . SER A 1 330 ? -13.389 26.480 3.810 1.00 90.12 330 SER A N 1
ATOM 2646 C CA . SER A 1 330 ? -13.839 25.614 4.905 1.00 90.12 330 SER A CA 1
ATOM 2647 C C . SER A 1 330 ? -14.418 26.413 6.078 1.00 90.12 330 SER A C 1
ATOM 2649 O O . SER A 1 330 ? -15.461 26.039 6.614 1.00 90.12 330 SER A O 1
ATOM 2651 N N . LEU A 1 331 ? -13.801 27.548 6.425 1.00 93.75 331 LEU A N 1
ATOM 2652 C CA . LEU A 1 331 ? -14.268 28.413 7.501 1.00 93.75 331 LEU A CA 1
ATOM 2653 C C . LEU A 1 331 ? -15.621 29.042 7.153 1.00 93.75 331 LEU A C 1
ATOM 2655 O O . LEU A 1 331 ? -16.532 28.997 7.974 1.00 93.75 331 LEU A O 1
ATOM 2659 N N . SER A 1 332 ? -15.794 29.533 5.921 1.00 91.69 332 SER A N 1
ATOM 2660 C CA . SER A 1 332 ? -17.076 30.073 5.455 1.00 91.69 332 SER A CA 1
ATOM 2661 C C . SER A 1 332 ? -18.207 29.046 5.541 1.00 91.69 332 SER A C 1
ATOM 2663 O O . SER A 1 332 ? -19.301 29.386 5.989 1.00 91.69 332 SER A O 1
ATOM 2665 N N . VAL A 1 333 ? -17.953 27.784 5.172 1.00 91.19 333 VAL A N 1
ATOM 2666 C CA . VAL A 1 333 ? -18.959 26.712 5.277 1.00 91.19 333 VAL A CA 1
ATOM 2667 C C . VAL A 1 333 ? -19.354 26.468 6.734 1.00 91.19 333 VAL A C 1
ATOM 2669 O O . VAL A 1 333 ? -20.544 26.377 7.033 1.00 91.19 333 VAL A O 1
ATOM 2672 N N . VAL A 1 334 ? -18.385 26.408 7.652 1.00 93.38 334 VAL A N 1
ATOM 2673 C CA . VAL A 1 334 ? -18.668 26.221 9.084 1.00 93.38 334 VAL A CA 1
ATOM 2674 C C . VAL A 1 334 ? -19.476 27.395 9.645 1.00 93.38 334 VAL A C 1
ATOM 2676 O O . VAL A 1 334 ? -20.459 27.164 10.344 1.00 93.38 334 VAL A O 1
ATOM 2679 N N . THR A 1 335 ? -19.128 28.638 9.300 1.00 94.62 335 THR A N 1
ATOM 2680 C CA . THR A 1 335 ? -19.879 29.828 9.733 1.00 94.62 335 THR A CA 1
ATOM 2681 C C . THR A 1 335 ? -21.319 29.815 9.216 1.00 94.62 335 THR A C 1
ATOM 2683 O O . THR A 1 335 ? -22.241 30.101 9.976 1.00 94.62 335 THR A O 1
ATOM 2686 N N . ILE A 1 336 ? -21.539 29.427 7.954 1.00 93.56 336 ILE A N 1
ATOM 2687 C CA . ILE A 1 336 ? -22.890 29.299 7.386 1.00 93.56 336 ILE A CA 1
ATOM 2688 C C . ILE A 1 336 ? -23.701 28.238 8.140 1.00 93.56 336 ILE A C 1
ATOM 2690 O O . ILE A 1 336 ? -24.848 28.492 8.504 1.00 93.56 336 ILE A O 1
ATOM 2694 N N . LEU A 1 337 ? -23.116 27.066 8.413 1.00 92.69 337 LEU A N 1
ATOM 2695 C CA . LEU A 1 337 ? -23.796 25.995 9.149 1.00 92.69 337 LEU A CA 1
ATOM 2696 C C . LEU A 1 337 ? -24.127 26.396 10.590 1.00 92.69 337 LEU A C 1
ATOM 2698 O O . LEU A 1 337 ? -25.202 26.058 11.087 1.00 92.69 337 LEU A O 1
ATOM 2702 N N . PHE A 1 338 ? -23.228 27.130 11.247 1.00 95.75 338 PHE A N 1
ATOM 2703 C CA . PHE A 1 338 ? -23.460 27.645 12.591 1.00 95.75 338 PHE A CA 1
ATOM 2704 C C . PHE A 1 338 ? -24.629 28.638 12.608 1.00 95.75 338 PHE A C 1
ATOM 2706 O O . PHE A 1 338 ? -25.570 28.452 13.375 1.00 95.75 338 PHE A O 1
ATOM 2713 N N . ASN A 1 339 ? -24.636 29.611 11.692 1.00 94.81 339 ASN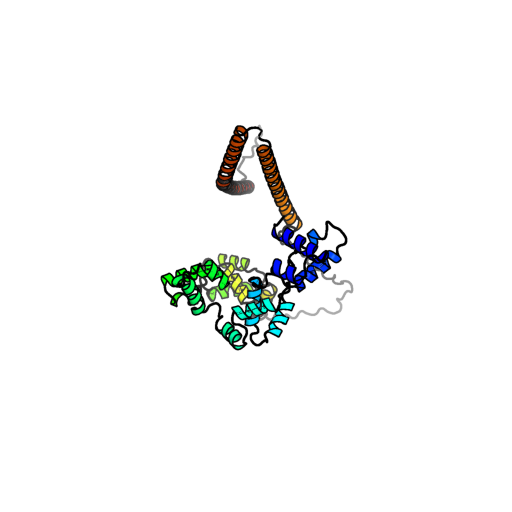 A N 1
ATOM 2714 C CA . ASN A 1 339 ? -25.717 30.595 11.579 1.00 94.81 339 ASN A CA 1
ATOM 2715 C C . ASN A 1 339 ? -27.067 29.949 11.217 1.00 94.81 339 ASN A C 1
ATOM 2717 O O . ASN A 1 339 ? -28.103 30.355 11.735 1.00 94.81 339 ASN A O 1
ATOM 2721 N N . LEU A 1 340 ? -27.073 28.920 10.361 1.00 93.00 340 LEU A N 1
ATOM 2722 C CA . LEU A 1 340 ? -28.286 28.155 10.042 1.00 93.00 340 LEU A CA 1
ATOM 2723 C C . LEU A 1 340 ? -28.819 27.384 11.254 1.00 93.00 340 LEU A C 1
ATOM 2725 O O . LEU A 1 340 ? -30.030 27.305 11.451 1.00 93.00 340 LEU A O 1
ATOM 2729 N N . SER A 1 341 ? -27.921 26.825 12.067 1.00 92.25 341 SER A N 1
ATOM 2730 C CA . SER A 1 341 ? -28.297 26.109 13.288 1.00 92.25 341 SER A CA 1
ATOM 2731 C C . SER A 1 341 ? -28.882 27.064 14.328 1.00 92.25 341 SER A C 1
ATOM 2733 O O . SER A 1 341 ? -29.910 26.757 14.926 1.00 92.25 341 SER A O 1
ATOM 2735 N N . ASP A 1 342 ? -28.277 28.240 14.496 1.00 95.56 342 ASP A N 1
ATOM 2736 C CA . ASP A 1 342 ? -28.766 29.268 15.416 1.00 95.56 342 ASP A CA 1
ATOM 2737 C C . ASP A 1 342 ? -30.141 29.814 14.991 1.00 95.56 342 ASP A C 1
ATOM 2739 O O . ASP A 1 342 ? -31.051 29.942 15.812 1.00 95.56 342 ASP A O 1
ATOM 2743 N N . ALA A 1 343 ? -30.346 30.021 13.685 1.00 94.56 343 ALA A N 1
ATOM 2744 C CA . ALA A 1 343 ? -31.641 30.408 13.127 1.00 94.56 343 ALA A CA 1
ATOM 2745 C C . ALA A 1 343 ? -32.730 29.343 13.359 1.00 94.56 343 ALA A C 1
ATOM 2747 O O . ALA A 1 343 ? -33.876 29.688 13.643 1.00 94.56 343 ALA A O 1
ATOM 2748 N N . LEU A 1 344 ? -32.381 28.054 13.273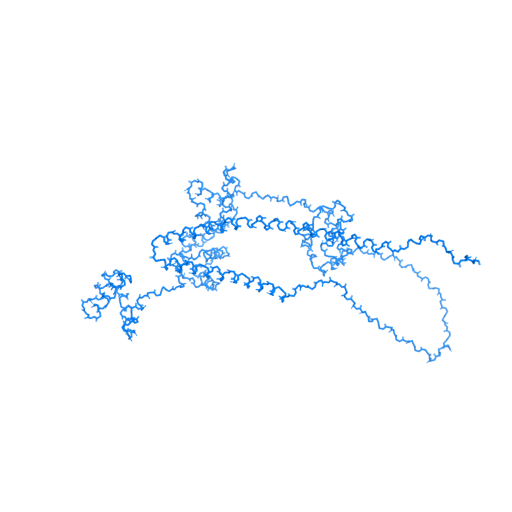 1.00 93.88 344 LEU A N 1
ATOM 2749 C CA . LEU A 1 344 ? -33.304 26.951 13.564 1.00 93.88 344 LEU A CA 1
ATOM 2750 C C . LEU A 1 344 ? -33.681 26.883 15.048 1.00 93.88 344 LEU A C 1
ATOM 2752 O O . LEU A 1 344 ? -34.843 26.631 15.362 1.00 93.88 344 LEU A O 1
ATOM 2756 N N . ILE A 1 345 ? -32.721 27.107 15.951 1.00 94.62 345 ILE A N 1
ATOM 2757 C CA . ILE A 1 345 ? -32.951 27.087 17.405 1.00 94.62 345 ILE A CA 1
ATOM 2758 C C . ILE A 1 345 ? -33.760 28.315 17.848 1.00 94.62 345 ILE A C 1
ATOM 2760 O O . ILE A 1 345 ? -34.603 28.208 18.735 1.00 94.62 345 ILE A O 1
ATOM 2764 N N . SER A 1 346 ? -33.544 29.464 17.205 1.00 95.81 346 SER A N 1
ATOM 2765 C CA . SER A 1 346 ? -34.201 30.734 17.537 1.00 95.81 346 SER A CA 1
ATOM 2766 C C . SER A 1 346 ? -35.617 30.893 16.960 1.00 95.81 346 SER A C 1
ATOM 2768 O O . SER A 1 346 ? -36.242 31.937 17.168 1.00 95.81 346 SER A O 1
ATOM 2770 N N . ALA A 1 347 ? -36.137 29.900 16.230 1.00 95.56 347 ALA A N 1
ATOM 2771 C CA . ALA A 1 347 ? -37.471 29.957 15.634 1.00 95.56 347 ALA A CA 1
ATOM 2772 C C . ALA A 1 347 ? -38.556 30.084 16.721 1.00 95.56 347 ALA A C 1
ATOM 2774 O O . ALA A 1 347 ? -38.680 29.228 17.598 1.00 95.56 347 ALA A O 1
ATOM 2775 N N . ARG A 1 348 ? -39.361 31.156 16.666 1.00 93.50 348 ARG A N 1
ATOM 2776 C CA . ARG A 1 348 ? -40.341 31.477 17.721 1.00 93.50 348 ARG A CA 1
ATOM 2777 C C . ARG A 1 348 ? -41.653 30.720 17.551 1.00 93.50 348 ARG A C 1
ATOM 2779 O O . ARG A 1 348 ? -42.379 30.531 18.526 1.00 93.50 348 ARG A O 1
ATOM 2786 N N . SER A 1 349 ? -41.968 30.293 16.328 1.00 96.19 349 SER A N 1
ATOM 2787 C CA . SER A 1 349 ? -43.189 29.553 16.014 1.00 96.19 349 SER A CA 1
ATOM 2788 C C . SER A 1 349 ? -42.912 28.250 15.260 1.00 96.19 349 SER A C 1
ATOM 2790 O O . SER A 1 349 ? -41.972 28.135 14.473 1.00 96.19 349 SER A O 1
ATOM 2792 N N . GLY A 1 350 ? -43.778 27.249 15.451 1.00 94.44 350 GLY A N 1
ATOM 2793 C CA . GLY A 1 350 ? -43.656 25.967 14.745 1.00 94.44 350 GLY A CA 1
ATOM 2794 C C . GLY A 1 350 ? -43.762 26.100 13.219 1.00 94.44 350 GLY A C 1
ATOM 2795 O O . GLY A 1 350 ? -43.139 25.334 12.489 1.00 94.44 350 GLY A O 1
ATOM 2796 N N . LYS A 1 351 ? -44.499 27.104 12.721 1.00 96.19 351 LYS A N 1
ATOM 2797 C CA . LYS A 1 351 ? -44.606 27.389 11.280 1.00 96.19 351 LYS A CA 1
ATOM 2798 C C . LYS A 1 351 ? -43.293 27.937 10.711 1.00 96.19 351 LYS A C 1
ATOM 2800 O O . LYS A 1 351 ? -42.882 27.503 9.639 1.00 96.19 351 LYS A O 1
ATOM 2805 N N . GLU A 1 352 ? -42.621 28.832 11.438 1.00 94.88 352 GLU A N 1
ATOM 2806 C CA . GLU A 1 352 ? -41.285 29.328 11.071 1.00 94.88 352 GLU A CA 1
ATOM 2807 C C . GLU A 1 352 ? -40.263 28.191 11.025 1.00 94.88 352 GLU A C 1
ATOM 2809 O O . GLU A 1 352 ? -39.507 28.082 10.062 1.00 94.88 352 GLU A O 1
ATOM 2814 N N . PHE A 1 353 ? -40.288 27.300 12.020 1.00 95.75 353 PHE A N 1
ATOM 2815 C CA . PHE A 1 353 ? -39.383 26.152 12.077 1.00 95.75 353 PHE A CA 1
ATOM 2816 C C . PHE A 1 353 ? -39.536 25.225 10.860 1.00 95.75 353 PHE A C 1
ATOM 2818 O O . PHE A 1 353 ? -38.548 24.869 10.217 1.00 95.75 353 PHE A O 1
ATOM 2825 N N . VAL A 1 354 ? -40.775 24.878 10.491 1.00 95.81 354 VAL A N 1
ATOM 2826 C CA . VAL A 1 354 ? -41.047 24.048 9.303 1.00 95.81 354 VAL A CA 1
ATOM 2827 C C . VAL A 1 354 ? -40.601 24.754 8.018 1.00 95.81 354 VAL A C 1
ATOM 2829 O O . VAL A 1 354 ? -39.997 24.119 7.151 1.00 95.81 354 VAL A O 1
ATOM 2832 N N . GLY A 1 355 ? -40.837 26.066 7.907 1.00 96.56 355 GLY A N 1
ATOM 2833 C CA . GLY A 1 355 ? -40.361 26.869 6.778 1.00 96.56 355 GLY A CA 1
ATOM 2834 C C . GLY A 1 355 ? -38.834 26.852 6.640 1.00 96.56 355 GLY A C 1
ATOM 2835 O O . GLY A 1 355 ? -38.318 26.647 5.541 1.00 96.56 355 GLY A O 1
ATOM 2836 N N . LEU A 1 356 ? -38.107 26.984 7.755 1.00 96.00 356 LEU A N 1
ATOM 2837 C CA . LEU A 1 356 ? -36.642 26.926 7.782 1.00 96.00 356 LEU A CA 1
ATOM 2838 C C . LEU A 1 356 ? -36.102 25.547 7.391 1.00 96.00 356 LEU A C 1
ATOM 2840 O O . LEU A 1 356 ? -35.149 25.472 6.617 1.00 96.00 356 LEU A O 1
ATOM 2844 N N . ILE A 1 357 ? -36.725 24.457 7.850 1.00 95.81 357 ILE A N 1
ATOM 2845 C CA . ILE A 1 357 ? -36.346 23.100 7.422 1.00 95.81 357 ILE A CA 1
ATOM 2846 C C . ILE A 1 357 ? -36.478 22.960 5.905 1.00 95.81 357 ILE A C 1
ATOM 2848 O O . ILE A 1 357 ? -35.567 22.447 5.252 1.00 95.81 357 ILE A O 1
ATOM 2852 N N . PHE A 1 358 ? -37.590 23.430 5.334 1.00 97.44 358 PHE A N 1
ATOM 2853 C CA . PHE A 1 358 ? -37.810 23.343 3.894 1.00 97.44 358 PHE A CA 1
ATOM 2854 C C . PHE A 1 358 ? -36.788 24.180 3.113 1.00 97.44 358 PHE A C 1
ATOM 2856 O O . PHE A 1 358 ? -36.250 23.712 2.109 1.00 97.44 358 PHE A O 1
ATOM 2863 N N . ALA A 1 359 ? -36.446 25.372 3.610 1.00 96.38 359 ALA A N 1
ATOM 2864 C CA . ALA A 1 359 ? -35.406 26.214 3.025 1.00 96.38 359 ALA A CA 1
ATOM 2865 C C . ALA A 1 359 ? -34.019 25.542 3.059 1.00 96.38 359 ALA A C 1
ATOM 2867 O O . ALA A 1 359 ? -33.321 25.527 2.045 1.00 96.38 359 ALA A O 1
ATOM 2868 N N . VAL A 1 360 ? -33.635 24.928 4.186 1.00 94.69 360 VAL A N 1
ATOM 2869 C CA . VAL A 1 360 ? -32.366 24.186 4.316 1.00 94.69 360 VAL A CA 1
ATOM 2870 C C . VAL A 1 360 ? -32.332 22.982 3.376 1.00 94.69 360 VAL A C 1
ATOM 2872 O O . VAL A 1 360 ? -31.320 22.746 2.713 1.00 94.69 360 VAL A O 1
ATOM 2875 N N . ALA A 1 361 ? -33.438 22.242 3.269 1.00 95.50 361 ALA A N 1
ATOM 2876 C CA . ALA A 1 361 ? -33.544 21.111 2.355 1.00 95.50 361 ALA A CA 1
ATOM 2877 C C . ALA A 1 361 ? -33.405 21.559 0.890 1.00 95.50 361 ALA A C 1
ATOM 2879 O O . ALA A 1 361 ? -32.598 20.995 0.149 1.00 95.50 361 ALA A O 1
ATOM 2880 N N . ALA A 1 362 ? -34.125 22.608 0.484 1.00 97.25 362 ALA A N 1
ATOM 2881 C CA . ALA A 1 362 ? -34.045 23.168 -0.863 1.00 97.25 362 ALA A CA 1
ATOM 2882 C C . ALA A 1 362 ? -32.628 23.660 -1.199 1.00 97.25 362 ALA A C 1
ATOM 2884 O O . ALA A 1 362 ? -32.108 23.349 -2.272 1.00 97.25 362 ALA A O 1
ATOM 2885 N N . LEU A 1 363 ? -31.968 24.357 -0.266 1.00 94.56 363 LEU A N 1
ATOM 2886 C CA . LEU A 1 363 ? -30.582 24.802 -0.423 1.00 94.56 363 LEU A CA 1
ATOM 2887 C C . LEU A 1 363 ? -29.618 23.614 -0.564 1.00 94.56 363 LEU A C 1
ATOM 2889 O O . LEU A 1 363 ? -28.729 23.641 -1.414 1.00 94.56 363 LEU A O 1
ATOM 2893 N N . SER A 1 364 ? -29.807 22.557 0.231 1.00 92.81 364 SER A N 1
ATOM 2894 C CA . SER A 1 364 ? -28.990 21.341 0.166 1.00 92.81 364 SER A CA 1
ATOM 2895 C C . SER A 1 364 ? -29.107 20.648 -1.195 1.00 92.81 364 SER A C 1
ATOM 2897 O O . SER A 1 364 ? -28.087 20.358 -1.828 1.00 92.81 364 SER A O 1
ATOM 2899 N N . PHE A 1 365 ? -30.333 20.458 -1.697 1.00 96.56 365 PHE A N 1
ATOM 2900 C CA . PHE A 1 365 ? -30.557 19.893 -3.029 1.00 96.56 365 PHE A CA 1
ATOM 2901 C C . PHE A 1 365 ? -29.991 20.792 -4.133 1.00 96.56 365 PHE A C 1
ATOM 2903 O O . PHE A 1 365 ? -29.304 20.296 -5.026 1.00 96.56 365 PHE A O 1
ATOM 2910 N N . GLY A 1 366 ? -30.207 22.108 -4.052 1.00 96.12 366 GLY A N 1
ATOM 2911 C CA . GLY A 1 366 ? -29.642 23.074 -4.994 1.00 96.12 366 GLY A CA 1
ATOM 2912 C C . GLY A 1 366 ? -28.114 23.004 -5.050 1.00 96.12 366 GLY A C 1
ATOM 2913 O O . GLY A 1 366 ? -27.541 22.934 -6.135 1.00 96.12 366 GLY A O 1
ATOM 2914 N N . MET A 1 367 ? -27.451 22.922 -3.893 1.00 92.06 367 MET A N 1
ATOM 2915 C CA . MET A 1 367 ? -25.994 22.788 -3.809 1.00 92.06 367 MET A CA 1
ATOM 2916 C C . MET A 1 367 ? -25.499 21.455 -4.386 1.00 92.06 367 MET A C 1
ATOM 2918 O O . MET A 1 367 ? -24.471 21.417 -5.065 1.00 92.06 367 MET A O 1
ATOM 2922 N N . PHE A 1 368 ? -26.236 20.361 -4.168 1.00 92.75 368 PHE A N 1
ATOM 2923 C CA . PHE A 1 368 ? -25.916 19.057 -4.752 1.00 92.75 368 PHE A CA 1
ATOM 2924 C C . PHE A 1 368 ? -25.985 19.088 -6.286 1.00 92.75 368 PHE A C 1
ATOM 2926 O O . PHE A 1 368 ? -25.030 18.683 -6.953 1.00 92.75 368 PHE A O 1
ATOM 2933 N N . PHE A 1 369 ? -27.069 19.627 -6.856 1.00 94.88 369 PHE A N 1
ATOM 2934 C CA . PHE A 1 369 ? -27.202 19.781 -8.309 1.00 94.88 369 PHE A CA 1
ATOM 2935 C C . PHE A 1 369 ? -26.172 20.752 -8.884 1.00 94.88 369 PHE A C 1
ATOM 2937 O O . PHE A 1 369 ? -25.595 20.479 -9.939 1.00 94.88 369 PHE A O 1
ATOM 2944 N N . PHE A 1 370 ? -25.878 21.843 -8.176 1.00 94.94 370 PHE A N 1
ATOM 2945 C CA . PHE A 1 370 ? -24.838 22.781 -8.574 1.00 94.94 370 PHE A CA 1
ATOM 2946 C C . PHE A 1 370 ? -23.472 22.092 -8.652 1.00 94.94 370 PHE A C 1
ATOM 2948 O O . PHE A 1 370 ? -22.841 22.133 -9.707 1.00 94.94 370 PHE A O 1
ATOM 2955 N N . MET A 1 371 ? -23.043 21.376 -7.605 1.00 89.50 371 MET A N 1
ATOM 2956 C CA . MET A 1 371 ? -21.774 20.632 -7.621 1.00 89.50 371 MET A CA 1
ATOM 2957 C C . MET A 1 371 ? -21.737 19.558 -8.710 1.00 89.50 371 MET A C 1
ATOM 2959 O O . MET A 1 371 ? -20.710 19.383 -9.368 1.00 89.50 371 MET A O 1
ATOM 2963 N N . TYR A 1 372 ? -22.853 18.864 -8.939 1.00 90.75 372 TYR A N 1
ATOM 2964 C CA . TYR A 1 372 ? -22.968 17.905 -10.033 1.00 90.75 372 TYR A CA 1
ATOM 2965 C C . TYR A 1 372 ? -22.759 18.581 -11.399 1.00 90.75 372 TYR A C 1
ATOM 2967 O O . TYR A 1 372 ? -21.972 18.106 -12.221 1.00 90.75 372 TYR A O 1
ATOM 2975 N N . SER A 1 373 ? -23.394 19.737 -11.619 1.00 94.75 373 SER A N 1
ATOM 2976 C CA . SER A 1 373 ? -23.259 20.519 -12.853 1.00 94.75 373 SER A CA 1
ATOM 2977 C C . SER A 1 373 ? -21.882 21.184 -13.004 1.00 94.75 373 SER A C 1
ATOM 2979 O O . SER A 1 373 ? -21.387 21.335 -14.121 1.00 94.75 373 SER A O 1
ATOM 2981 N N . MET A 1 374 ? -21.202 21.510 -11.900 1.00 93.62 374 MET A N 1
ATOM 2982 C CA . MET A 1 374 ? -19.903 22.190 -11.902 1.00 93.62 374 MET A CA 1
ATOM 2983 C C . MET A 1 374 ? -18.837 21.388 -12.653 1.00 93.62 374 MET A C 1
ATOM 2985 O O . MET A 1 374 ? -18.001 21.968 -13.344 1.00 93.62 374 MET A O 1
ATOM 2989 N N . LYS A 1 375 ? -18.901 20.051 -12.604 1.00 88.94 375 LYS A N 1
ATOM 2990 C CA . LYS A 1 375 ? -18.026 19.179 -13.402 1.00 88.94 375 LYS A CA 1
ATOM 2991 C C . LYS A 1 375 ? -18.164 19.452 -14.905 1.00 88.94 375 LYS A C 1
ATOM 2993 O O . LYS A 1 375 ? -17.158 19.499 -15.614 1.00 88.94 375 LYS A O 1
ATOM 2998 N N . TYR A 1 376 ? -19.389 19.648 -15.389 1.00 92.50 376 TYR A N 1
ATOM 2999 C CA . TYR A 1 376 ? -19.656 19.942 -16.796 1.00 92.50 376 TYR A CA 1
ATOM 3000 C C . TYR A 1 376 ? -19.156 21.339 -17.168 1.00 92.50 376 TYR A C 1
ATOM 3002 O O . TYR A 1 376 ? -18.427 21.476 -18.150 1.00 92.50 376 TYR A O 1
ATOM 3010 N N . TYR A 1 377 ? -19.445 22.351 -16.344 1.00 94.81 377 TYR A N 1
ATOM 3011 C CA . TYR A 1 377 ? -18.974 23.718 -16.589 1.00 94.81 377 TYR A CA 1
ATOM 3012 C C . TYR A 1 377 ? -17.448 23.827 -16.585 1.00 94.81 377 TYR A C 1
ATOM 3014 O O . TYR A 1 377 ? -16.882 24.461 -17.474 1.00 94.81 377 TYR A O 1
ATOM 3022 N N . LEU A 1 378 ? -16.766 23.155 -15.651 1.00 91.06 378 LEU A N 1
ATOM 3023 C CA . LEU A 1 378 ? -15.303 23.094 -15.636 1.00 91.06 378 LEU A CA 1
ATOM 3024 C C . LEU A 1 378 ? -14.762 22.417 -16.892 1.00 91.06 378 LEU A C 1
ATOM 3026 O O . LEU A 1 378 ? -13.797 22.902 -17.472 1.00 91.06 378 LEU A O 1
ATOM 3030 N N . THR A 1 379 ? -15.392 21.333 -17.346 1.00 91.56 379 THR A N 1
ATOM 3031 C CA . THR A 1 379 ? -14.961 20.638 -18.566 1.00 91.56 379 THR A CA 1
ATOM 3032 C C . THR A 1 379 ? -15.086 21.546 -19.790 1.00 91.56 379 THR A C 1
ATOM 3034 O O . THR A 1 379 ? -14.127 21.669 -20.546 1.00 91.56 379 THR A O 1
ATOM 3037 N N . ILE A 1 380 ? -16.219 22.239 -19.960 1.00 93.62 380 ILE A N 1
ATOM 3038 C CA . ILE A 1 380 ? -16.414 23.207 -21.052 1.00 93.62 380 ILE A CA 1
ATOM 3039 C C . ILE A 1 380 ? -15.386 24.339 -20.951 1.00 93.62 380 ILE A C 1
ATOM 3041 O O . ILE A 1 380 ? -14.753 24.678 -21.948 1.00 93.62 380 ILE A O 1
ATOM 3045 N N . ALA A 1 381 ? -15.160 24.883 -19.753 1.00 93.75 381 ALA A N 1
ATOM 3046 C CA . ALA A 1 381 ? -14.163 25.926 -19.534 1.00 93.75 381 ALA A CA 1
ATOM 3047 C C . ALA A 1 381 ? -12.747 25.455 -19.907 1.00 93.75 381 ALA A C 1
ATOM 3049 O O . ALA A 1 381 ? -12.035 26.178 -20.599 1.00 93.75 381 ALA A O 1
ATOM 3050 N N . PHE A 1 382 ? -12.352 24.234 -19.527 1.00 91.75 382 PHE A N 1
ATOM 3051 C CA . PHE A 1 382 ? -11.070 23.642 -19.924 1.00 91.75 382 PHE A CA 1
ATOM 3052 C C . PHE A 1 382 ? -10.971 23.459 -21.440 1.00 91.75 382 PHE A C 1
ATOM 3054 O O . PHE A 1 382 ? -9.955 23.827 -22.026 1.00 91.75 382 PHE A O 1
ATOM 3061 N N . VAL A 1 383 ? -12.017 22.936 -22.086 1.00 94.06 383 VAL A N 1
ATOM 3062 C CA . VAL A 1 383 ? -12.056 22.765 -23.548 1.00 94.06 383 VAL A CA 1
ATOM 3063 C C . VAL A 1 383 ? -11.904 24.113 -24.256 1.00 94.06 383 VAL A C 1
ATOM 3065 O O . VAL A 1 383 ? -11.080 24.237 -25.159 1.00 94.06 383 VAL A O 1
ATOM 3068 N N . LEU A 1 384 ? -12.618 25.149 -23.808 1.00 92.56 384 LEU A N 1
ATOM 3069 C CA . LEU A 1 384 ? -12.496 26.504 -24.352 1.00 92.56 384 LEU A CA 1
ATOM 3070 C C . LEU A 1 384 ? -11.107 27.108 -24.096 1.00 92.56 384 LEU A C 1
ATOM 3072 O O . LEU A 1 384 ? -10.553 27.762 -24.980 1.00 92.56 384 LEU A O 1
ATOM 3076 N N . LEU A 1 385 ? -10.512 26.858 -22.926 1.00 88.88 385 LEU A N 1
ATOM 3077 C CA . LEU A 1 385 ? -9.160 27.310 -22.592 1.00 88.88 385 LEU A CA 1
ATOM 3078 C C . LEU A 1 385 ? -8.112 26.684 -23.531 1.00 88.88 385 LEU A C 1
ATOM 3080 O O . LEU A 1 385 ? -7.246 27.390 -24.049 1.00 88.88 385 LEU A O 1
ATOM 3084 N N . PHE A 1 386 ? -8.209 25.377 -23.798 1.00 85.00 386 PHE A N 1
ATOM 3085 C CA . PHE A 1 386 ? -7.321 24.686 -24.741 1.00 85.00 386 PHE A CA 1
ATOM 3086 C C . PHE A 1 386 ? -7.571 25.105 -26.192 1.00 85.00 386 PHE A C 1
ATOM 3088 O O . PHE A 1 386 ? -6.611 25.293 -26.940 1.00 85.00 386 PHE A O 1
ATOM 3095 N N . SER A 1 387 ? -8.832 25.330 -26.572 1.00 88.00 387 SER A N 1
ATOM 3096 C CA . SER A 1 387 ? -9.182 25.845 -27.898 1.00 88.00 387 SER A CA 1
ATOM 3097 C C . SER A 1 387 ? -8.550 27.216 -28.156 1.00 88.00 387 SER A C 1
ATOM 3099 O O . SER A 1 387 ? -8.049 27.455 -29.250 1.00 88.00 387 SER A O 1
ATOM 3101 N N . ARG A 1 388 ? -8.520 28.106 -27.155 1.00 81.62 388 ARG A N 1
ATOM 3102 C CA . ARG A 1 388 ? -7.893 29.435 -27.279 1.00 81.62 388 ARG A CA 1
ATOM 3103 C C . ARG A 1 388 ? -6.367 29.378 -27.308 1.00 81.62 388 ARG A C 1
ATOM 3105 O O . ARG A 1 388 ? -5.749 30.126 -28.057 1.00 81.62 388 ARG A O 1
ATOM 3112 N N . LYS A 1 389 ? -5.745 28.477 -26.539 1.00 79.25 389 LYS A N 1
ATOM 3113 C CA . LYS A 1 389 ? -4.277 28.370 -26.487 1.00 79.25 389 LYS A CA 1
ATOM 3114 C C . LYS A 1 389 ? -3.668 28.032 -27.853 1.00 79.25 389 LYS A C 1
ATOM 3116 O O . LYS A 1 389 ? -2.621 28.569 -28.193 1.00 79.25 389 LYS A O 1
ATOM 3121 N N . ASN A 1 390 ? -4.341 27.200 -28.645 1.00 72.19 390 ASN A N 1
ATOM 3122 C CA . ASN A 1 390 ? -3.875 26.837 -29.987 1.00 72.19 390 ASN A CA 1
ATOM 3123 C C . ASN A 1 390 ? -4.056 27.964 -31.020 1.00 72.19 390 ASN A C 1
ATOM 3125 O O . ASN A 1 390 ? -3.311 28.010 -31.996 1.00 72.19 390 ASN A O 1
ATOM 3129 N N . LEU A 1 391 ? -5.011 28.878 -30.808 1.00 71.12 391 LEU A N 1
ATOM 3130 C CA . LEU A 1 391 ? -5.208 30.044 -31.676 1.00 71.12 391 LEU A CA 1
ATOM 3131 C C . LEU A 1 391 ? -4.083 31.068 -31.491 1.00 71.12 391 LEU A C 1
ATOM 3133 O O . LEU A 1 391 ? -3.489 31.489 -32.477 1.00 71.12 391 LEU A O 1
ATOM 3137 N N . ASN A 1 392 ? -3.705 31.365 -30.243 1.00 70.06 392 ASN A N 1
ATOM 3138 C CA . ASN A 1 392 ? -2.626 32.320 -29.966 1.00 70.06 392 ASN A CA 1
ATOM 3139 C C . ASN A 1 392 ? -1.256 31.839 -30.478 1.00 70.06 392 ASN A C 1
ATOM 3141 O O . ASN A 1 392 ? -0.447 32.656 -30.906 1.00 70.06 392 ASN A O 1
ATOM 3145 N N . VAL A 1 393 ? -0.990 30.523 -30.466 1.00 70.44 393 VAL A N 1
ATOM 3146 C CA . VAL A 1 393 ? 0.253 29.965 -31.035 1.00 70.44 393 VAL A CA 1
ATOM 3147 C C . VAL A 1 393 ? 0.292 30.175 -32.552 1.00 70.44 393 VAL A C 1
ATOM 3149 O O . VAL A 1 393 ? 1.285 30.686 -33.063 1.00 70.44 393 VAL A O 1
ATOM 3152 N N . LYS A 1 394 ? -0.807 29.891 -33.265 1.00 66.75 394 LYS A N 1
ATOM 3153 C CA . LYS A 1 394 ? -0.891 30.141 -34.714 1.00 66.75 394 LYS A CA 1
ATOM 3154 C C . LYS A 1 394 ? -0.777 31.622 -35.067 1.00 66.75 394 LYS A C 1
ATOM 3156 O O . LYS A 1 394 ? -0.109 31.957 -36.036 1.00 66.75 394 LYS A O 1
ATOM 3161 N N . GLU A 1 395 ? -1.385 32.511 -34.289 1.00 67.56 395 GLU A N 1
ATOM 3162 C CA . GLU A 1 395 ? -1.292 33.956 -34.525 1.00 67.56 395 GLU A CA 1
ATOM 3163 C C . GLU A 1 395 ? 0.137 34.482 -34.296 1.00 67.56 395 GLU A C 1
ATOM 3165 O O . GLU A 1 395 ? 0.621 35.305 -35.074 1.00 67.56 395 GLU A O 1
ATOM 3170 N N . SER A 1 396 ? 0.863 33.931 -33.311 1.00 65.06 396 SER A N 1
ATOM 3171 C CA . SER A 1 396 ? 2.288 34.229 -33.090 1.00 65.06 396 SER A CA 1
ATOM 3172 C C . SER A 1 396 ? 3.219 33.662 -34.175 1.00 65.06 396 SER A C 1
ATOM 3174 O O . SER A 1 396 ? 4.224 34.282 -34.513 1.00 65.06 396 SER A O 1
ATOM 3176 N N . GLU A 1 397 ? 2.880 32.517 -34.775 1.00 67.00 397 GLU A N 1
ATOM 3177 C CA . GLU A 1 397 ? 3.626 31.964 -35.913 1.00 67.00 397 GLU A CA 1
ATOM 3178 C C . GLU A 1 397 ? 3.376 32.777 -37.192 1.00 67.00 397 GLU A C 1
ATOM 3180 O O . GLU A 1 397 ? 4.321 33.111 -37.899 1.00 67.00 397 GLU A O 1
ATOM 3185 N N . ILE A 1 398 ? 2.129 33.181 -37.460 1.00 65.19 398 ILE A N 1
ATOM 3186 C CA . ILE A 1 398 ? 1.773 33.991 -38.638 1.00 65.19 398 ILE A CA 1
ATOM 3187 C C . ILE A 1 398 ? 2.392 35.398 -38.559 1.00 65.19 398 ILE A C 1
ATOM 3189 O O . ILE A 1 398 ? 2.868 35.924 -39.566 1.00 65.19 398 ILE A O 1
ATOM 3193 N N . SER A 1 399 ? 2.453 36.001 -37.370 1.00 62.38 399 SER A N 1
ATOM 3194 C CA . SER A 1 399 ? 3.110 37.304 -37.177 1.00 62.38 399 SER A CA 1
ATOM 3195 C C . SER A 1 399 ? 4.643 37.235 -37.286 1.00 62.38 399 SER A C 1
ATOM 3197 O O . SER A 1 399 ? 5.245 38.175 -37.807 1.00 62.38 399 SER A O 1
ATOM 3199 N N . ASN A 1 400 ? 5.277 36.114 -36.916 1.00 55.81 400 ASN A N 1
ATOM 3200 C CA . ASN A 1 400 ? 6.715 35.882 -37.141 1.00 55.81 400 ASN A CA 1
ATOM 3201 C C . ASN A 1 400 ? 7.064 35.548 -38.607 1.00 55.81 400 ASN A C 1
ATOM 3203 O O . ASN A 1 400 ? 8.144 35.899 -39.087 1.00 55.81 400 ASN A O 1
ATOM 3207 N N . VAL A 1 401 ? 6.157 34.913 -39.354 1.00 58.97 401 VAL A N 1
ATOM 3208 C CA . VAL A 1 401 ? 6.351 34.651 -40.793 1.00 58.97 401 VAL A CA 1
ATOM 3209 C C . VAL A 1 401 ? 6.225 35.940 -41.615 1.00 58.97 401 VAL A C 1
ATOM 3211 O O . VAL A 1 401 ? 7.031 36.174 -42.510 1.00 58.97 401 VAL A O 1
ATOM 3214 N N . ASN A 1 402 ? 5.304 36.842 -41.263 1.00 54.44 402 ASN A N 1
ATOM 3215 C CA . ASN A 1 402 ? 5.158 38.119 -41.975 1.00 54.44 402 ASN A CA 1
ATOM 3216 C C . ASN A 1 402 ? 6.251 39.151 -41.646 1.00 54.44 402 ASN A C 1
ATOM 3218 O O . ASN A 1 402 ? 6.488 40.060 -42.439 1.00 54.44 402 ASN A O 1
ATOM 3222 N N . SER A 1 403 ? 6.940 39.023 -40.510 1.00 54.25 403 SER A N 1
ATOM 3223 C CA . SER A 1 403 ? 8.077 39.889 -40.155 1.00 54.25 403 SER A CA 1
ATOM 3224 C C . SER A 1 403 ? 9.418 39.393 -40.713 1.00 54.25 403 SER A C 1
ATOM 3226 O O . SER A 1 403 ? 10.359 40.176 -40.806 1.00 54.25 403 SER A O 1
ATOM 3228 N N . SER A 1 404 ? 9.498 38.139 -41.172 1.00 48.84 404 SER A N 1
ATOM 3229 C CA . SER A 1 404 ? 10.681 37.583 -41.849 1.00 48.84 404 SER A CA 1
ATOM 3230 C C . SER A 1 404 ? 10.618 37.649 -43.383 1.00 48.84 404 SER A C 1
ATOM 3232 O O . SER A 1 404 ? 11.623 37.390 -44.040 1.00 48.84 404 SER A O 1
ATOM 3234 N N . SER A 1 405 ? 9.490 38.073 -43.970 1.00 49.31 405 SER A N 1
ATOM 3235 C CA . SER A 1 405 ? 9.343 38.298 -45.419 1.00 49.31 405 SER A CA 1
ATOM 3236 C C . SER A 1 405 ? 9.408 39.770 -45.857 1.00 49.31 405 SER A C 1
ATOM 3238 O O . SER A 1 405 ? 9.185 40.061 -47.030 1.00 49.31 405 SER A O 1
ATOM 3240 N N . ILE A 1 406 ? 9.741 40.707 -44.959 1.00 48.66 406 ILE A N 1
ATOM 3241 C CA . ILE A 1 406 ? 10.105 42.093 -45.318 1.00 48.66 406 ILE A CA 1
ATOM 3242 C C . ILE A 1 406 ? 11.636 42.214 -45.340 1.00 48.66 406 ILE A C 1
ATOM 3244 O O . ILE A 1 406 ? 12.239 43.049 -44.680 1.00 48.66 406 ILE A O 1
ATOM 3248 N N . VAL A 1 407 ? 12.286 41.335 -46.099 1.00 54.50 407 VAL A N 1
ATOM 3249 C CA . VAL A 1 407 ? 13.630 41.564 -46.630 1.00 54.50 407 VAL A CA 1
ATOM 3250 C C . VAL A 1 407 ? 13.580 41.144 -48.097 1.00 54.50 407 VAL A C 1
ATOM 3252 O O . VAL A 1 407 ? 13.132 40.049 -48.423 1.00 54.50 407 VAL A O 1
ATOM 3255 N N . SER A 1 408 ? 13.982 42.085 -48.954 1.00 54.34 408 SER A N 1
ATOM 3256 C CA . SER A 1 408 ? 14.259 41.956 -50.390 1.00 54.34 408 SER A CA 1
ATOM 3257 C C . SER A 1 408 ? 13.121 41.518 -51.327 1.00 54.34 408 SER A C 1
ATOM 3259 O O . SER A 1 408 ? 13.210 40.524 -52.043 1.00 54.34 408 SER A O 1
ATOM 3261 N N . LYS A 1 409 ? 12.141 42.406 -51.518 1.00 45.00 409 LYS A N 1
ATOM 3262 C CA . LYS A 1 409 ? 11.727 42.748 -52.889 1.00 45.00 409 LYS A CA 1
ATOM 3263 C C . LYS A 1 409 ? 11.801 44.255 -53.078 1.00 45.00 409 LYS A C 1
ATOM 3265 O O . LYS A 1 409 ? 10.847 44.983 -52.831 1.00 45.00 409 LYS A O 1
ATOM 3270 N N . THR A 1 410 ? 12.969 44.695 -53.530 1.00 53.56 410 THR A N 1
ATOM 3271 C CA . THR A 1 410 ? 13.152 45.890 -54.352 1.00 53.56 410 THR A CA 1
ATOM 3272 C C . THR A 1 410 ? 12.256 45.759 -55.585 1.00 53.56 410 THR A C 1
ATOM 3274 O O . THR A 1 410 ? 12.650 45.255 -56.633 1.00 53.56 410 THR A O 1
ATOM 3277 N N . GLY A 1 411 ? 10.991 46.137 -55.417 1.00 44.91 411 GLY A N 1
ATOM 3278 C CA . GLY A 1 411 ? 10.107 46.458 -56.520 1.00 44.91 411 GLY A CA 1
ATOM 3279 C C . GLY A 1 411 ? 10.615 47.735 -57.174 1.00 44.91 411 GLY A C 1
ATOM 3280 O O . GLY A 1 411 ? 10.878 48.721 -56.490 1.00 44.91 411 GLY A O 1
ATOM 3281 N N . LEU A 1 412 ? 10.782 47.664 -58.489 1.00 53.84 412 LEU A N 1
ATOM 3282 C CA . LEU A 1 412 ? 11.053 48.765 -59.402 1.00 53.84 412 LEU A CA 1
ATOM 3283 C C . LEU A 1 412 ? 10.085 49.928 -59.139 1.00 53.84 412 LEU A C 1
ATOM 3285 O O . LEU A 1 412 ? 8.957 49.925 -59.625 1.00 53.84 412 LEU A O 1
ATOM 3289 N N . ILE A 1 413 ? 10.532 50.920 -58.377 1.00 52.91 413 ILE A N 1
ATOM 3290 C CA . ILE A 1 413 ? 10.004 52.277 -58.468 1.00 52.91 413 ILE A CA 1
ATOM 3291 C C . ILE A 1 413 ? 10.956 52.984 -59.437 1.00 52.91 413 ILE A C 1
ATOM 3293 O O . ILE A 1 413 ? 12.155 53.021 -59.148 1.00 52.91 413 ILE A O 1
ATOM 3297 N N . PRO A 1 414 ? 10.493 53.465 -60.603 1.00 57.78 414 PRO A N 1
ATOM 3298 C CA . PRO A 1 414 ? 11.342 54.254 -61.479 1.00 57.78 414 PRO A CA 1
ATOM 3299 C C . PRO A 1 414 ? 11.747 55.531 -60.744 1.00 57.78 414 PRO A C 1
ATOM 3301 O O . PRO A 1 414 ? 10.907 56.263 -60.221 1.00 57.78 414 PRO A O 1
ATOM 3304 N N . ASP A 1 415 ? 13.053 55.751 -60.680 1.00 61.47 415 ASP A N 1
ATOM 3305 C CA . ASP A 1 415 ? 13.659 56.968 -60.173 1.00 61.47 415 ASP A CA 1
ATOM 3306 C C . ASP A 1 415 ? 13.265 58.138 -61.088 1.00 61.47 415 ASP A C 1
ATOM 3308 O O . ASP A 1 415 ? 13.667 58.201 -62.249 1.00 61.47 415 ASP A O 1
ATOM 3312 N N . LEU A 1 416 ? 12.411 59.027 -60.580 1.00 63.66 416 LEU A N 1
ATOM 3313 C CA . LEU A 1 416 ? 11.943 60.230 -61.277 1.00 63.66 416 LEU A CA 1
ATOM 3314 C C . LEU A 1 416 ? 12.793 61.466 -60.932 1.00 63.66 416 LEU A C 1
ATOM 3316 O O . LEU A 1 416 ? 12.398 62.584 -61.251 1.00 63.66 416 LEU A O 1
ATOM 3320 N N . SER A 1 417 ? 13.959 61.295 -60.301 1.00 64.88 417 SER A N 1
ATOM 3321 C CA . SER A 1 417 ? 14.824 62.417 -59.907 1.00 64.88 417 SER A CA 1
ATOM 3322 C C . SER A 1 417 ? 15.620 63.058 -61.055 1.00 64.88 417 SER A C 1
ATOM 3324 O O . SER A 1 417 ? 16.346 64.018 -60.814 1.00 64.88 417 SER A O 1
ATOM 3326 N N . GLN A 1 418 ? 15.463 62.587 -62.300 1.00 52.41 418 GLN A N 1
ATOM 3327 C CA . GLN A 1 418 ? 16.134 63.153 -63.483 1.00 52.41 418 GLN A CA 1
ATOM 3328 C C . GLN A 1 418 ? 15.206 63.847 -64.492 1.00 52.41 418 GLN A C 1
ATOM 3330 O O . GLN A 1 418 ? 15.601 64.081 -65.632 1.00 52.41 418 GLN A O 1
ATOM 3335 N N . ILE A 1 419 ? 13.979 64.200 -64.105 1.00 56.59 419 ILE A N 1
ATOM 3336 C CA . ILE A 1 419 ? 13.136 65.070 -64.935 1.00 56.59 419 ILE A CA 1
ATOM 3337 C C . ILE A 1 419 ? 13.376 66.518 -64.490 1.00 56.59 419 ILE A C 1
ATOM 3339 O O . ILE A 1 419 ? 12.763 66.985 -63.531 1.00 56.59 419 ILE A O 1
ATOM 3343 N N . GLU A 1 420 ? 14.297 67.210 -65.165 1.00 55.78 420 GLU A N 1
ATOM 3344 C CA . GLU A 1 420 ? 14.334 68.678 -65.168 1.00 55.78 420 GLU A CA 1
ATOM 3345 C C . GLU A 1 420 ? 13.116 69.192 -65.956 1.00 55.78 420 GLU A C 1
ATOM 3347 O O . GLU A 1 420 ? 12.816 68.684 -67.040 1.00 55.78 420 GLU A O 1
ATOM 3352 N N . LEU A 1 421 ? 12.385 70.145 -65.367 1.00 54.28 421 LEU A N 1
ATOM 3353 C CA . LEU A 1 421 ? 11.253 70.844 -65.988 1.00 54.28 421 LEU A CA 1
ATOM 3354 C C . LEU A 1 421 ? 11.722 71.963 -66.916 1.00 54.28 421 LEU A C 1
ATOM 3356 O O . LEU A 1 421 ? 12.637 72.710 -66.498 1.00 54.28 421 LEU A O 1
#

pLDDT: mean 80.96, std 17.48, range [42.88, 97.94]

Foldseek 3Di:
DDPLLVLLVVLLVCVVVPVDPLVRSCVVNVHDSVVSVVLNVLLVVDPDDPCSSVSVPPPDPVQQDDLQEDDLVLLVVLLVLLLVPLPDALVRSQVVSCVPDPGHDDPSNSVNSCVVQVSNDSVSSVVSNVVPPVQALVVLQVLLCCCPVVVDDLVVSCSVVVHDSVVNVVSNVQCVPPNSVSSHPPPPPPVPPPQQPPVLLVLLLVVLLVPLPDALQRSQVVCCVVPVPNDDDSVSSVVSCVVQVSRDSVSSVVSSVVPPPPPPPDPPPPPPPPDDDDDDPVPDDPPDDPDPDDDPPPPPPPPPPPPPPPDPVNVVVVVVVVVVVVVVVVVVVVVVVVVLVVLLVPDPDPVSNVVSVVVVVVVVVVVVVVVVCVVVVVVVVVVVVVVVVVVVVVVVVVVVVVVVPPDDDPDDDDDPVPDDD

Organism: NCBI:txid1618434